Protein AF-A0A9D8MTP3-F1 (afdb_monomer_lite)

Foldseek 3Di:
DPPPDDALQVLLVVLVVCVVVVNLVSSLVSLVVSCVRPVLDLLSLLQNLLSCVVVPVLVSSLVSLVSNCVVPVLLLLSLQSNLVSCVVVVVLVSNLVSLVSSCVVVVPPLVSLVSNLVSCVVVVVNVSSVVSVVSVVVVVVVVVPPPPPPPPPPPVPPDALADEPPDSPNVNSSHRYDYDDPDPPPDDDPPPPPDDDPADDPDPDDAQAAKAWAQDFDDDPDDDPWDDDDVLVVVQVVPLAPGRTTIDSGGDQDDPVRLVVLVVLLVVLVVVLVVLVVPPPPPRDPDLVSLQSSLSSLQNNLNSCVNNVVLVSSLVSLVSSCVSPVLPLNSLRNNLVSLLVVLVVLLVVCVVVPDDPVNVVVSVVSLVSSLVSLVSSCVNPVLPLSSLQNNLSSCVVVVVLVSSLVSLVSSCVSPVLPLSSLQNNLVSCVSVVVLVSSLVSLVSSCVSPPVVSVVVCSHSVD

Secondary structure (DSSP, 8-state):
----PPPHHHHHHHHHHHHHTT-HHHHHHHHHHHHHH-TT-HHHHHHHHHHHHHTT-HHHHHHHHHHHHHH-TT-HHHHHHHHHHHHHHT-HHHHHHHHHHHHHH-TT-HHHHHHHHHHHHHTT-HHHHHHHHHHHHHHHHHHHTTSS-SSSSSTT-S--SEEETT---GGGTTSEEE---SS--TT-------SS---S-----PPPPPPEEES-B---SS-------HHHHHHHHTT-SSS--EEESSBPPPPHHHHHHHHHHHHHHHHHHHHHHHT--TTS---HHHHHHHHHHHHHHHHHHHHTT-HHHHHHHHHHHHHH-TT-HHHHHHHHHHHHHHHHHHHHHHHHT---HHHHHHHHHHHHHHHHHHHHHHHH-TT-HHHHHHHHHHHHHTT-HHHHHHHHHHHHHH-TT-HHHHHHHHHHHHHTT-HHHHHHHHHHHHHTT-TTHHHHHHHH--

Structure (mmCIF, N/CA/C/O backbone):
data_AF-A0A9D8MTP3-F1
#
_entry.id   AF-A0A9D8MTP3-F1
#
loop_
_atom_site.group_PDB
_atom_site.id
_atom_site.type_symbol
_atom_site.label_atom_id
_atom_site.label_alt_id
_atom_site.label_comp_id
_atom_site.label_asym_id
_atom_site.label_entity_id
_atom_site.label_seq_id
_atom_site.pdbx_PDB_ins_code
_atom_site.Cartn_x
_atom_site.Cartn_y
_atom_site.Cartn_z
_atom_site.occupancy
_atom_site.B_iso_or_equiv
_atom_site.auth_seq_id
_atom_site.auth_comp_id
_atom_site.auth_asym_id
_atom_site.auth_atom_id
_atom_site.pdbx_PDB_model_num
ATOM 1 N N . ALA A 1 1 ? 20.343 -20.564 11.201 1.00 35.75 1 ALA A N 1
ATOM 2 C CA . ALA A 1 1 ? 19.022 -20.466 11.846 1.00 35.75 1 ALA A CA 1
ATOM 3 C C . ALA A 1 1 ? 19.146 -19.486 13.000 1.00 35.75 1 ALA A C 1
ATOM 5 O O . ALA A 1 1 ? 19.779 -19.814 13.996 1.00 35.75 1 ALA A O 1
ATOM 6 N N . ILE A 1 2 ? 18.660 -18.259 12.826 1.00 33.81 2 ILE A N 1
ATOM 7 C CA . ILE A 1 2 ? 18.560 -17.303 13.930 1.00 33.81 2 ILE A CA 1
ATOM 8 C C . ILE A 1 2 ? 17.333 -17.747 14.727 1.00 33.81 2 ILE A C 1
ATOM 10 O O . ILE A 1 2 ? 16.211 -17.646 14.242 1.00 33.81 2 ILE A O 1
ATOM 14 N N . HIS A 1 3 ? 17.546 -18.342 15.899 1.00 37.47 3 HIS A N 1
ATOM 15 C CA . HIS A 1 3 ? 16.461 -18.597 16.840 1.00 37.47 3 HIS A CA 1
ATOM 16 C C . HIS A 1 3 ? 16.064 -17.252 17.452 1.00 37.47 3 HIS A C 1
ATOM 18 O O . HIS A 1 3 ? 16.706 -16.788 18.390 1.00 37.47 3 HIS A O 1
ATOM 24 N N . LEU A 1 4 ? 15.028 -16.615 16.906 1.00 46.41 4 LEU A N 1
ATOM 25 C CA . LEU A 1 4 ? 14.321 -15.549 17.609 1.00 46.41 4 LEU A CA 1
ATOM 26 C C . LEU A 1 4 ? 13.644 -16.193 18.824 1.00 46.41 4 LEU A C 1
ATOM 28 O O . LEU A 1 4 ? 12.701 -16.972 18.679 1.00 46.41 4 LEU A O 1
ATOM 32 N N . MET A 1 5 ? 14.189 -15.953 20.017 1.00 52.00 5 MET A N 1
ATOM 33 C CA . MET A 1 5 ? 13.495 -16.303 21.252 1.00 52.00 5 MET A CA 1
ATOM 34 C C . MET A 1 5 ? 12.360 -15.289 21.447 1.00 52.00 5 MET A C 1
ATOM 36 O O . MET A 1 5 ? 12.635 -14.092 21.374 1.00 52.00 5 MET A O 1
ATOM 40 N N . PRO A 1 6 ? 11.109 -15.733 21.664 1.00 67.69 6 PRO A N 1
ATOM 41 C CA . PRO A 1 6 ? 9.992 -14.822 21.907 1.00 67.69 6 PRO A CA 1
ATOM 42 C C . PRO A 1 6 ? 10.259 -13.973 23.154 1.00 67.69 6 PRO A C 1
ATOM 44 O O . PRO A 1 6 ? 10.790 -14.486 24.140 1.00 67.69 6 PRO A O 1
ATOM 47 N N . ALA A 1 7 ? 9.909 -12.691 23.114 1.00 79.50 7 ALA A N 1
ATOM 48 C CA . ALA A 1 7 ? 10.072 -11.758 24.225 1.00 79.50 7 ALA A CA 1
ATOM 49 C C . ALA A 1 7 ? 8.911 -11.875 25.231 1.00 79.50 7 ALA A C 1
ATOM 51 O O . ALA A 1 7 ? 7.829 -12.352 24.893 1.00 79.50 7 ALA A O 1
ATOM 52 N N . SER A 1 8 ? 9.100 -11.395 26.469 1.00 82.06 8 SER A N 1
ATOM 53 C CA . SER A 1 8 ? 8.041 -11.378 27.501 1.00 82.06 8 SER A CA 1
ATOM 54 C C . SER A 1 8 ? 6.757 -10.677 27.009 1.00 82.06 8 SER A C 1
ATOM 56 O O . SER A 1 8 ? 5.650 -11.191 27.189 1.00 82.06 8 SER A O 1
ATOM 58 N N . ASN A 1 9 ? 6.904 -9.569 26.271 1.00 83.31 9 ASN A N 1
ATOM 59 C CA . ASN A 1 9 ? 5.783 -8.826 25.682 1.00 83.31 9 ASN A CA 1
ATOM 60 C C . ASN A 1 9 ? 4.968 -9.645 24.666 1.00 83.31 9 ASN A C 1
ATOM 62 O O . ASN A 1 9 ? 3.752 -9.467 24.586 1.00 83.31 9 ASN A O 1
ATOM 66 N N . ASP A 1 10 ? 5.583 -10.592 23.951 1.00 85.19 10 ASP A N 1
ATOM 67 C CA . ASP A 1 10 ? 4.862 -11.459 23.010 1.00 85.19 10 ASP A CA 1
ATOM 68 C C . ASP A 1 10 ? 3.871 -12.365 23.754 1.00 85.19 10 ASP A C 1
ATOM 70 O O . ASP A 1 10 ? 2.741 -12.578 23.305 1.00 85.19 10 ASP A O 1
ATOM 74 N N . TYR A 1 11 ? 4.264 -12.866 24.930 1.00 88.81 11 TYR A N 1
ATOM 75 C CA . TYR A 1 11 ? 3.388 -13.660 25.791 1.00 88.81 11 TYR A CA 1
ATOM 76 C C . TYR A 1 11 ? 2.289 -12.811 26.433 1.00 88.81 11 TYR A C 1
ATOM 78 O O . TYR A 1 11 ? 1.160 -13.285 26.529 1.00 88.81 11 TYR A O 1
ATOM 86 N N . ILE A 1 12 ? 2.561 -11.552 26.793 1.00 87.00 12 ILE A N 1
ATOM 87 C CA . ILE A 1 12 ? 1.535 -10.610 27.280 1.00 87.00 12 ILE A CA 1
ATOM 88 C C . ILE A 1 12 ? 0.477 -10.361 26.201 1.00 87.00 12 ILE A C 1
ATOM 90 O O . ILE A 1 12 ? -0.720 -10.484 26.471 1.00 87.00 12 ILE A O 1
ATOM 94 N N . ASN A 1 13 ? 0.902 -10.085 24.968 1.00 87.50 13 ASN A N 1
ATOM 95 C CA . ASN A 1 13 ? -0.004 -9.859 23.840 1.00 87.50 13 ASN A CA 1
ATOM 96 C C . ASN A 1 13 ? -0.813 -11.120 23.509 1.00 87.50 13 ASN A C 1
ATOM 98 O O . ASN A 1 13 ? -2.024 -11.060 23.276 1.00 87.50 13 ASN A O 1
ATOM 102 N N . ARG A 1 14 ? -0.181 -12.298 23.567 1.00 90.31 14 ARG A N 1
ATOM 103 C CA . ARG A 1 14 ? -0.884 -13.573 23.384 1.00 90.31 14 ARG A CA 1
ATOM 104 C C . ARG A 1 14 ? -1.874 -13.862 24.514 1.00 90.31 14 ARG A C 1
ATOM 106 O O . ARG A 1 14 ? -2.966 -14.369 24.242 1.00 90.31 14 ARG A O 1
ATOM 113 N N . ALA A 1 15 ? -1.534 -13.516 25.755 1.00 90.62 15 ALA A N 1
ATOM 114 C CA . ALA A 1 15 ? -2.426 -13.640 26.900 1.00 90.62 15 ALA A CA 1
ATOM 115 C C . ALA A 1 15 ? -3.676 -12.768 26.728 1.00 90.62 15 ALA A C 1
ATOM 117 O O . ALA A 1 15 ? -4.785 -13.264 26.930 1.00 90.62 15 ALA A O 1
ATOM 118 N N . LEU A 1 16 ? -3.514 -11.521 26.269 1.00 89.25 16 LEU A N 1
ATOM 119 C CA . LEU A 1 16 ? -4.623 -10.620 25.931 1.00 89.25 16 LEU A CA 1
ATOM 120 C C . LEU A 1 16 ? -5.527 -11.226 24.848 1.00 89.25 16 LEU A C 1
ATOM 122 O O . LEU A 1 16 ? -6.742 -11.316 25.022 1.00 89.25 16 LEU A O 1
ATOM 126 N N . ALA A 1 17 ? -4.951 -11.749 23.763 1.00 86.38 17 ALA A N 1
ATOM 127 C CA . ALA A 1 17 ? -5.732 -12.409 22.715 1.00 86.38 17 ALA A CA 1
ATOM 128 C C . ALA A 1 17 ? -6.530 -13.615 23.253 1.00 86.38 17 ALA A C 1
ATOM 130 O O . ALA A 1 17 ? -7.705 -13.795 22.926 1.00 86.38 17 ALA A O 1
ATOM 131 N N . ARG A 1 18 ? -5.920 -14.433 24.121 1.00 89.69 18 ARG A N 1
ATOM 132 C CA . ARG A 1 18 ? -6.597 -15.570 24.771 1.00 89.69 18 ARG A CA 1
ATOM 133 C C . ARG A 1 18 ? -7.677 -15.129 25.753 1.00 89.69 18 ARG A C 1
ATOM 135 O O . ARG A 1 18 ? -8.696 -15.812 25.859 1.00 89.69 18 ARG A O 1
ATOM 142 N N . TYR A 1 19 ? -7.478 -14.008 26.439 1.00 88.38 19 TYR A N 1
ATOM 143 C CA . TYR A 1 19 ? -8.471 -13.410 27.324 1.00 88.38 19 TYR A CA 1
ATOM 144 C C . TYR A 1 19 ? -9.752 -13.066 26.554 1.00 88.38 19 TYR A C 1
ATOM 146 O O . TYR A 1 19 ? -10.830 -13.528 26.934 1.00 88.38 19 TYR A O 1
ATOM 154 N N . HIS A 1 20 ? -9.634 -12.382 25.410 1.00 84.50 20 HIS A N 1
ATOM 155 C CA . HIS A 1 20 ? -10.783 -12.060 24.551 1.00 84.50 20 HIS A CA 1
ATOM 156 C C . HIS A 1 20 ? -11.452 -13.298 23.935 1.00 84.50 20 HIS A C 1
ATOM 158 O O . HIS A 1 20 ? -12.654 -13.298 23.683 1.00 84.50 20 HIS A O 1
ATOM 164 N N . GLN A 1 21 ? -10.710 -14.394 23.754 1.00 88.44 21 GLN A N 1
ATOM 165 C CA . GLN A 1 21 ? -11.265 -15.695 23.355 1.00 88.44 21 GLN A CA 1
ATOM 166 C C . GLN A 1 21 ? -11.961 -16.447 24.507 1.00 88.44 21 GLN A C 1
ATOM 168 O O . GLN A 1 21 ? -12.331 -17.608 24.340 1.00 88.44 21 GLN A O 1
ATOM 173 N N . GLN A 1 22 ? -12.109 -15.830 25.685 1.00 88.69 22 GLN A N 1
ATOM 174 C CA . GLN A 1 22 ? -12.611 -16.451 26.919 1.00 88.69 22 GLN A CA 1
ATOM 175 C C . GLN A 1 22 ? -11.766 -17.642 27.407 1.00 88.69 22 GLN A C 1
ATOM 177 O O . GLN A 1 22 ? -12.180 -18.406 28.282 1.00 88.69 22 GLN A O 1
ATOM 182 N N . ASN A 1 23 ? -10.539 -17.789 26.900 1.00 92.06 23 ASN A N 1
ATOM 183 C CA . ASN A 1 23 ? -9.588 -18.796 27.348 1.00 92.06 23 ASN A CA 1
ATOM 184 C C . ASN A 1 23 ? -8.764 -18.259 28.528 1.00 92.06 23 ASN A C 1
ATOM 186 O O . ASN A 1 23 ? -7.553 -18.050 28.428 1.00 92.06 23 ASN A O 1
ATOM 190 N N . LEU A 1 24 ? -9.430 -18.058 29.669 1.00 91.81 24 LEU A N 1
ATOM 191 C CA . LEU A 1 24 ? -8.816 -17.476 30.871 1.00 91.81 24 LEU A CA 1
ATOM 192 C C . LEU A 1 24 ? -7.646 -18.319 31.397 1.00 91.81 24 LEU A C 1
ATOM 194 O O . LEU A 1 24 ? -6.651 -17.777 31.866 1.00 91.81 24 LEU A O 1
ATOM 198 N N . ARG A 1 25 ? -7.726 -19.651 31.276 1.00 91.38 25 ARG A N 1
ATOM 199 C CA . ARG A 1 25 ? -6.645 -20.557 31.695 1.00 91.38 25 ARG A CA 1
ATOM 200 C C . ARG A 1 25 ? -5.404 -20.395 30.820 1.00 91.38 25 ARG A C 1
ATOM 202 O O . ARG A 1 25 ? -4.291 -20.364 31.337 1.00 91.38 25 ARG A O 1
ATOM 209 N N . GLY A 1 26 ? -5.597 -20.299 29.506 1.00 92.19 26 GLY A N 1
ATOM 210 C CA . GLY A 1 26 ? -4.511 -20.060 28.564 1.00 92.19 26 GLY A CA 1
ATOM 211 C C . GLY A 1 26 ? -3.918 -18.658 28.697 1.00 92.19 26 GLY A C 1
ATOM 212 O O . GLY A 1 26 ? -2.710 -18.520 28.537 1.00 92.19 26 GLY A O 1
ATOM 213 N N . ALA A 1 27 ? -4.740 -17.650 29.000 1.00 93.56 27 ALA A N 1
ATOM 214 C CA . ALA A 1 27 ? -4.279 -16.293 29.287 1.00 93.56 27 ALA A CA 1
ATOM 215 C C . ALA A 1 27 ? -3.441 -16.246 30.573 1.00 93.56 27 ALA A C 1
ATOM 217 O O . ALA A 1 27 ? -2.334 -15.721 30.562 1.00 93.56 27 ALA A O 1
ATOM 218 N N . MET A 1 28 ? -3.914 -16.885 31.651 1.00 94.38 28 MET A N 1
ATOM 219 C CA . MET A 1 28 ? -3.178 -16.970 32.917 1.00 94.38 28 MET A CA 1
ATOM 220 C C . MET A 1 28 ? -1.810 -17.630 32.731 1.00 94.38 28 MET A C 1
ATOM 222 O O . MET A 1 28 ? -0.805 -17.087 33.171 1.00 94.38 28 MET A O 1
ATOM 226 N N . SER A 1 29 ? -1.765 -18.760 32.015 1.00 94.9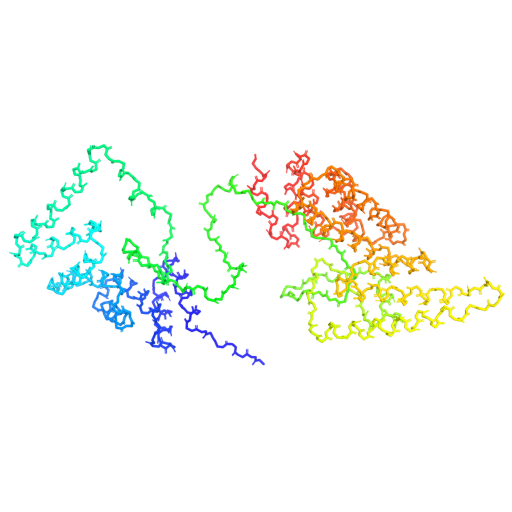4 29 SER A N 1
ATOM 227 C CA . SER A 1 29 ? -0.507 -19.457 31.730 1.00 94.94 29 SER A CA 1
ATOM 228 C C . SER A 1 29 ? 0.478 -18.595 30.943 1.00 94.94 29 SER A C 1
ATOM 230 O O . SER A 1 29 ? 1.677 -18.725 31.151 1.00 94.94 29 SER A O 1
ATOM 232 N N . ASP A 1 30 ? -0.002 -17.756 30.025 1.00 94.25 30 ASP A N 1
ATOM 233 C CA . ASP A 1 30 ? 0.869 -16.876 29.248 1.00 94.25 30 ASP A CA 1
ATOM 234 C C . ASP A 1 30 ? 1.373 -15.694 30.086 1.00 94.25 30 ASP A C 1
ATOM 236 O O . ASP A 1 30 ? 2.540 -15.337 29.959 1.00 94.25 30 ASP A O 1
ATOM 240 N N . TYR A 1 31 ? 0.555 -15.136 30.987 1.00 95.19 31 TYR A N 1
ATOM 241 C CA . TYR A 1 31 ? 1.030 -14.129 31.942 1.00 95.19 31 TYR A CA 1
ATOM 242 C C . TYR A 1 31 ? 2.057 -14.691 32.924 1.00 95.19 31 TYR A C 1
ATOM 244 O O . TYR A 1 31 ? 3.034 -14.012 33.225 1.00 95.19 31 TYR A O 1
ATOM 252 N N . ASP A 1 32 ? 1.868 -15.923 33.400 1.00 94.19 32 ASP A N 1
ATOM 253 C CA . ASP A 1 32 ? 2.855 -16.584 34.254 1.00 94.19 32 ASP A CA 1
ATOM 254 C C . ASP A 1 32 ? 4.185 -16.766 33.508 1.00 94.19 32 ASP A C 1
ATOM 256 O O . ASP A 1 32 ? 5.222 -16.371 34.029 1.00 94.19 32 ASP A O 1
ATOM 260 N N . ILE A 1 33 ? 4.158 -17.231 32.250 1.00 93.06 33 ILE A N 1
ATOM 261 C CA . ILE A 1 33 ? 5.369 -17.328 31.415 1.00 93.06 33 ILE A CA 1
ATOM 262 C C . ILE A 1 33 ? 6.011 -15.950 31.204 1.00 93.06 33 ILE A C 1
ATOM 264 O O . ILE A 1 33 ? 7.227 -15.821 31.311 1.00 93.06 33 ILE A O 1
ATOM 268 N N . ALA A 1 34 ? 5.221 -14.911 30.919 1.00 91.19 34 ALA A N 1
ATOM 269 C CA . ALA A 1 34 ? 5.747 -13.563 30.710 1.00 91.19 34 ALA A CA 1
ATOM 270 C C . ALA A 1 34 ? 6.498 -13.034 31.943 1.00 91.19 34 ALA A C 1
ATOM 272 O O . ALA A 1 34 ? 7.555 -12.418 31.797 1.00 91.19 34 ALA A O 1
ATOM 273 N N . ILE A 1 35 ? 5.977 -13.307 33.141 1.00 92.69 35 ILE A N 1
ATOM 274 C CA . ILE A 1 35 ? 6.576 -12.900 34.420 1.00 92.69 35 ILE A CA 1
ATOM 275 C C . ILE A 1 35 ? 7.769 -13.791 34.787 1.00 92.69 35 ILE A C 1
ATOM 277 O O . ILE A 1 35 ? 8.746 -13.304 35.345 1.00 92.69 35 ILE A O 1
ATOM 281 N N . ASP A 1 36 ? 7.748 -15.075 34.427 1.00 92.81 36 ASP A N 1
ATOM 282 C CA . ASP A 1 36 ? 8.916 -15.952 34.577 1.00 92.81 36 ASP A CA 1
ATOM 283 C C . ASP A 1 36 ? 10.093 -15.478 33.702 1.00 92.81 36 ASP A C 1
ATOM 285 O O . ASP A 1 36 ? 11.257 -15.645 34.070 1.00 92.81 36 ASP A O 1
ATOM 289 N N . MET A 1 37 ? 9.798 -14.876 32.543 1.00 87.44 37 MET A N 1
ATOM 290 C CA . MET A 1 37 ? 10.800 -14.292 31.645 1.00 87.44 37 MET A CA 1
ATOM 291 C C . MET A 1 37 ? 11.274 -12.910 32.100 1.00 87.44 37 MET A C 1
ATOM 293 O O . MET A 1 37 ? 12.467 -12.619 32.024 1.00 87.44 37 MET A O 1
ATOM 297 N N . ASP A 1 38 ? 10.349 -12.065 32.553 1.00 88.50 38 ASP A N 1
ATOM 298 C CA . ASP A 1 38 ? 10.628 -10.747 33.118 1.00 88.50 38 ASP A CA 1
ATOM 299 C C . ASP A 1 38 ? 9.850 -10.560 34.423 1.00 88.50 38 ASP A C 1
ATOM 301 O O . ASP A 1 38 ? 8.690 -10.136 34.439 1.00 88.50 38 ASP A O 1
ATOM 305 N N . ALA A 1 39 ? 10.532 -10.845 35.533 1.00 89.75 39 ALA A N 1
ATOM 306 C CA . ALA A 1 39 ? 9.965 -10.742 36.873 1.00 89.75 39 ALA A CA 1
ATOM 307 C C . ALA A 1 39 ? 9.595 -9.305 37.269 1.00 89.75 39 ALA A C 1
ATOM 309 O O . ALA A 1 39 ? 8.885 -9.125 38.252 1.00 89.75 39 ALA A O 1
ATOM 310 N N . ASN A 1 40 ? 10.069 -8.291 36.531 1.00 87.62 40 ASN A N 1
ATOM 311 C CA . ASN A 1 40 ? 9.738 -6.891 36.778 1.00 87.62 40 ASN A CA 1
ATOM 312 C C . ASN A 1 40 ? 8.709 -6.333 35.782 1.00 87.62 40 ASN A C 1
ATOM 314 O O . ASN A 1 40 ? 8.510 -5.116 35.707 1.00 87.62 40 ASN A O 1
ATOM 318 N N . SER A 1 41 ? 8.036 -7.202 35.022 1.00 87.81 41 SER A N 1
ATOM 319 C CA . SER A 1 41 ? 7.079 -6.784 34.003 1.00 87.81 41 SER A CA 1
ATOM 320 C C . SER A 1 41 ? 5.832 -6.152 34.622 1.00 87.81 41 SER A C 1
ATOM 322 O O . SER A 1 41 ? 4.916 -6.838 35.087 1.00 87.81 41 SER A O 1
ATOM 324 N N . PHE A 1 42 ? 5.758 -4.821 34.563 1.00 89.94 42 PHE A N 1
ATOM 325 C CA . PHE A 1 42 ? 4.587 -4.056 34.995 1.00 89.94 42 PHE A CA 1
ATOM 326 C C . PHE A 1 42 ? 3.293 -4.575 34.348 1.00 89.94 42 PHE A C 1
ATOM 328 O O . PHE A 1 42 ? 2.305 -4.826 35.036 1.00 89.94 42 PHE A O 1
ATOM 335 N N . LEU A 1 43 ? 3.304 -4.755 33.021 1.00 91.00 43 LEU A N 1
ATOM 336 C CA . LEU A 1 43 ? 2.132 -5.183 32.252 1.00 91.00 43 LEU A CA 1
ATOM 337 C C . LEU A 1 43 ? 1.709 -6.604 32.626 1.00 91.00 43 LEU A C 1
ATOM 339 O O . LEU A 1 43 ? 0.514 -6.870 32.765 1.00 91.00 43 LEU A O 1
ATOM 343 N N . GLY A 1 44 ? 2.684 -7.498 32.821 1.00 92.38 44 GLY A N 1
ATOM 344 C CA . GLY A 1 44 ? 2.441 -8.863 33.269 1.00 92.38 44 GLY A CA 1
ATOM 345 C C . GLY A 1 44 ? 1.721 -8.883 34.613 1.00 92.38 44 GLY A C 1
ATOM 346 O O . GLY A 1 44 ? 0.631 -9.447 34.716 1.00 92.38 44 GLY A O 1
ATOM 347 N N . HIS A 1 45 ? 2.287 -8.222 35.625 1.00 94.56 45 HIS A N 1
ATOM 348 C CA . HIS A 1 45 ? 1.703 -8.180 36.966 1.00 94.56 45 HIS A CA 1
ATOM 349 C C . HIS A 1 45 ? 0.331 -7.505 36.986 1.00 94.56 45 HIS A C 1
ATOM 351 O O . HIS A 1 45 ? -0.613 -8.065 37.540 1.00 94.56 45 HIS A O 1
ATOM 357 N N . TYR A 1 46 ? 0.175 -6.354 36.328 1.00 95.25 46 TYR A N 1
ATOM 358 C CA . TYR A 1 46 ? -1.098 -5.634 36.317 1.00 95.25 46 TYR A CA 1
ATOM 359 C C . TYR A 1 46 ? -2.229 -6.466 35.696 1.00 95.25 46 TYR A C 1
ATOM 361 O O . TYR A 1 46 ? -3.297 -6.638 36.291 1.00 95.25 46 TYR A O 1
ATOM 369 N N . ASN A 1 47 ? -1.992 -7.016 34.502 1.00 95.50 47 ASN A N 1
ATOM 370 C CA . ASN A 1 47 ? -3.004 -7.778 33.775 1.00 95.50 47 ASN A CA 1
ATOM 371 C C . ASN A 1 47 ? -3.314 -9.110 34.453 1.00 95.50 47 ASN A C 1
ATOM 373 O O . ASN A 1 47 ? -4.480 -9.508 34.533 1.00 95.50 47 ASN A O 1
ATOM 377 N N . ARG A 1 48 ? -2.293 -9.777 35.004 1.00 96.12 48 ARG A N 1
ATOM 378 C CA . ARG A 1 48 ? -2.494 -10.989 35.797 1.00 96.12 48 ARG A CA 1
ATOM 379 C C . ARG A 1 48 ? -3.283 -10.701 37.071 1.00 96.12 48 ARG A C 1
ATOM 381 O O . ARG A 1 48 ? -4.173 -11.484 37.395 1.00 96.12 48 ARG A O 1
ATOM 388 N N . GLY A 1 49 ? -3.028 -9.577 37.740 1.00 96.12 49 GLY A N 1
ATOM 389 C CA . GLY A 1 49 ? -3.781 -9.134 38.915 1.00 96.12 49 GLY A CA 1
ATOM 390 C C . GLY A 1 49 ? -5.272 -8.960 38.616 1.00 96.12 49 GLY A C 1
ATOM 391 O O . GLY A 1 49 ? -6.115 -9.506 39.332 1.00 96.12 49 GLY A O 1
ATOM 392 N N . LEU A 1 50 ? -5.612 -8.297 37.506 1.00 95.00 50 LEU A N 1
ATOM 393 C CA . LEU A 1 50 ? -7.000 -8.185 37.035 1.00 95.00 50 LEU A CA 1
ATOM 394 C C . LEU A 1 50 ? -7.621 -9.548 36.702 1.00 95.00 50 LEU A C 1
ATOM 396 O O . LEU A 1 50 ? -8.750 -9.836 37.106 1.00 95.00 50 LEU A O 1
ATOM 400 N N . LEU A 1 51 ? -6.885 -10.416 36.006 1.00 94.44 51 LEU A N 1
ATOM 401 C CA . LEU A 1 51 ? -7.377 -11.745 35.651 1.00 94.44 51 LEU A CA 1
ATOM 402 C C . LEU A 1 51 ? -7.605 -12.623 36.891 1.00 94.44 51 LEU A C 1
ATOM 404 O O . LEU A 1 51 ? -8.613 -13.328 36.972 1.00 94.44 51 LEU A O 1
ATOM 408 N N . ARG A 1 52 ? -6.701 -12.562 37.876 1.00 95.44 52 ARG A N 1
ATOM 409 C CA . ARG A 1 52 ? -6.824 -13.249 39.171 1.00 95.44 52 ARG A CA 1
ATOM 410 C C . ARG A 1 52 ? -8.045 -12.764 39.941 1.00 95.44 52 ARG A C 1
ATOM 412 O O . ARG A 1 52 ? -8.805 -13.597 40.431 1.00 95.44 52 ARG A O 1
ATOM 419 N N . ALA A 1 53 ? -8.284 -11.453 39.964 1.00 94.81 53 ALA A N 1
ATOM 420 C CA . ALA A 1 53 ? -9.492 -10.871 40.545 1.00 94.81 53 ALA A CA 1
ATOM 421 C C . ALA A 1 53 ? -10.766 -11.421 39.879 1.00 94.81 53 ALA A C 1
ATOM 423 O O . ALA A 1 53 ? -11.713 -11.803 40.563 1.00 94.81 53 ALA A O 1
ATOM 424 N N . GLN A 1 54 ? -10.779 -11.533 38.547 1.00 91.62 54 GLN A N 1
ATOM 425 C CA . GLN A 1 54 ? -11.928 -12.056 37.806 1.00 91.62 54 GLN A CA 1
ATOM 426 C C . GLN A 1 54 ? -12.212 -13.537 38.095 1.00 91.62 54 GLN A C 1
ATOM 428 O O . GLN A 1 54 ? -13.376 -13.938 38.130 1.00 91.62 54 GLN A O 1
ATOM 433 N N . VAL A 1 55 ? -11.177 -14.354 38.312 1.00 92.25 55 VAL A N 1
ATOM 434 C CA . VAL A 1 55 ? -11.342 -15.772 38.683 1.00 92.25 55 VAL A CA 1
ATOM 435 C C . VAL A 1 55 ? -11.491 -15.997 40.195 1.00 92.25 55 VAL A C 1
ATOM 437 O O . VAL A 1 55 ? -11.640 -17.140 40.624 1.00 92.25 55 VAL A O 1
ATOM 440 N N . GLY A 1 56 ? -11.483 -14.928 41.001 1.00 92.19 56 GLY A N 1
ATOM 441 C CA . GLY A 1 56 ? -11.680 -14.965 42.453 1.00 92.19 56 GLY A CA 1
ATOM 442 C C . GLY A 1 56 ? -10.433 -15.301 43.280 1.00 92.19 56 GLY A C 1
ATOM 443 O O . GLY A 1 56 ? -10.552 -15.537 44.484 1.00 92.19 56 GLY A O 1
ATOM 444 N N . ASP A 1 57 ? -9.237 -15.313 42.683 1.00 94.50 57 ASP A N 1
ATOM 445 C CA . ASP A 1 57 ? -7.962 -15.498 43.396 1.00 94.50 57 ASP A CA 1
ATOM 446 C C . ASP A 1 57 ? -7.482 -14.168 44.009 1.00 94.50 57 ASP A C 1
ATOM 448 O O . ASP A 1 57 ? -6.447 -13.602 43.653 1.00 94.50 57 ASP A O 1
ATOM 452 N N . ASN A 1 58 ? -8.299 -13.624 44.915 1.00 94.56 58 ASN A N 1
ATOM 453 C CA . ASN A 1 58 ? -8.190 -12.240 45.376 1.00 94.56 58 ASN A CA 1
ATOM 454 C C . ASN A 1 58 ? -6.903 -11.944 46.153 1.00 94.56 58 ASN A C 1
ATOM 456 O O . ASN A 1 58 ? -6.334 -10.870 45.993 1.00 94.56 58 ASN A O 1
ATOM 460 N N . ASN A 1 59 ? -6.420 -12.877 46.978 1.00 94.94 59 ASN A N 1
ATOM 461 C CA . ASN A 1 59 ? -5.191 -12.660 47.749 1.00 94.94 59 ASN A CA 1
ATOM 462 C C . ASN A 1 59 ? -3.968 -12.549 46.829 1.00 94.94 59 ASN A C 1
ATOM 464 O O . ASN A 1 59 ? -3.159 -11.645 47.001 1.00 94.94 59 ASN A O 1
ATOM 468 N N . ARG A 1 60 ? -3.869 -13.406 45.804 1.00 95.56 60 ARG A N 1
ATOM 469 C CA . ARG A 1 60 ? -2.778 -13.324 44.823 1.00 95.56 60 ARG A CA 1
ATOM 470 C C . ARG A 1 60 ? -2.928 -12.147 43.865 1.00 95.56 60 ARG A C 1
ATOM 472 O O . ARG A 1 60 ? -1.933 -11.623 43.380 1.00 95.56 60 ARG A O 1
ATOM 479 N N . ALA A 1 61 ? -4.160 -11.718 43.591 1.00 97.19 61 ALA A N 1
ATOM 480 C CA . ALA A 1 61 ? -4.400 -10.475 42.865 1.00 97.19 61 ALA A CA 1
ATOM 481 C C . ALA A 1 61 ? -3.875 -9.260 43.650 1.00 97.19 61 ALA A C 1
ATOM 483 O O . ALA A 1 61 ? -3.266 -8.374 43.058 1.00 97.19 61 ALA A O 1
ATOM 484 N N . ILE A 1 62 ? -4.061 -9.232 44.977 1.00 97.62 62 ILE A N 1
ATOM 485 C CA . ILE A 1 62 ? -3.505 -8.179 45.843 1.00 97.62 62 ILE A CA 1
ATOM 486 C C . ILE A 1 62 ? -1.975 -8.166 45.761 1.00 97.62 62 ILE A C 1
ATOM 488 O O . ILE A 1 62 ? -1.416 -7.089 45.601 1.00 97.62 62 ILE A O 1
ATOM 492 N N . GLU A 1 63 ? -1.313 -9.328 45.790 1.00 96.88 63 GLU A N 1
ATOM 493 C CA . GLU A 1 63 ? 0.151 -9.421 45.634 1.00 96.88 63 GLU A CA 1
ATOM 494 C C . GLU A 1 63 ? 0.636 -8.808 44.307 1.00 96.88 63 GLU A C 1
ATOM 496 O O . GLU A 1 63 ? 1.621 -8.072 44.286 1.00 96.88 63 GLU A O 1
ATOM 501 N N . ASP A 1 64 ? -0.077 -9.061 43.203 1.00 97.25 64 ASP A N 1
ATOM 502 C CA . ASP A 1 64 ? 0.242 -8.467 41.900 1.00 97.25 64 ASP A CA 1
ATOM 503 C C . ASP A 1 64 ? 0.059 -6.938 41.896 1.00 97.25 64 ASP A C 1
ATOM 505 O O . ASP A 1 64 ? 0.897 -6.218 41.353 1.00 97.25 64 ASP A O 1
ATOM 509 N N . PHE A 1 65 ? -0.996 -6.413 42.530 1.00 97.62 65 PHE A N 1
ATOM 510 C CA . PHE A 1 65 ? -1.185 -4.962 42.641 1.00 97.62 65 PHE A CA 1
ATOM 511 C C . PHE A 1 65 ? -0.212 -4.306 43.624 1.00 97.62 65 PHE A C 1
ATOM 513 O O . PHE A 1 65 ? 0.215 -3.181 43.378 1.00 97.62 65 PHE A O 1
ATOM 520 N N . ASP A 1 66 ? 0.185 -4.988 44.696 1.00 96.94 66 ASP A N 1
ATOM 521 C CA . ASP A 1 66 ? 1.242 -4.517 45.594 1.00 96.94 66 ASP A CA 1
ATOM 522 C C . ASP A 1 66 ? 2.573 -4.390 44.846 1.00 96.94 66 ASP A C 1
ATOM 524 O O . ASP A 1 66 ? 3.268 -3.385 45.009 1.00 96.94 66 ASP A O 1
ATOM 528 N N . PHE A 1 67 ? 2.893 -5.349 43.969 1.00 96.44 67 PHE A N 1
ATOM 529 C CA . PHE A 1 67 ? 4.049 -5.248 43.081 1.00 96.44 67 PHE A CA 1
ATOM 530 C C . PHE A 1 67 ? 3.941 -4.028 42.157 1.00 96.44 67 PHE A C 1
ATOM 532 O O . PHE A 1 67 ? 4.849 -3.197 42.134 1.00 96.44 67 PHE A O 1
ATOM 539 N N . VAL A 1 68 ? 2.815 -3.863 41.456 1.00 95.00 68 VAL A N 1
ATOM 540 C CA . VAL A 1 68 ? 2.579 -2.707 40.574 1.00 95.00 68 VAL A CA 1
ATOM 541 C C . VAL A 1 68 ? 2.774 -1.381 41.316 1.00 95.00 68 VAL A C 1
ATOM 543 O O . VAL A 1 68 ? 3.457 -0.495 40.811 1.00 95.00 68 VAL A O 1
ATOM 546 N N . ILE A 1 69 ? 2.211 -1.251 42.519 1.00 95.25 69 ILE A N 1
ATOM 547 C CA . ILE A 1 69 ? 2.303 -0.036 43.344 1.00 95.25 69 ILE A CA 1
ATOM 548 C C . ILE A 1 69 ? 3.736 0.179 43.852 1.00 95.25 69 ILE A C 1
ATOM 550 O O . ILE A 1 69 ? 4.159 1.315 44.047 1.00 95.25 69 ILE A O 1
ATOM 554 N N . SER A 1 70 ? 4.511 -0.890 44.051 1.00 94.06 70 SER A N 1
ATOM 555 C CA . SER A 1 70 ? 5.932 -0.763 44.391 1.00 94.06 70 SER A CA 1
ATOM 556 C C . SER A 1 70 ? 6.765 -0.191 43.237 1.00 94.06 70 SER A C 1
ATOM 558 O O . SER A 1 70 ? 7.726 0.536 43.490 1.00 94.06 70 SER A O 1
ATOM 560 N N . CYS A 1 71 ? 6.384 -0.479 41.987 1.00 88.25 71 CYS A N 1
ATOM 561 C CA . CYS A 1 71 ? 7.011 0.088 40.793 1.00 88.25 71 CYS A CA 1
ATOM 562 C C . CYS A 1 71 ? 6.536 1.521 40.513 1.00 88.25 71 CYS A C 1
ATOM 564 O O . CYS A 1 71 ? 7.353 2.376 40.179 1.00 88.25 71 CYS A O 1
ATOM 566 N N . GLU A 1 72 ? 5.235 1.778 40.657 1.00 89.19 72 GLU A N 1
ATOM 567 C CA . GLU A 1 72 ? 4.585 3.069 40.395 1.00 89.19 72 GLU A CA 1
ATOM 568 C C . GLU A 1 72 ? 3.712 3.477 41.598 1.00 89.19 72 GLU A C 1
ATOM 570 O O . GLU A 1 72 ? 2.516 3.162 41.643 1.00 89.19 72 GLU A O 1
ATOM 575 N N . PRO A 1 73 ? 4.293 4.164 42.603 1.00 89.00 73 PRO A N 1
ATOM 576 C CA . PRO A 1 73 ? 3.585 4.531 43.835 1.00 89.00 73 PRO A CA 1
ATOM 577 C C . PRO A 1 73 ? 2.394 5.477 43.634 1.00 89.00 73 PRO A C 1
ATOM 579 O O . PRO A 1 73 ? 1.510 5.549 44.487 1.00 89.00 73 PRO A O 1
ATOM 582 N N . ASP A 1 74 ? 2.373 6.207 42.524 1.00 86.88 74 ASP A N 1
ATOM 583 C CA . ASP A 1 74 ? 1.343 7.157 42.103 1.00 86.88 74 ASP A CA 1
ATOM 584 C C . ASP A 1 74 ? 0.253 6.526 41.216 1.00 86.88 74 ASP A C 1
ATOM 586 O O . ASP A 1 74 ? -0.694 7.207 40.809 1.00 86.88 74 ASP A O 1
ATOM 590 N N . ASN A 1 75 ? 0.317 5.214 40.954 1.00 91.62 75 ASN A N 1
ATOM 591 C CA . ASN A 1 75 ? -0.668 4.509 40.139 1.00 91.62 75 ASN A CA 1
ATOM 592 C C . ASN A 1 75 ? -2.010 4.340 40.876 1.00 91.62 75 ASN A C 1
ATOM 594 O O . ASN A 1 75 ? -2.348 3.282 41.415 1.00 91.62 75 ASN A O 1
ATOM 598 N N . THR A 1 76 ? -2.814 5.402 40.874 1.00 92.44 76 THR A N 1
ATOM 599 C CA . THR A 1 76 ? -4.135 5.454 41.526 1.00 92.44 76 THR A CA 1
ATOM 600 C C . THR A 1 76 ? -5.093 4.367 41.041 1.00 92.44 76 THR A C 1
ATOM 602 O O . THR A 1 76 ? -5.930 3.903 41.813 1.00 92.44 76 THR A O 1
ATOM 605 N N . ILE A 1 77 ? -4.951 3.900 39.799 1.00 94.44 77 ILE A N 1
ATOM 606 C CA . ILE A 1 77 ? -5.772 2.820 39.249 1.00 94.44 77 ILE A CA 1
ATOM 607 C C . ILE A 1 77 ? -5.437 1.482 39.927 1.00 94.44 77 ILE A C 1
ATOM 609 O O . ILE A 1 77 ? -6.341 0.742 40.320 1.00 94.44 77 ILE A O 1
ATOM 613 N N . ALA A 1 78 ? -4.148 1.172 40.095 1.00 95.44 78 ALA A N 1
ATOM 614 C CA . ALA A 1 78 ? -3.695 -0.010 40.828 1.00 95.44 78 ALA A CA 1
ATOM 615 C C . ALA A 1 78 ? -4.114 0.050 42.304 1.00 95.44 78 ALA A C 1
ATOM 617 O O . ALA A 1 78 ? -4.641 -0.931 42.832 1.00 95.44 78 ALA A O 1
ATOM 618 N N . VAL A 1 79 ? -3.964 1.218 42.941 1.00 96.75 79 VAL A N 1
ATOM 619 C CA . VAL A 1 79 ? -4.416 1.458 44.322 1.00 96.75 79 VAL A CA 1
ATOM 620 C C . VAL A 1 79 ? -5.927 1.242 44.445 1.00 96.75 79 VAL A C 1
ATOM 622 O O . VAL A 1 79 ? -6.377 0.579 45.378 1.00 96.75 79 VAL A O 1
ATOM 625 N N . PHE A 1 80 ? -6.722 1.721 43.484 1.00 97.38 80 PHE A N 1
ATOM 626 C CA . PHE A 1 80 ? -8.171 1.525 43.483 1.00 97.38 80 PHE A CA 1
ATOM 627 C C . PHE A 1 80 ? -8.565 0.049 43.319 1.00 97.38 80 PHE A C 1
ATOM 629 O O . PHE A 1 80 ? -9.416 -0.448 44.059 1.00 97.38 80 PHE A O 1
ATOM 636 N N . ASN A 1 81 ? -7.922 -0.682 42.404 1.00 97.44 81 ASN A N 1
ATOM 637 C CA . ASN A 1 81 ? -8.150 -2.122 42.245 1.00 97.44 81 ASN A CA 1
ATOM 638 C C . ASN A 1 81 ? -7.762 -2.910 43.501 1.00 97.44 81 ASN A C 1
ATOM 640 O O . ASN A 1 81 ? -8.518 -3.784 43.935 1.00 97.44 81 ASN A O 1
ATOM 644 N N . ARG A 1 82 ? -6.641 -2.559 44.142 1.00 97.81 82 ARG A N 1
ATOM 645 C CA . ARG A 1 82 ? -6.253 -3.138 45.432 1.00 97.81 82 ARG A CA 1
ATOM 646 C C . ARG A 1 82 ? -7.287 -2.841 46.517 1.00 97.81 82 ARG A C 1
ATOM 648 O O . ARG A 1 82 ? -7.645 -3.754 47.259 1.00 97.81 82 ARG A O 1
ATOM 655 N N . ALA A 1 83 ? -7.825 -1.621 46.575 1.00 97.75 83 ALA A N 1
ATOM 656 C CA . ALA A 1 83 ? -8.877 -1.251 47.521 1.00 97.75 83 ALA A CA 1
ATOM 657 C C . ALA A 1 83 ? -10.106 -2.158 47.373 1.00 97.75 83 ALA A C 1
ATOM 659 O O . ALA A 1 83 ? -10.583 -2.727 48.355 1.00 97.75 83 ALA A O 1
ATOM 660 N N . LEU A 1 84 ? -10.585 -2.353 46.138 1.00 97.19 84 LEU A N 1
ATOM 661 C CA . LEU A 1 84 ? -11.718 -3.235 45.840 1.00 97.19 84 LEU A CA 1
ATOM 662 C C . LEU A 1 84 ? -11.449 -4.679 46.279 1.00 97.19 84 LEU A C 1
ATOM 664 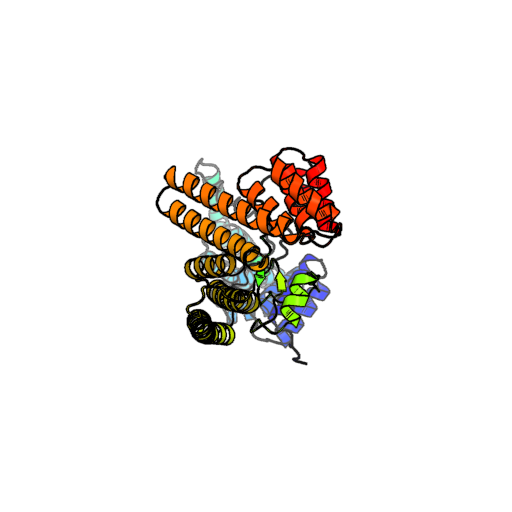O O . LEU A 1 84 ? -12.316 -5.313 46.882 1.00 97.19 84 LEU A O 1
ATOM 668 N N . LEU A 1 85 ? -10.243 -5.190 46.030 1.00 97.69 85 LEU A N 1
ATOM 669 C CA . LEU A 1 85 ? -9.850 -6.532 46.455 1.00 97.69 85 LEU A CA 1
ATOM 670 C C . LEU A 1 85 ? -9.763 -6.659 47.977 1.00 97.69 85 LEU A C 1
ATOM 672 O O . LEU A 1 85 ? -10.256 -7.641 48.527 1.00 97.69 85 LEU A O 1
ATOM 676 N N . ARG A 1 86 ? -9.228 -5.650 48.672 1.00 97.88 86 ARG A N 1
ATOM 677 C CA . ARG A 1 86 ? -9.204 -5.591 50.143 1.00 97.88 86 ARG A CA 1
ATOM 678 C C . ARG A 1 86 ? -10.609 -5.604 50.742 1.00 97.88 86 ARG A C 1
ATOM 680 O O . ARG A 1 86 ? -10.843 -6.284 51.740 1.00 97.88 86 ARG A O 1
ATOM 687 N N . VAL A 1 87 ? -11.585 -4.948 50.103 1.00 97.19 87 VAL A N 1
ATOM 688 C CA . VAL A 1 87 ? -13.001 -5.065 50.506 1.00 97.19 87 VAL A CA 1
ATOM 689 C C . VAL A 1 87 ? -13.498 -6.505 50.382 1.00 97.19 87 VAL A C 1
ATOM 691 O O . VAL A 1 87 ? -14.211 -6.974 51.272 1.00 97.19 87 VAL A O 1
ATOM 694 N N . GLN A 1 88 ? -13.134 -7.207 49.307 1.00 94.94 88 GLN A N 1
ATOM 695 C CA . GLN A 1 88 ? -13.548 -8.596 49.083 1.00 94.94 88 GLN A CA 1
ATOM 696 C C . GLN A 1 88 ? -12.866 -9.583 50.040 1.00 94.94 88 GLN A C 1
ATOM 698 O O . GLN A 1 88 ? -13.489 -10.568 50.432 1.00 94.94 88 GLN A O 1
ATOM 703 N N . THR A 1 89 ? -11.619 -9.327 50.442 1.00 95.50 89 THR A N 1
ATOM 704 C CA . THR A 1 89 ? -10.883 -10.159 51.412 1.00 95.50 89 THR A CA 1
ATOM 705 C C . THR A 1 89 ? -11.170 -9.787 52.870 1.00 95.50 89 THR A C 1
ATOM 707 O O . THR A 1 89 ? -10.796 -10.528 53.778 1.00 95.50 89 THR A O 1
ATOM 710 N N . GLY A 1 90 ? -11.891 -8.686 53.111 1.00 94.88 90 GLY A N 1
ATOM 711 C CA . GLY A 1 90 ? -12.328 -8.242 54.436 1.00 94.88 90 GLY A CA 1
ATOM 712 C C . GLY A 1 90 ? -11.359 -7.296 55.152 1.00 94.88 90 GLY A C 1
ATOM 713 O O . GLY A 1 90 ? -11.621 -6.922 56.299 1.00 94.88 90 GLY A O 1
ATOM 714 N N . ASP A 1 91 ? -10.279 -6.862 54.499 1.00 97.00 91 ASP A N 1
ATOM 715 C CA . ASP A 1 91 ? -9.398 -5.804 55.002 1.00 97.00 91 ASP A CA 1
ATOM 716 C C . ASP A 1 91 ? -10.014 -4.418 54.763 1.00 97.00 91 ASP A C 1
ATOM 718 O O . ASP A 1 91 ? -9.615 -3.634 53.900 1.00 97.00 91 ASP A O 1
ATOM 722 N N . TYR A 1 92 ? -11.033 -4.102 55.559 1.00 97.56 92 TYR A N 1
ATOM 723 C CA . TYR A 1 92 ? -11.736 -2.826 55.453 1.00 97.56 92 TYR A CA 1
ATOM 724 C C . TYR A 1 92 ? -10.860 -1.627 55.833 1.00 97.56 92 TYR A C 1
ATOM 726 O O . TYR A 1 92 ? -11.091 -0.530 55.333 1.00 97.56 92 TYR A O 1
ATOM 734 N N . LYS A 1 93 ? -9.853 -1.812 56.698 1.00 97.38 93 LYS A N 1
ATOM 735 C CA . LYS A 1 93 ? -8.958 -0.717 57.098 1.00 97.38 93 LYS A CA 1
ATOM 736 C C . LYS A 1 93 ? -8.033 -0.331 55.949 1.00 97.38 93 LYS A C 1
ATOM 738 O O . LYS A 1 93 ? -8.013 0.839 55.579 1.00 97.38 93 LYS A O 1
ATOM 743 N N . GLY A 1 94 ? -7.354 -1.308 55.344 1.00 97.12 94 GLY A N 1
ATOM 744 C CA . GLY A 1 94 ? -6.505 -1.061 54.179 1.00 97.12 94 GLY A CA 1
ATOM 745 C C . GLY A 1 94 ? -7.302 -0.559 52.972 1.00 97.12 94 GLY A C 1
ATOM 746 O O . GLY A 1 94 ? -6.826 0.300 52.233 1.00 97.12 94 GLY A O 1
ATOM 747 N N . ALA A 1 95 ? -8.543 -1.027 52.793 1.00 98.00 95 ALA A N 1
ATOM 748 C CA . ALA A 1 95 ? -9.426 -0.509 51.748 1.00 98.00 95 ALA A CA 1
ATOM 749 C C . ALA A 1 95 ? -9.768 0.980 51.945 1.00 98.00 95 ALA A C 1
ATOM 751 O O . ALA A 1 95 ? -9.755 1.743 50.983 1.00 98.00 95 ALA A O 1
ATOM 752 N N . GLU A 1 96 ? -10.064 1.419 53.174 1.00 97.94 96 GLU A N 1
ATOM 753 C CA . GLU A 1 96 ? -10.353 2.833 53.459 1.00 97.94 96 GLU A CA 1
ATOM 754 C C . GLU A 1 96 ? -9.146 3.738 53.174 1.00 97.94 96 GLU A C 1
ATOM 756 O O . GLU A 1 96 ? -9.324 4.843 52.651 1.00 97.94 96 GLU A O 1
ATOM 761 N N . GLU A 1 97 ? -7.938 3.282 53.511 1.00 97.38 97 GLU A N 1
ATOM 762 C CA . GLU A 1 97 ? -6.686 3.990 53.226 1.00 97.38 97 GLU A CA 1
ATOM 763 C C . GLU A 1 97 ? -6.484 4.156 51.716 1.00 97.38 97 GLU A C 1
ATOM 765 O O . GLU A 1 97 ? -6.310 5.283 51.246 1.00 97.38 97 GLU A O 1
ATOM 770 N N . ASP A 1 98 ? -6.623 3.070 50.951 1.00 97.81 98 ASP A N 1
ATOM 771 C CA . ASP A 1 98 ? -6.474 3.093 49.493 1.00 97.81 98 ASP A CA 1
ATOM 772 C C . ASP A 1 98 ? -7.543 3.967 48.818 1.00 97.81 98 ASP A C 1
ATOM 774 O O . ASP A 1 98 ? -7.216 4.815 47.987 1.00 97.81 98 ASP A O 1
ATOM 778 N N . PHE A 1 99 ? -8.821 3.843 49.205 1.00 98.12 99 PHE A N 1
ATOM 779 C CA . PHE A 1 99 ? -9.875 4.717 48.673 1.00 98.12 99 PHE A CA 1
ATOM 780 C C . PHE A 1 99 ? -9.625 6.185 49.011 1.00 98.12 99 PHE A C 1
ATOM 782 O O . PHE A 1 99 ? -9.930 7.066 48.210 1.00 98.12 99 PHE A O 1
ATOM 789 N N . THR A 1 100 ? -9.076 6.473 50.190 1.00 97.44 100 THR A N 1
ATOM 790 C CA . THR A 1 100 ? -8.740 7.847 50.569 1.00 97.44 100 THR A CA 1
ATOM 791 C C . THR A 1 100 ? -7.598 8.394 49.725 1.00 97.44 100 THR A C 1
ATOM 793 O O . THR A 1 100 ? -7.707 9.529 49.270 1.00 97.44 100 THR A O 1
ATOM 796 N N . ALA A 1 101 ? -6.562 7.598 49.452 1.00 95.75 101 ALA A N 1
ATOM 797 C CA . ALA A 1 101 ? -5.483 7.992 48.549 1.00 95.75 101 ALA A CA 1
ATOM 798 C C . ALA A 1 101 ? -6.016 8.323 47.144 1.00 95.75 101 ALA A C 1
ATOM 800 O O . ALA A 1 101 ? -5.727 9.392 46.614 1.00 95.75 101 ALA A O 1
ATOM 801 N N . VAL A 1 102 ? -6.881 7.469 46.588 1.00 95.94 102 VAL A N 1
ATOM 802 C CA . VAL A 1 102 ? -7.492 7.688 45.264 1.00 95.94 102 VAL A CA 1
ATOM 803 C C . VAL A 1 102 ? -8.346 8.957 45.227 1.00 95.94 102 VAL A C 1
ATOM 805 O O . VAL A 1 102 ? -8.256 9.731 44.279 1.00 95.94 102 VAL A O 1
ATOM 808 N N . LEU A 1 103 ? -9.168 9.196 46.252 1.00 95.62 103 LEU A N 1
ATOM 809 C CA . LEU A 1 103 ? -10.072 10.351 46.299 1.00 95.62 103 LEU A CA 1
ATOM 810 C C . LEU A 1 103 ? -9.367 11.681 46.587 1.00 95.62 103 LEU A C 1
ATOM 812 O O . LEU A 1 103 ? -9.931 12.732 46.287 1.00 95.62 103 LEU A O 1
ATOM 816 N N . ASN A 1 104 ? -8.160 11.651 47.155 1.00 94.38 104 ASN A N 1
ATOM 817 C CA . ASN A 1 104 ? -7.338 12.851 47.288 1.00 94.38 104 ASN A CA 1
ATOM 818 C C . ASN A 1 104 ? -6.859 13.348 45.914 1.00 94.38 104 ASN A C 1
ATOM 820 O O . ASN A 1 104 ? -6.877 14.554 45.679 1.00 94.38 104 ASN A O 1
ATOM 824 N N . GLU A 1 105 ? -6.504 12.431 45.007 1.00 91.44 105 GLU A N 1
ATOM 825 C CA . GLU A 1 105 ? -6.101 12.754 43.628 1.00 91.44 105 GLU A CA 1
ATOM 826 C C . GLU A 1 105 ? -7.310 12.996 42.707 1.00 91.44 105 GLU A C 1
ATOM 828 O O . GLU A 1 105 ? -7.314 13.912 41.886 1.00 91.44 105 GLU A O 1
ATOM 833 N N . TYR A 1 106 ? -8.385 12.216 42.876 1.00 91.44 106 TYR A N 1
ATOM 834 C CA . TYR A 1 106 ? -9.594 12.271 42.046 1.00 91.44 106 TYR A CA 1
ATOM 835 C C . TYR A 1 106 ? -10.851 12.618 42.869 1.00 91.44 106 TYR A C 1
ATOM 837 O O . TYR A 1 106 ? -11.756 11.789 43.006 1.00 91.44 106 TYR A O 1
ATOM 845 N N . PRO A 1 107 ? -10.996 13.864 43.365 1.00 91.12 107 PRO A N 1
ATOM 846 C CA . PRO A 1 107 ? -12.113 14.267 44.230 1.00 91.12 107 PRO A CA 1
ATOM 847 C C . PRO A 1 107 ? -13.476 14.321 43.519 1.00 91.12 107 PRO A C 1
ATOM 849 O O . PRO A 1 107 ? -14.509 14.470 44.165 1.00 91.12 107 PRO A O 1
ATOM 852 N N . LYS A 1 108 ? -13.508 14.212 42.185 1.00 88.31 108 LYS A N 1
ATOM 853 C CA . LYS A 1 108 ? -14.749 14.107 41.397 1.00 88.31 108 LYS A CA 1
ATOM 854 C C . LYS A 1 108 ? -15.162 12.659 41.108 1.00 88.31 108 LYS A C 1
ATOM 856 O O . LYS A 1 108 ? -16.198 12.434 40.487 1.00 88.31 108 LYS A O 1
ATOM 861 N N . PHE A 1 109 ? -14.379 11.667 41.529 1.00 91.69 109 PHE A N 1
ATOM 862 C CA . PHE A 1 109 ? -14.679 10.266 41.258 1.00 91.69 109 PHE A CA 1
ATOM 863 C C . PHE A 1 109 ? -15.748 9.728 42.220 1.00 91.69 109 PHE A C 1
ATOM 865 O O . PHE A 1 109 ? -15.450 9.167 43.274 1.00 91.69 109 PHE A O 1
ATOM 872 N N . LEU A 1 110 ? -17.019 9.907 41.846 1.00 90.88 110 LEU A N 1
ATOM 873 C CA . LEU A 1 110 ? -18.173 9.587 42.696 1.00 90.88 110 LEU A CA 1
ATOM 874 C C . LEU A 1 110 ? -18.208 8.116 43.134 1.00 90.88 110 LEU A C 1
ATOM 876 O O . LEU A 1 110 ? -18.437 7.837 44.308 1.00 90.88 110 LEU A O 1
ATOM 880 N N . TYR A 1 111 ? -17.896 7.180 42.235 1.00 92.12 111 TYR A N 1
ATOM 881 C CA . TYR A 1 111 ? -17.879 5.751 42.569 1.00 92.12 111 TYR A CA 1
ATOM 882 C C . TYR A 1 111 ? -16.864 5.408 43.680 1.00 92.12 111 TYR A C 1
ATOM 884 O O . TYR A 1 111 ? -17.098 4.513 44.493 1.00 92.12 111 TYR A O 1
ATOM 892 N N . GLY A 1 112 ? -15.764 6.163 43.787 1.00 94.00 112 GLY A N 1
ATOM 893 C CA . GLY A 1 112 ? -14.822 6.024 44.898 1.00 94.00 112 GLY A CA 1
ATOM 894 C C . GLY A 1 112 ? -15.428 6.420 46.250 1.00 94.00 112 GLY A C 1
ATOM 895 O O . GLY A 1 112 ? -15.195 5.733 47.245 1.00 94.00 112 GLY A O 1
ATOM 896 N N . TYR A 1 113 ? -16.244 7.482 46.293 1.00 95.88 113 TYR A N 1
ATOM 897 C CA . TYR A 1 113 ? -16.963 7.890 47.509 1.00 95.88 113 TYR A CA 1
ATOM 898 C C . TYR A 1 113 ? -18.010 6.858 47.925 1.00 95.88 113 TYR A C 1
ATOM 900 O O . TYR A 1 113 ? -18.133 6.577 49.115 1.00 95.88 113 TYR A O 1
ATOM 908 N N . GLU A 1 114 ? -18.723 6.266 46.964 1.00 94.88 114 GLU A N 1
ATOM 909 C CA . GLU A 1 114 ? -19.680 5.182 47.219 1.00 94.88 114 GLU A CA 1
ATOM 910 C C . GLU A 1 114 ? -18.987 3.983 47.880 1.00 94.88 114 GLU A C 1
ATOM 912 O O . GLU A 1 114 ? -19.358 3.578 48.984 1.00 94.88 114 GLU A O 1
ATOM 917 N N . CYS A 1 115 ? -17.896 3.497 47.279 1.00 96.50 115 CYS A N 1
ATOM 918 C CA . CYS A 1 115 ? -17.125 2.383 47.829 1.00 96.50 115 CYS A CA 1
ATOM 919 C C . CYS A 1 115 ? -16.564 2.695 49.229 1.00 96.50 115 CYS A C 1
ATOM 921 O O . CYS A 1 115 ? -16.620 1.852 50.130 1.00 96.50 115 CYS A O 1
ATOM 923 N N . ARG A 1 116 ? -16.034 3.907 49.446 1.00 97.81 116 ARG A N 1
ATOM 924 C CA . ARG A 1 116 ? -15.475 4.300 50.749 1.00 97.81 116 ARG A CA 1
ATOM 925 C C . ARG A 1 116 ? -16.548 4.437 51.829 1.00 97.81 116 ARG A C 1
ATOM 927 O O . ARG A 1 116 ? -16.289 4.051 52.972 1.00 97.81 116 ARG A O 1
ATOM 934 N N . ALA A 1 117 ? -17.735 4.939 51.490 1.00 97.31 117 ALA A N 1
ATOM 935 C CA . ALA A 1 117 ? -18.856 5.042 52.423 1.00 97.31 117 ALA A CA 1
ATOM 936 C C . ALA A 1 117 ? -19.274 3.657 52.940 1.00 97.31 117 ALA A C 1
ATOM 938 O O . ALA A 1 117 ? -19.401 3.465 54.153 1.00 97.31 117 ALA A O 1
ATOM 939 N N . ASP A 1 118 ? -19.389 2.675 52.042 1.00 96.38 118 ASP A N 1
ATOM 940 C CA . ASP A 1 118 ? -19.726 1.292 52.394 1.00 96.38 118 ASP A CA 1
ATOM 941 C C . ASP A 1 118 ? -18.670 0.657 53.306 1.00 96.38 118 ASP A C 1
ATOM 943 O O . ASP A 1 118 ? -18.993 -0.006 54.297 1.00 96.38 118 ASP A O 1
ATOM 947 N N . VAL A 1 119 ? -17.389 0.892 53.016 1.00 97.75 119 VAL A N 1
ATOM 948 C CA . VAL A 1 119 ? -16.284 0.437 53.871 1.00 97.75 119 VAL A CA 1
ATOM 949 C C . VAL A 1 119 ? -16.335 1.094 55.250 1.00 97.75 119 VAL A C 1
ATOM 951 O O . VAL A 1 119 ? -16.189 0.413 56.268 1.00 97.75 119 VAL A O 1
ATOM 954 N N . ARG A 1 120 ? -16.584 2.404 55.317 1.00 97.75 120 ARG A N 1
ATOM 955 C CA . ARG A 1 120 ? -16.681 3.147 56.582 1.00 97.75 120 ARG A CA 1
ATOM 956 C C . ARG A 1 120 ? -17.850 2.679 57.437 1.00 97.75 120 ARG A C 1
ATOM 958 O O . ARG A 1 120 ? -17.689 2.577 58.655 1.00 97.75 120 ARG A O 1
ATOM 965 N N . ASP A 1 121 ? -18.978 2.328 56.831 1.00 96.06 121 ASP A N 1
ATOM 966 C CA . ASP A 1 121 ? -20.103 1.725 57.547 1.00 96.06 121 ASP A CA 1
ATOM 967 C C . ASP A 1 121 ? -19.737 0.366 58.144 1.00 96.06 121 ASP A C 1
ATOM 969 O O . AS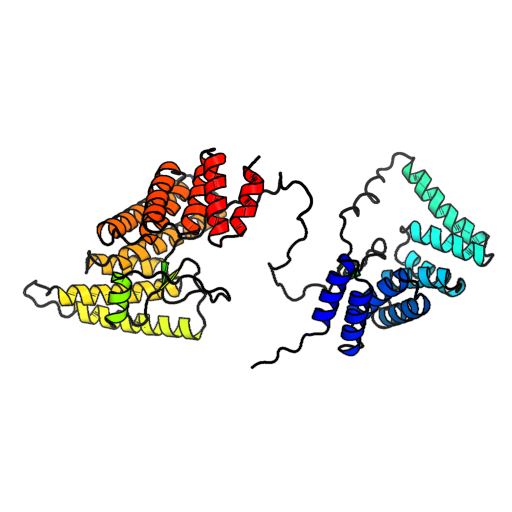P A 1 121 ? -20.017 0.121 59.322 1.00 96.06 121 ASP A O 1
ATOM 973 N N . LYS A 1 122 ? -19.029 -0.482 57.390 1.00 95.88 122 LYS A N 1
ATOM 974 C CA . LYS A 1 122 ? -18.515 -1.764 57.902 1.00 95.88 122 LYS A CA 1
ATOM 975 C C . LYS A 1 122 ? -17.507 -1.589 59.043 1.00 95.88 122 LYS A C 1
ATOM 977 O O . LYS A 1 122 ? -17.453 -2.427 59.940 1.00 95.88 122 LYS A O 1
ATOM 982 N N . LEU A 1 123 ? -16.753 -0.489 59.056 1.00 96.00 123 LEU A N 1
ATOM 983 C CA . LEU A 1 123 ? -15.857 -0.107 60.156 1.00 96.00 123 LEU A CA 1
ATOM 984 C C . LEU A 1 123 ? -16.577 0.583 61.332 1.00 96.00 123 LEU A C 1
ATOM 986 O O . LEU A 1 123 ? -15.937 0.900 62.335 1.00 96.00 123 LEU A O 1
ATOM 990 N N . GLY A 1 124 ? -17.881 0.857 61.224 1.00 94.25 124 GLY A N 1
ATOM 991 C CA . GLY A 1 124 ? -18.655 1.588 62.233 1.00 94.25 124 GLY A CA 1
ATOM 992 C C . GLY A 1 124 ? -18.397 3.102 62.260 1.00 94.25 124 GLY A C 1
ATOM 993 O O . GLY A 1 124 ? -18.859 3.795 63.170 1.00 94.25 124 GLY A O 1
ATOM 994 N N . LYS A 1 125 ? -17.698 3.651 61.262 1.00 96.56 125 LYS A N 1
ATOM 995 C CA . LYS A 1 125 ? -17.350 5.076 61.124 1.00 96.56 125 LYS A CA 1
ATOM 996 C C . LYS A 1 125 ? -18.500 5.887 60.508 1.00 96.56 125 LYS A C 1
ATOM 998 O O . LYS A 1 125 ? -18.313 6.616 59.537 1.00 96.56 125 LYS A O 1
ATOM 1003 N N . ARG A 1 126 ? -19.692 5.801 61.111 1.00 93.94 126 ARG A N 1
ATOM 1004 C CA . ARG A 1 126 ? -20.954 6.340 60.555 1.00 93.94 126 ARG A CA 1
ATOM 1005 C C . ARG A 1 126 ? -20.877 7.811 60.143 1.00 93.94 126 ARG A C 1
ATOM 1007 O O . ARG A 1 126 ? -21.364 8.170 59.087 1.00 93.94 126 ARG A O 1
ATOM 1014 N N . LYS A 1 127 ? -20.243 8.667 60.957 1.00 96.00 127 LYS A N 1
ATOM 1015 C CA . LYS A 1 127 ? -20.124 10.104 60.642 1.00 96.00 127 LYS A CA 1
ATOM 1016 C C . LYS A 1 127 ? -19.383 10.351 59.324 1.00 96.00 127 LYS A C 1
ATOM 1018 O O . LYS A 1 127 ? -19.848 11.137 58.515 1.00 96.00 127 LYS A O 1
ATOM 1023 N N . LEU A 1 128 ? -18.274 9.644 59.105 1.00 95.88 128 LEU A N 1
ATOM 1024 C CA . LEU A 1 128 ? -17.464 9.781 57.894 1.00 95.88 128 LEU A CA 1
ATOM 1025 C C . LEU A 1 128 ? -18.162 9.175 56.666 1.00 95.88 128 LEU A C 1
ATOM 1027 O O . LEU A 1 128 ? -18.007 9.681 55.560 1.00 95.88 128 LEU A O 1
ATOM 1031 N N . ALA A 1 129 ? -18.948 8.109 56.849 1.00 96.06 129 ALA A N 1
ATOM 1032 C CA . ALA A 1 129 ? -19.768 7.552 55.772 1.00 96.06 129 ALA A CA 1
ATOM 1033 C C . ALA A 1 129 ? -20.860 8.542 55.324 1.00 96.06 129 ALA A C 1
ATOM 1035 O O . ALA A 1 129 ? -21.086 8.719 54.130 1.00 96.06 129 ALA A O 1
ATOM 1036 N N . GLU A 1 130 ? -21.497 9.241 56.270 1.00 95.94 130 GLU A N 1
ATOM 1037 C CA . GLU A 1 130 ? -22.475 10.292 55.957 1.00 95.94 130 GLU A CA 1
ATOM 1038 C C . GLU A 1 130 ? -21.844 11.498 55.241 1.00 95.94 130 GLU A C 1
ATOM 1040 O O . GLU A 1 130 ? -22.483 12.099 54.380 1.00 95.94 130 GLU A O 1
ATOM 1045 N N . GLU A 1 131 ? -20.585 11.837 55.534 1.00 95.56 131 GLU A N 1
ATOM 1046 C CA . GLU A 1 131 ? -19.847 12.868 54.787 1.00 95.56 131 GLU A CA 1
ATOM 1047 C C . GLU A 1 131 ? -19.655 12.477 53.314 1.00 95.56 131 GLU A C 1
ATOM 1049 O O . GLU A 1 131 ? -19.915 13.294 52.429 1.00 95.56 131 GLU A O 1
ATOM 1054 N N . ASP A 1 132 ? -19.276 11.225 53.038 1.00 95.25 132 ASP A N 1
ATOM 1055 C CA . ASP A 1 132 ? -19.138 10.710 51.669 1.00 95.25 132 ASP A CA 1
ATOM 1056 C C . ASP A 1 132 ? -20.498 10.671 50.944 1.00 95.25 132 ASP A C 1
ATOM 1058 O O . ASP A 1 132 ? -20.616 11.119 49.801 1.00 95.25 132 ASP A O 1
ATOM 1062 N N . ARG A 1 133 ? -21.566 10.233 51.627 1.00 94.88 133 ARG A N 1
ATOM 1063 C CA . ARG A 1 133 ? -22.940 10.257 51.085 1.00 94.88 133 ARG A CA 1
ATOM 1064 C C . ARG A 1 133 ? -23.429 11.665 50.778 1.00 94.88 133 ARG A C 1
ATOM 1066 O O . ARG A 1 133 ? -24.139 11.867 49.794 1.00 94.88 133 ARG A O 1
ATOM 1073 N N . LEU A 1 134 ? -23.046 12.650 51.587 1.00 94.31 134 LEU A N 1
ATOM 1074 C CA . LEU A 1 134 ? -23.383 14.046 51.335 1.00 94.31 134 LEU A CA 1
ATOM 1075 C C . LEU A 1 134 ? -22.730 14.553 50.042 1.00 94.31 134 LEU A C 1
ATOM 1077 O O . LEU A 1 134 ? -23.360 15.324 49.317 1.00 94.31 134 LEU A O 1
ATOM 1081 N N . VAL A 1 135 ? -21.497 14.130 49.736 1.00 92.94 135 VAL A N 1
ATOM 1082 C CA . VAL A 1 135 ? -20.834 14.447 48.457 1.00 92.94 135 VAL A CA 1
ATOM 1083 C C . VAL A 1 135 ? -21.634 13.870 47.289 1.00 92.94 135 VAL A C 1
ATOM 1085 O O . VAL A 1 135 ? -21.958 14.609 46.358 1.00 92.94 135 VAL A O 1
ATOM 1088 N N . LEU A 1 136 ? -22.035 12.598 47.374 1.00 90.38 136 LEU A N 1
ATOM 1089 C CA . LEU A 1 136 ? -22.864 11.939 46.355 1.00 90.38 136 LEU A CA 1
ATOM 1090 C C . LEU A 1 136 ? -24.211 12.650 46.154 1.00 90.38 136 LEU A C 1
ATOM 1092 O O . LEU A 1 136 ? -24.589 12.957 45.023 1.00 90.38 136 LEU A O 1
ATOM 1096 N N . LEU A 1 137 ? -24.915 12.978 47.242 1.00 90.19 137 LEU A N 1
ATOM 1097 C CA . LEU A 1 137 ? -26.203 13.676 47.189 1.00 90.19 137 LEU A CA 1
ATOM 1098 C C . LEU A 1 137 ? -26.072 15.071 46.562 1.00 90.19 137 LEU A C 1
ATOM 1100 O O . LEU A 1 137 ? -26.913 15.474 45.759 1.00 90.19 137 LEU A O 1
ATOM 1104 N N . LYS A 1 138 ? -25.008 15.811 46.899 1.00 88.75 138 LYS A N 1
ATOM 1105 C CA . LYS A 1 138 ? -24.719 17.116 46.287 1.00 88.75 138 LYS A CA 1
ATOM 1106 C C . LYS A 1 138 ? -24.478 16.989 44.784 1.00 88.75 138 LYS A C 1
ATOM 1108 O O . LYS A 1 138 ? -25.008 17.807 44.036 1.00 88.75 138 LYS A O 1
ATOM 1113 N N . ALA A 1 139 ? -23.729 15.976 44.349 1.00 85.62 139 ALA A N 1
ATOM 1114 C CA . ALA A 1 139 ? -23.491 15.719 42.931 1.00 85.62 139 ALA A CA 1
ATOM 1115 C C . ALA A 1 139 ? -24.796 15.382 42.182 1.00 85.62 139 ALA A C 1
ATOM 1117 O O . ALA A 1 139 ? -25.059 15.944 41.120 1.00 85.62 139 ALA A O 1
ATOM 1118 N N . GLN A 1 140 ? -25.669 14.556 42.771 1.00 81.94 140 GLN A N 1
ATOM 1119 C CA . GLN A 1 140 ? -26.986 14.231 42.200 1.00 81.94 140 GLN A CA 1
ATOM 1120 C C . GLN A 1 140 ? -27.902 15.460 42.085 1.00 81.94 140 GLN A C 1
ATOM 1122 O O . GLN A 1 140 ? -28.524 15.676 41.045 1.00 81.94 140 GLN A O 1
ATOM 1127 N N . LEU A 1 141 ? -27.967 16.297 43.126 1.00 82.38 141 LEU A N 1
ATOM 1128 C CA . LEU A 1 141 ? -28.768 17.527 43.111 1.00 82.38 141 LEU A CA 1
ATOM 1129 C C . LEU A 1 141 ? -28.247 18.546 42.090 1.00 82.38 141 LEU A C 1
ATOM 1131 O O . LEU A 1 141 ? -29.048 19.205 41.425 1.00 82.38 141 LEU A O 1
ATOM 1135 N N . ALA A 1 142 ? -26.924 18.661 41.939 1.00 79.00 142 ALA A N 1
ATOM 1136 C CA . ALA A 1 142 ? -26.309 19.510 40.921 1.00 79.00 142 ALA A CA 1
ATOM 1137 C C . ALA A 1 142 ? -26.696 19.064 39.499 1.00 79.00 142 ALA A C 1
ATOM 1139 O O . ALA A 1 142 ? -26.988 19.913 38.659 1.00 79.00 142 ALA A O 1
ATOM 1140 N N . SER A 1 143 ? -26.795 17.751 39.262 1.00 67.75 143 SER A N 1
ATOM 1141 C CA . SER A 1 143 ? -27.244 17.191 37.981 1.00 67.75 143 SER A CA 1
ATOM 1142 C C . SER A 1 143 ? -28.704 17.539 37.640 1.00 67.75 143 SER A C 1
ATOM 1144 O O . SER A 1 143 ? -29.043 17.767 36.480 1.00 67.75 143 SER A O 1
ATOM 1146 N N . TRP A 1 144 ? -29.585 17.659 38.641 1.00 61.19 144 TRP A N 1
ATOM 1147 C CA . TRP A 1 144 ? -31.000 18.017 38.435 1.00 61.19 144 TRP A CA 1
ATOM 1148 C C . TRP A 1 144 ? -31.244 19.520 38.211 1.00 61.19 144 TRP A C 1
ATOM 1150 O O . TRP A 1 144 ? -32.274 19.896 37.653 1.00 61.19 144 TRP A O 1
ATOM 1160 N N . GLY A 1 145 ? -30.318 20.389 38.630 1.00 58.56 145 GLY A N 1
ATOM 1161 C CA . GLY A 1 145 ? -30.475 21.851 38.654 1.00 58.56 145 GLY A CA 1
ATOM 1162 C C . GLY A 1 145 ? -30.302 22.593 37.319 1.00 58.56 145 GLY A C 1
ATOM 1163 O O . GLY A 1 145 ? -30.257 23.820 37.328 1.00 58.56 145 GLY A O 1
ATOM 1164 N N . GLY A 1 146 ? -30.199 21.895 36.183 1.00 49.72 146 GLY A N 1
ATOM 1165 C CA . GLY A 1 146 ? -30.105 22.515 34.851 1.00 49.72 146 GLY A CA 1
ATOM 1166 C C . GLY A 1 146 ? -28.707 22.998 34.439 1.00 49.72 146 GLY A C 1
ATOM 1167 O O . GLY A 1 146 ? -28.580 23.673 33.422 1.00 49.72 146 GLY A O 1
ATOM 1168 N N . GLY A 1 147 ? -27.665 22.649 35.199 1.00 48.97 147 GLY A N 1
ATOM 1169 C CA . GLY A 1 147 ? -26.278 22.775 34.758 1.00 48.97 147 GLY A CA 1
ATOM 1170 C C . GLY A 1 147 ? -25.905 21.595 33.865 1.00 48.97 147 GLY A C 1
ATOM 1171 O O . GLY A 1 147 ? -26.104 20.444 34.255 1.00 48.97 147 GLY A O 1
ATOM 1172 N N . ASP A 1 148 ? -25.396 21.904 32.677 1.00 46.41 148 ASP A N 1
ATOM 1173 C CA . ASP A 1 148 ? -24.865 20.986 31.671 1.00 46.41 148 ASP A CA 1
ATOM 1174 C C . ASP A 1 148 ? -23.876 19.975 32.285 1.00 46.41 148 ASP A C 1
ATOM 1176 O O . ASP A 1 148 ? -22.690 20.237 32.445 1.00 46.41 148 ASP A O 1
ATOM 1180 N N . SER A 1 149 ? -24.401 18.845 32.754 1.00 44.75 149 SER A N 1
ATOM 1181 C CA . SER A 1 149 ? -23.659 17.783 33.452 1.00 44.75 149 SER A CA 1
ATOM 1182 C C . SER A 1 149 ? -23.952 16.407 32.859 1.00 44.75 149 SER A C 1
ATOM 1184 O O . SER A 1 149 ? -23.527 15.389 33.394 1.00 44.75 149 SER A O 1
ATOM 1186 N N . ARG A 1 150 ? -24.656 16.365 31.719 1.00 40.41 150 ARG A N 1
ATOM 1187 C CA . ARG A 1 150 ? -24.869 15.132 30.948 1.00 40.41 150 ARG A CA 1
ATOM 1188 C C . ARG A 1 150 ? -23.647 14.717 30.125 1.00 40.41 150 ARG A C 1
ATOM 1190 O O . ARG A 1 150 ? -23.658 13.626 29.577 1.00 40.41 150 ARG A O 1
ATOM 1197 N N . GLN A 1 151 ? -22.603 15.544 30.055 1.00 40.81 151 GLN A N 1
ATOM 1198 C CA . GLN A 1 151 ? -21.454 15.293 29.182 1.00 40.81 151 GLN A CA 1
ATOM 1199 C C . GLN A 1 151 ? -20.312 14.475 29.816 1.00 40.81 151 GLN A C 1
ATOM 1201 O O . GLN A 1 151 ? -19.545 13.876 29.075 1.00 40.81 151 GLN A O 1
ATOM 1206 N N . GLU A 1 152 ? -20.190 14.375 31.148 1.00 45.50 152 GLU A N 1
ATOM 1207 C CA . GLU A 1 152 ? -18.991 13.760 31.771 1.00 45.50 152 GLU A CA 1
ATOM 1208 C C . GLU A 1 152 ? -19.100 12.248 32.083 1.00 45.50 152 GLU A C 1
ATOM 1210 O O . GLU A 1 152 ? -18.087 11.618 32.408 1.00 45.50 152 GLU A O 1
ATOM 1215 N N . ASP A 1 153 ? -20.292 11.646 31.975 1.00 43.94 153 ASP A N 1
ATOM 1216 C CA . ASP A 1 153 ? -20.504 10.210 32.247 1.00 43.94 153 ASP A CA 1
ATOM 1217 C C . ASP A 1 153 ? -20.849 9.372 30.999 1.00 43.94 153 ASP A C 1
ATOM 1219 O O . ASP A 1 153 ? -20.774 8.145 31.060 1.00 43.94 153 ASP A O 1
ATOM 1223 N N . GLU A 1 154 ? -21.157 9.995 29.854 1.00 41.69 154 GLU A N 1
ATOM 1224 C CA . GLU A 1 154 ? -21.492 9.281 28.605 1.00 41.69 154 GLU A CA 1
ATOM 1225 C C . GLU A 1 154 ? -20.309 9.111 27.625 1.00 41.69 154 GLU A C 1
ATOM 1227 O O . GLU A 1 154 ? -20.412 8.318 26.689 1.00 41.69 154 GLU A O 1
ATOM 1232 N N . GLU A 1 155 ? -19.159 9.770 27.829 1.00 42.69 155 GLU A N 1
ATOM 1233 C CA . GLU A 1 155 ? -18.056 9.746 26.844 1.00 42.69 155 GLU A CA 1
ATOM 1234 C C . GLU A 1 155 ? -17.144 8.501 26.870 1.00 42.69 155 GLU A C 1
ATOM 1236 O O . GLU A 1 155 ? -16.386 8.283 25.926 1.00 42.69 155 GLU A O 1
ATOM 1241 N N . ASP A 1 156 ? -17.240 7.619 27.868 1.00 46.19 156 ASP A N 1
ATOM 1242 C CA . ASP A 1 156 ? -16.372 6.428 27.961 1.00 46.19 156 ASP A CA 1
ATOM 1243 C C . ASP A 1 156 ? -16.995 5.139 27.379 1.00 46.19 156 ASP A C 1
ATOM 1245 O O . ASP A 1 156 ? -16.409 4.057 27.488 1.00 46.19 156 ASP A O 1
ATOM 1249 N N . ALA A 1 157 ? -18.142 5.245 26.696 1.00 41.75 157 ALA A N 1
ATOM 1250 C CA . ALA A 1 157 ? -18.828 4.140 26.013 1.00 41.75 157 ALA A CA 1
ATOM 1251 C C . ALA A 1 157 ? -18.261 3.814 24.611 1.00 41.75 157 ALA A C 1
ATOM 1253 O O . ALA A 1 157 ? -18.962 3.261 23.762 1.00 41.75 157 ALA A O 1
ATOM 1254 N N . LYS A 1 158 ? -16.986 4.131 24.345 1.00 45.62 158 LYS A N 1
ATOM 1255 C CA . LYS A 1 158 ? -16.228 3.422 23.304 1.00 45.62 158 LYS A CA 1
ATOM 1256 C C . LYS A 1 158 ? -15.599 2.185 23.943 1.00 45.62 158 LYS A C 1
ATOM 1258 O O . LYS A 1 158 ? -14.642 2.277 24.710 1.00 45.62 158 LYS A O 1
ATOM 1263 N N . ASP A 1 159 ? -16.230 1.063 23.620 1.00 49.91 159 ASP A N 1
ATOM 1264 C CA . ASP A 1 159 ? -16.072 -0.327 24.061 1.00 49.91 159 ASP A CA 1
ATOM 1265 C C . ASP A 1 159 ? -14.660 -0.903 23.818 1.00 49.91 159 ASP A C 1
ATOM 1267 O O . ASP A 1 159 ? -14.469 -1.822 23.030 1.00 49.91 159 ASP A O 1
ATOM 1271 N N . SER A 1 160 ? -13.631 -0.311 24.430 1.00 59.91 160 SER A N 1
ATOM 1272 C CA . SER A 1 160 ? -12.298 -0.914 24.480 1.00 59.91 160 SER A CA 1
ATOM 1273 C C . SER A 1 160 ? -12.076 -1.544 25.848 1.00 59.91 160 SER A C 1
ATOM 1275 O O . SER A 1 160 ? -12.051 -0.851 26.870 1.00 59.91 160 SER A O 1
ATOM 1277 N N . ASP A 1 161 ? -11.870 -2.858 25.847 1.00 70.06 161 ASP A N 1
ATOM 1278 C CA . ASP A 1 161 ? -11.507 -3.668 27.016 1.00 70.06 161 ASP A CA 1
ATOM 1279 C C . ASP A 1 161 ? -10.091 -3.357 27.551 1.00 70.06 161 ASP A C 1
ATOM 1281 O O . ASP A 1 161 ? -9.705 -3.828 28.627 1.00 70.06 161 ASP A O 1
ATOM 1285 N N . VAL A 1 162 ? -9.306 -2.555 26.819 1.00 81.94 162 VAL A N 1
ATOM 1286 C CA . VAL A 1 162 ? -7.911 -2.231 27.140 1.00 81.94 162 VAL A CA 1
ATOM 1287 C C . VAL A 1 162 ? -7.680 -0.725 27.325 1.00 81.94 162 VAL A C 1
ATOM 1289 O O . VAL A 1 162 ? -8.431 0.126 26.836 1.00 81.94 162 VAL A O 1
ATOM 1292 N N . ARG A 1 163 ? -6.620 -0.378 28.056 1.00 86.69 163 ARG A N 1
ATOM 1293 C CA . ARG A 1 163 ? -6.098 0.979 28.251 1.00 86.69 163 ARG A CA 1
ATOM 1294 C C . ARG A 1 163 ? -4.584 0.998 28.056 1.00 86.69 163 ARG A C 1
ATOM 1296 O O . ARG A 1 163 ? -3.909 -0.001 28.280 1.00 86.69 163 ARG A O 1
ATOM 1303 N N . ARG A 1 164 ? -4.048 2.156 27.690 1.00 86.69 164 ARG A N 1
ATOM 1304 C CA . ARG A 1 164 ? -2.600 2.380 27.620 1.00 86.69 164 ARG A CA 1
ATOM 1305 C C . ARG A 1 164 ? -1.993 2.505 29.017 1.00 86.69 164 ARG A C 1
ATOM 1307 O O . ARG A 1 164 ? -2.705 2.839 29.972 1.00 86.69 164 ARG A O 1
ATOM 1314 N N . LYS A 1 165 ? -0.693 2.241 29.143 1.00 85.19 165 LYS A N 1
ATOM 1315 C CA . LYS A 1 165 ? 0.023 2.353 30.419 1.00 85.19 165 LYS A CA 1
ATOM 1316 C C . LYS A 1 165 ? 0.029 3.802 30.923 1.00 85.19 165 LYS A C 1
ATOM 1318 O O . LYS A 1 165 ? -0.289 4.020 32.089 1.00 85.19 165 LYS A O 1
ATOM 1323 N N . SER A 1 166 ? 0.244 4.762 30.028 1.00 83.00 166 SER A N 1
ATOM 1324 C CA . SER A 1 166 ? 0.182 6.211 30.270 1.00 83.00 166 SER A CA 1
ATOM 1325 C C . SER A 1 166 ? -1.218 6.750 30.592 1.00 83.00 166 SER A C 1
ATOM 1327 O O . SER A 1 166 ? -1.355 7.918 30.962 1.00 83.00 166 SER A O 1
ATOM 1329 N N . ASP A 1 167 ? -2.275 5.940 30.472 1.00 82.88 167 ASP A N 1
ATOM 1330 C CA . ASP A 1 167 ? -3.633 6.354 30.821 1.00 82.88 167 ASP A CA 1
ATOM 1331 C C . ASP A 1 167 ? -3.862 6.237 32.333 1.00 82.88 167 ASP A C 1
ATOM 1333 O O . ASP A 1 167 ? -3.960 5.136 32.883 1.00 82.88 167 ASP A O 1
ATOM 1337 N N . HIS A 1 168 ? -3.978 7.393 32.987 1.00 81.62 168 HIS A N 1
ATOM 1338 C CA . HIS A 1 168 ? -4.170 7.516 34.432 1.00 81.62 168 HIS A CA 1
ATOM 1339 C C . HIS A 1 168 ? -5.641 7.731 34.827 1.00 81.62 168 HIS A C 1
ATOM 1341 O O . HIS A 1 168 ? -5.932 7.971 35.998 1.00 81.62 168 HIS A O 1
ATOM 1347 N N . ASN A 1 169 ? -6.599 7.630 33.897 1.00 85.75 169 ASN A N 1
ATOM 1348 C CA . ASN A 1 169 ? -8.013 7.818 34.217 1.00 85.75 169 ASN A CA 1
ATOM 1349 C C . ASN A 1 169 ? -8.534 6.691 35.130 1.00 85.75 169 ASN A C 1
ATOM 1351 O O . ASN A 1 169 ? -8.776 5.563 34.690 1.00 85.75 169 ASN A O 1
ATOM 1355 N N . VAL A 1 170 ? -8.795 7.025 36.399 1.00 86.75 170 VAL A N 1
ATOM 1356 C CA . VAL A 1 170 ? -9.296 6.085 37.416 1.00 86.75 170 VAL A CA 1
ATOM 1357 C C . VAL A 1 170 ? -10.614 5.405 37.032 1.00 86.75 170 VAL A C 1
ATOM 1359 O O . VAL A 1 170 ? -10.850 4.273 37.450 1.00 86.75 170 VAL A O 1
ATOM 1362 N N . LYS A 1 171 ? -11.451 6.015 36.175 1.00 86.25 171 LYS A N 1
ATOM 1363 C CA . LYS A 1 171 ? -12.694 5.388 35.683 1.00 86.25 171 LYS A CA 1
ATOM 1364 C C . LYS A 1 171 ? -12.419 4.107 34.874 1.00 86.25 171 LYS A C 1
ATOM 1366 O O . LYS A 1 171 ? -13.281 3.233 34.804 1.00 86.25 171 LYS A O 1
ATOM 1371 N N . LYS A 1 172 ? -11.207 3.935 34.330 1.00 88.31 172 LYS A N 1
ATOM 1372 C CA . LYS A 1 172 ? -10.789 2.776 33.518 1.00 88.31 172 LYS A CA 1
ATOM 1373 C C . LYS A 1 172 ? -10.177 1.631 34.333 1.00 88.31 172 LYS A C 1
ATOM 1375 O O . LYS A 1 172 ? -9.519 0.762 33.768 1.00 88.31 172 LYS A O 1
ATOM 1380 N N . TYR A 1 173 ? -10.425 1.581 35.643 1.00 90.06 173 TYR A N 1
ATOM 1381 C CA . TYR A 1 173 ? -9.854 0.581 36.555 1.00 90.06 173 TYR A CA 1
ATOM 1382 C C . TYR A 1 173 ? -10.099 -0.886 36.182 1.00 90.06 173 TYR A C 1
ATOM 1384 O O . TYR A 1 173 ? -9.306 -1.745 36.555 1.00 90.06 173 TYR A O 1
ATOM 1392 N N . LYS A 1 174 ? -11.147 -1.184 35.410 1.00 89.25 174 LYS A N 1
ATOM 1393 C CA . LYS A 1 174 ? -11.454 -2.548 34.951 1.00 89.25 174 LYS A CA 1
ATOM 1394 C C . LYS A 1 174 ? -10.708 -2.976 33.681 1.00 89.25 174 LYS A C 1
ATOM 1396 O O . LYS A 1 174 ? -10.821 -4.137 33.305 1.00 89.25 174 LYS A O 1
ATOM 1401 N N . ARG A 1 175 ? -10.017 -2.062 32.993 1.00 89.50 175 ARG A N 1
ATOM 1402 C CA . ARG A 1 175 ? -9.413 -2.325 31.677 1.00 89.50 175 ARG A CA 1
ATOM 1403 C C . ARG A 1 175 ? -8.011 -2.916 31.816 1.00 89.50 175 ARG A C 1
ATOM 1405 O O . ARG A 1 175 ? -7.230 -2.456 32.652 1.00 89.50 175 ARG A O 1
ATOM 1412 N N . LEU A 1 176 ? -7.694 -3.897 30.969 1.00 89.69 176 LEU A N 1
ATOM 1413 C CA . LEU A 1 176 ? -6.342 -4.458 30.857 1.00 89.69 176 LEU A CA 1
ATOM 1414 C C . LEU A 1 176 ? -5.386 -3.415 30.264 1.00 89.69 176 LEU A C 1
ATOM 1416 O O . LEU A 1 176 ? -5.815 -2.500 29.571 1.00 89.69 176 LEU A O 1
ATOM 1420 N N . VAL A 1 177 ? -4.093 -3.532 30.541 1.00 89.38 177 VAL A N 1
ATOM 1421 C CA . VAL A 1 177 ? -3.075 -2.543 30.176 1.00 89.38 177 VAL A CA 1
ATOM 1422 C C . VAL A 1 177 ? -2.208 -3.047 29.036 1.00 89.38 177 VAL A C 1
ATOM 1424 O O . VAL A 1 177 ? -1.711 -4.173 29.078 1.00 89.38 177 VAL A O 1
ATOM 1427 N N . ILE A 1 178 ? -1.997 -2.185 28.048 1.00 86.19 178 ILE A N 1
ATOM 1428 C CA . ILE A 1 178 ? -1.044 -2.370 26.951 1.00 86.19 178 ILE A CA 1
ATOM 1429 C C . ILE A 1 178 ? 0.117 -1.375 27.080 1.00 86.19 178 ILE A C 1
ATOM 1431 O O . ILE A 1 178 ? -0.004 -0.363 27.776 1.00 86.19 178 ILE A O 1
ATOM 1435 N N . ALA A 1 179 ? 1.247 -1.678 26.438 1.00 80.88 179 ALA A N 1
ATOM 1436 C CA . ALA A 1 179 ? 2.399 -0.780 26.398 1.00 80.88 179 ALA A CA 1
ATOM 1437 C C . ALA A 1 179 ? 2.035 0.567 25.746 1.00 80.88 179 ALA A C 1
ATOM 1439 O O . ALA A 1 179 ? 1.124 0.645 24.924 1.00 80.88 179 ALA A O 1
ATOM 1440 N N . ASP A 1 180 ? 2.745 1.624 26.137 1.00 68.81 180 ASP A N 1
ATOM 1441 C CA . ASP A 1 180 ? 2.759 2.871 25.380 1.00 68.81 180 ASP A CA 1
ATOM 1442 C C . ASP A 1 180 ? 3.735 2.666 24.212 1.00 68.81 180 ASP A C 1
ATOM 1444 O O . ASP A 1 180 ? 4.894 2.323 24.438 1.00 68.81 180 ASP A O 1
ATOM 1448 N N . ASP A 1 181 ? 3.262 2.762 22.973 1.00 56.28 181 ASP A N 1
ATOM 1449 C CA . ASP A 1 181 ? 4.069 2.466 21.786 1.00 56.28 181 ASP A CA 1
ATOM 1450 C C . ASP A 1 181 ? 5.226 3.477 21.606 1.00 56.28 181 ASP A C 1
ATOM 1452 O O . ASP A 1 181 ? 5.039 4.529 21.001 1.00 56.28 181 ASP A O 1
ATOM 1456 N N . ASP A 1 182 ? 6.438 3.148 22.072 1.00 40.97 182 ASP A N 1
ATOM 1457 C CA . ASP A 1 182 ? 7.696 3.821 21.663 1.00 40.97 182 ASP A CA 1
ATOM 1458 C C . ASP A 1 182 ? 8.282 3.225 20.362 1.00 40.97 182 ASP A C 1
ATOM 1460 O O . ASP A 1 182 ? 9.296 3.685 19.835 1.00 40.97 182 ASP A O 1
ATOM 1464 N N . LEU A 1 183 ? 7.636 2.194 19.814 1.00 37.09 183 LEU A N 1
ATOM 1465 C CA . LEU A 1 183 ? 7.938 1.617 18.510 1.00 37.09 183 LEU A CA 1
ATOM 1466 C C . LEU A 1 183 ? 6.714 1.811 17.628 1.00 37.09 183 LEU A C 1
ATOM 1468 O O . LEU A 1 183 ? 5.781 1.013 17.662 1.00 37.09 183 LEU A O 1
ATOM 1472 N N . ALA A 1 184 ? 6.735 2.880 16.837 1.00 35.62 184 ALA A N 1
ATOM 1473 C CA . ALA A 1 184 ? 5.840 3.059 15.707 1.00 35.62 184 ALA A CA 1
ATOM 1474 C C . ALA A 1 184 ? 5.983 1.868 14.741 1.00 35.62 184 ALA A C 1
ATOM 1476 O O . ALA A 1 184 ? 6.789 1.877 13.815 1.00 35.62 184 ALA A O 1
ATOM 1477 N N . LEU A 1 185 ? 5.194 0.824 14.977 1.00 33.47 185 LEU A N 1
ATOM 1478 C CA . LEU A 1 185 ? 4.690 -0.066 13.946 1.00 33.47 185 LEU A CA 1
ATOM 1479 C C . LEU A 1 185 ? 3.329 0.494 13.541 1.00 33.47 185 LEU A C 1
ATOM 1481 O O . LEU A 1 185 ? 2.278 0.037 13.986 1.00 33.47 185 LEU A O 1
ATOM 1485 N N . GLU A 1 186 ? 3.354 1.522 12.696 1.00 33.50 186 GLU A N 1
ATOM 1486 C CA . GLU A 1 186 ? 2.204 1.806 11.851 1.00 33.50 186 GLU A CA 1
ATOM 1487 C C . GLU A 1 186 ? 1.878 0.535 11.051 1.00 33.50 186 GLU A C 1
ATOM 1489 O O . GLU A 1 186 ? 2.699 0.030 10.287 1.00 33.50 186 GLU A O 1
ATOM 1494 N N . GLY A 1 187 ? 0.665 0.009 11.235 1.00 35.34 187 GLY A N 1
ATOM 1495 C CA . GLY A 1 187 ? 0.020 -0.788 10.196 1.00 35.34 187 GLY A CA 1
ATOM 1496 C C . GLY A 1 187 ? 0.032 -2.308 10.326 1.00 35.34 187 GLY A C 1
ATOM 1497 O O . GLY A 1 187 ? 0.029 -2.963 9.293 1.00 35.34 187 GLY A O 1
ATOM 1498 N N . ASN A 1 188 ? -0.038 -2.897 11.524 1.00 35.44 188 ASN A N 1
ATOM 1499 C CA . ASN A 1 188 ? -0.495 -4.291 11.648 1.00 35.44 188 ASN A CA 1
ATOM 1500 C C . ASN A 1 188 ? -1.241 -4.567 12.959 1.00 35.44 188 ASN A C 1
ATOM 1502 O O . ASN A 1 188 ? -0.870 -5.425 13.756 1.00 35.44 188 ASN A O 1
ATOM 1506 N N . GLU A 1 189 ? -2.369 -3.887 13.142 1.00 36.81 189 GLU A N 1
ATOM 1507 C CA . GLU A 1 189 ? -3.449 -4.435 13.953 1.00 36.81 189 GLU A CA 1
ATOM 1508 C C . GLU A 1 189 ? -4.556 -4.891 13.010 1.00 36.81 189 GLU A C 1
ATOM 1510 O O . GLU A 1 189 ? -5.169 -4.094 12.296 1.00 36.81 189 GLU A O 1
ATOM 1515 N N . TYR A 1 190 ? -4.842 -6.193 13.024 1.00 38.16 190 TYR A N 1
ATOM 1516 C CA . TYR A 1 190 ? -6.170 -6.675 12.675 1.00 38.16 190 TYR A CA 1
ATOM 1517 C C . TYR A 1 190 ? -7.145 -6.051 13.675 1.00 38.16 190 TYR A C 1
ATOM 1519 O O . TYR A 1 190 ? -7.473 -6.649 14.700 1.00 38.16 190 TYR A O 1
ATOM 1527 N N . ALA A 1 191 ? -7.589 -4.828 13.386 1.00 35.28 191 ALA A N 1
ATOM 1528 C CA . ALA A 1 191 ? -8.691 -4.208 14.082 1.00 35.28 191 ALA A CA 1
ATOM 1529 C C . ALA A 1 191 ? -9.880 -5.160 13.945 1.00 35.28 191 ALA A C 1
ATOM 1531 O O . ALA A 1 191 ? -10.382 -5.427 12.849 1.00 35.28 191 ALA A O 1
ATOM 1532 N N . SER A 1 192 ? -10.334 -5.696 15.070 1.00 37.47 192 SER A N 1
ATOM 1533 C CA . SER A 1 192 ? -11.545 -6.501 15.181 1.00 37.47 192 SER A CA 1
ATOM 1534 C C . SER A 1 192 ? -12.812 -5.643 15.009 1.00 37.47 192 SER A C 1
ATOM 1536 O O . SER A 1 192 ? -13.843 -5.903 15.618 1.00 37.47 192 SER A O 1
ATOM 1538 N N . GLU A 1 193 ? -12.788 -4.674 14.086 1.00 36.72 193 GLU A N 1
ATOM 1539 C CA . GLU A 1 193 ? -13.940 -3.898 13.600 1.00 36.72 193 GLU A CA 1
ATOM 1540 C C . GLU A 1 193 ? -14.899 -4.750 12.739 1.00 36.72 193 GLU A C 1
ATOM 1542 O O . GLU A 1 193 ? -15.840 -4.248 12.124 1.00 36.72 193 GLU A O 1
ATOM 1547 N N . TYR A 1 194 ? -14.718 -6.072 12.694 1.00 38.84 194 TYR A N 1
ATOM 1548 C CA . TYR A 1 194 ? -15.576 -6.986 11.945 1.00 38.84 194 TYR A CA 1
ATOM 1549 C C . TYR A 1 194 ? -16.867 -7.345 12.692 1.00 38.84 194 TYR A C 1
ATOM 1551 O O . TYR A 1 194 ? -17.250 -8.514 12.779 1.00 38.84 194 TYR A O 1
ATOM 1559 N N . ARG A 1 195 ? -17.578 -6.348 13.232 1.00 34.53 195 ARG A N 1
ATOM 1560 C CA . ARG A 1 195 ? -18.961 -6.557 13.683 1.00 34.53 195 ARG A CA 1
ATOM 1561 C C . ARG A 1 195 ? -19.816 -5.288 13.727 1.00 34.53 195 ARG A C 1
ATOM 1563 O O . ARG A 1 195 ? -20.351 -4.929 14.765 1.00 34.53 195 ARG A O 1
ATOM 1570 N N . GLY A 1 196 ? -20.052 -4.669 12.571 1.00 33.72 196 GLY A N 1
ATOM 1571 C CA . GLY A 1 196 ? -21.179 -3.740 12.418 1.00 33.72 196 GLY A CA 1
ATOM 1572 C C . GLY A 1 196 ? -21.023 -2.742 11.277 1.00 33.72 196 GLY A C 1
ATOM 1573 O O . GLY A 1 196 ? -20.127 -1.917 11.307 1.00 33.72 196 GLY A O 1
ATOM 1574 N N . ARG A 1 197 ? -21.919 -2.854 10.284 1.00 41.31 197 ARG A N 1
ATOM 1575 C CA . ARG A 1 197 ? -22.195 -1.948 9.146 1.00 41.31 197 ARG A CA 1
ATOM 1576 C C . ARG A 1 197 ? -21.068 -0.965 8.786 1.00 41.31 197 ARG A C 1
ATOM 1578 O O . ARG A 1 197 ? -21.074 0.194 9.192 1.00 41.31 197 ARG A O 1
ATOM 1585 N N . VAL A 1 198 ? -20.174 -1.418 7.904 1.00 41.28 198 VAL A N 1
ATOM 1586 C CA . VAL A 1 198 ? -19.232 -0.571 7.154 1.00 41.28 198 VAL A CA 1
ATOM 1587 C C . VAL A 1 198 ? -20.012 0.223 6.106 1.00 41.28 198 VAL A C 1
ATOM 1589 O O . VAL A 1 198 ? -19.966 -0.082 4.922 1.00 41.28 198 VAL A O 1
ATOM 1592 N N . GLN A 1 199 ? -20.792 1.210 6.539 1.00 45.88 199 GLN A N 1
ATOM 1593 C CA . GLN A 1 199 ? -21.503 2.084 5.604 1.00 45.88 199 GLN A CA 1
ATOM 1594 C C . GLN A 1 199 ? -20.867 3.476 5.506 1.00 45.88 199 GLN A C 1
ATOM 1596 O O . GLN A 1 199 ? -20.957 4.077 4.449 1.00 45.88 199 GLN A O 1
ATOM 1601 N N . ASN A 1 200 ? -20.128 3.969 6.513 1.00 38.91 200 ASN A N 1
ATOM 1602 C CA . ASN A 1 200 ? -19.694 5.377 6.523 1.00 38.91 200 ASN A CA 1
ATOM 1603 C C . ASN A 1 200 ? -18.271 5.624 7.069 1.00 38.91 200 ASN A C 1
ATOM 1605 O O . ASN A 1 200 ? -18.084 6.482 7.927 1.00 38.91 200 ASN A O 1
ATOM 1609 N N . ARG A 1 201 ? -17.242 4.920 6.574 1.00 38.81 201 ARG A N 1
ATOM 1610 C CA . ARG A 1 201 ? -15.844 5.378 6.732 1.00 38.81 201 ARG A CA 1
ATOM 1611 C C . ARG A 1 201 ? -15.304 5.769 5.367 1.00 38.81 201 ARG A C 1
ATOM 1613 O O . ARG A 1 201 ? -15.218 4.917 4.490 1.00 38.81 201 ARG A O 1
ATOM 1620 N N . ASN A 1 202 ? -14.978 7.048 5.180 1.00 41.12 202 ASN A N 1
ATOM 1621 C CA . ASN A 1 202 ? -14.523 7.594 3.902 1.00 41.12 202 ASN A CA 1
ATOM 1622 C C . ASN A 1 202 ? -13.054 7.221 3.630 1.00 41.12 202 ASN A C 1
ATOM 1624 O O . ASN A 1 202 ? -12.165 8.062 3.683 1.00 41.12 202 ASN A O 1
ATOM 1628 N N . ILE A 1 203 ? -12.789 5.931 3.408 1.00 45.41 203 ILE A N 1
ATOM 1629 C CA . ILE A 1 203 ? -11.492 5.460 2.906 1.00 45.41 203 ILE A CA 1
ATOM 1630 C C . ILE A 1 203 ? -11.438 5.867 1.433 1.00 45.41 203 ILE A C 1
ATOM 1632 O O . ILE A 1 203 ? -12.358 5.505 0.686 1.00 45.41 203 ILE A O 1
ATOM 1636 N N . HIS A 1 204 ? -10.425 6.647 1.052 1.00 50.16 204 HIS A N 1
ATOM 1637 C CA . HIS A 1 204 ? -10.143 6.962 -0.346 1.00 50.16 204 HIS A CA 1
ATOM 1638 C C . HIS A 1 204 ? -9.827 5.643 -1.051 1.00 50.16 204 HIS A C 1
ATOM 1640 O O . HIS A 1 204 ? -8.941 4.900 -0.639 1.00 50.16 204 HIS A O 1
ATOM 1646 N N . VAL A 1 205 ? -10.658 5.278 -2.025 1.00 65.56 205 VAL A N 1
ATOM 1647 C CA . VAL A 1 205 ? -10.483 4.040 -2.780 1.00 65.56 205 VAL A CA 1
ATOM 1648 C C . VAL A 1 205 ? -9.498 4.342 -3.896 1.00 65.56 205 VAL A C 1
ATOM 1650 O O . VAL A 1 205 ? -9.859 4.987 -4.877 1.00 65.56 205 VAL A O 1
ATOM 1653 N N . GLU A 1 206 ? -8.256 3.917 -3.705 1.00 81.19 206 GLU A N 1
ATOM 1654 C CA . GLU A 1 206 ? -7.165 4.169 -4.640 1.00 81.19 206 GLU A CA 1
ATOM 1655 C C . GLU A 1 206 ? -6.986 3.004 -5.616 1.00 81.19 206 GLU A C 1
ATOM 1657 O O . GLU A 1 206 ? -7.228 1.834 -5.291 1.00 81.19 206 GLU A O 1
ATOM 1662 N N . LEU A 1 207 ? -6.577 3.347 -6.838 1.00 88.25 207 LEU A N 1
ATOM 1663 C CA . LEU A 1 207 ? -6.146 2.373 -7.833 1.00 88.25 207 LEU A CA 1
ATOM 1664 C C . LEU A 1 207 ? -4.823 1.747 -7.386 1.00 88.25 207 LEU A C 1
ATOM 1666 O O . LEU A 1 207 ? -3.968 2.420 -6.815 1.00 88.25 207 LEU A O 1
ATOM 1670 N N . LEU A 1 208 ? -4.633 0.467 -7.696 1.00 91.75 208 LEU A N 1
ATOM 1671 C CA . LEU A 1 208 ? -3.337 -0.181 -7.528 1.00 91.75 208 LEU A CA 1
ATOM 1672 C C . LEU A 1 208 ? -2.290 0.468 -8.446 1.00 91.75 208 LEU A C 1
ATOM 1674 O O . LEU A 1 208 ? -2.640 0.878 -9.561 1.00 91.75 208 LEU A O 1
ATOM 1678 N N . PRO A 1 209 ? -1.021 0.541 -8.004 1.00 92.56 209 PRO A N 1
ATOM 1679 C CA . PRO A 1 209 ? 0.033 1.272 -8.698 1.00 92.56 209 PRO A CA 1
ATOM 1680 C C . PRO A 1 209 ? 0.340 0.708 -10.091 1.00 92.56 209 PRO A C 1
ATOM 1682 O O . PRO A 1 209 ? -0.059 -0.403 -10.452 1.00 92.56 209 PRO A O 1
ATOM 1685 N N . LEU A 1 210 ? 1.052 1.517 -10.880 1.00 94.81 210 LEU A N 1
ATOM 1686 C CA . LEU A 1 210 ? 1.602 1.137 -12.183 1.00 94.81 210 LEU A CA 1
ATOM 1687 C C . LEU A 1 210 ? 2.715 0.093 -12.019 1.00 94.81 210 LEU A C 1
ATOM 1689 O O . LEU A 1 210 ? 3.393 0.052 -10.995 1.00 94.81 210 LEU A O 1
ATOM 1693 N N . TYR A 1 211 ? 2.941 -0.701 -13.061 1.00 95.12 211 TYR A N 1
ATOM 1694 C CA . TYR A 1 211 ? 4.141 -1.528 -13.173 1.00 95.12 211 TYR A CA 1
ATOM 1695 C C . TYR A 1 211 ? 5.300 -0.731 -13.764 1.00 95.12 211 TYR A C 1
ATOM 1697 O O . TYR A 1 211 ? 5.096 0.130 -14.618 1.00 95.12 211 TYR A O 1
ATOM 1705 N N . VAL A 1 212 ? 6.520 -1.070 -13.369 1.00 95.12 212 VAL A N 1
ATOM 1706 C CA . VAL A 1 212 ? 7.759 -0.494 -13.897 1.00 95.12 212 VAL A CA 1
ATOM 1707 C C . VAL A 1 212 ? 8.783 -1.593 -14.160 1.00 95.12 212 VAL A C 1
ATOM 1709 O O . VAL A 1 212 ? 8.794 -2.598 -13.447 1.00 95.12 212 VAL A O 1
ATOM 1712 N N . ALA A 1 213 ? 9.641 -1.413 -15.168 1.00 94.69 213 ALA A N 1
ATOM 1713 C CA . ALA A 1 213 ? 10.816 -2.258 -15.356 1.00 94.69 213 ALA A CA 1
ATOM 1714 C C . ALA A 1 213 ? 11.984 -1.680 -14.540 1.00 94.69 213 ALA A C 1
ATOM 1716 O O . ALA A 1 213 ? 12.482 -0.592 -14.832 1.00 94.69 213 ALA A O 1
ATOM 1717 N N . THR A 1 214 ? 12.391 -2.390 -13.492 1.00 93.81 214 THR A N 1
ATOM 1718 C CA . THR A 1 214 ? 13.377 -1.945 -12.495 1.00 93.81 214 THR A CA 1
ATOM 1719 C C . THR A 1 214 ? 14.295 -3.096 -12.076 1.00 93.81 214 THR A C 1
ATOM 1721 O O . THR A 1 214 ? 14.087 -4.232 -12.481 1.00 93.81 214 THR A O 1
ATOM 1724 N N . CYS A 1 215 ? 15.317 -2.823 -11.266 1.00 91.25 215 CYS A N 1
ATOM 1725 C CA . CYS A 1 215 ? 16.273 -3.825 -10.778 1.00 91.25 215 CYS A CA 1
ATOM 1726 C C . CYS A 1 215 ? 15.901 -4.411 -9.407 1.00 91.25 215 CYS A C 1
ATOM 1728 O O . CYS A 1 215 ? 16.506 -5.394 -8.977 1.00 91.25 215 CYS A O 1
ATOM 1730 N N . TYR A 1 216 ? 14.955 -3.792 -8.693 1.00 91.25 216 TYR A N 1
ATOM 1731 C CA . TYR A 1 216 ? 14.638 -4.146 -7.310 1.00 91.25 216 TYR A CA 1
ATOM 1732 C C . TYR A 1 216 ? 13.139 -4.208 -7.069 1.00 91.25 216 TYR A C 1
ATOM 1734 O O . TYR A 1 216 ? 12.384 -3.321 -7.458 1.00 91.25 216 TYR A O 1
ATOM 1742 N N . GLU A 1 217 ? 12.735 -5.236 -6.339 1.00 86.88 217 GLU A N 1
ATOM 1743 C CA . GLU A 1 217 ? 11.369 -5.452 -5.892 1.00 86.88 217 GLU A CA 1
ATOM 1744 C C . GLU A 1 217 ? 11.369 -5.639 -4.375 1.00 86.88 217 GLU A C 1
ATOM 1746 O O . GLU A 1 217 ? 12.312 -6.194 -3.800 1.00 86.88 217 GLU A O 1
ATOM 1751 N N . GLN A 1 218 ? 10.314 -5.162 -3.716 1.00 82.00 218 GLN A N 1
ATOM 1752 C CA . GLN A 1 218 ? 10.119 -5.405 -2.291 1.00 82.00 218 GLN A CA 1
ATOM 1753 C C . GLN A 1 218 ? 10.009 -6.904 -2.012 1.00 82.00 218 GLN A C 1
ATOM 1755 O O . GLN A 1 218 ? 9.177 -7.607 -2.589 1.00 82.00 218 GLN A O 1
ATOM 1760 N N . THR A 1 219 ? 10.818 -7.388 -1.070 1.00 70.19 219 THR A N 1
ATOM 1761 C CA . THR A 1 219 ? 10.742 -8.786 -0.636 1.00 70.19 219 THR A CA 1
ATOM 1762 C C . THR A 1 219 ? 9.385 -9.063 0.015 1.00 70.19 219 THR A C 1
ATOM 1764 O O . THR A 1 219 ? 8.957 -8.361 0.927 1.00 70.19 219 THR A O 1
ATOM 1767 N N . SER A 1 220 ? 8.686 -10.087 -0.476 1.00 64.06 220 SER A N 1
ATOM 1768 C CA . SER A 1 220 ? 7.429 -10.566 0.098 1.00 64.06 220 SER A CA 1
ATOM 1769 C C . SER A 1 220 ? 7.597 -12.015 0.541 1.00 64.06 220 SER A C 1
ATOM 1771 O O . SER A 1 220 ? 8.194 -12.818 -0.172 1.00 64.06 220 SER A O 1
ATOM 1773 N N . GLU A 1 221 ? 7.060 -12.361 1.715 1.00 48.47 221 GLU A N 1
ATOM 1774 C CA . GLU A 1 221 ? 7.029 -13.750 2.201 1.00 48.47 221 GLU A CA 1
ATOM 1775 C C . GLU A 1 221 ? 6.139 -14.657 1.331 1.00 48.47 221 GLU A C 1
ATOM 1777 O O . GLU A 1 221 ? 6.268 -15.881 1.355 1.00 48.47 221 GLU A O 1
ATOM 1782 N N . LEU A 1 222 ? 5.244 -14.059 0.538 1.00 55.38 222 LEU A N 1
ATOM 1783 C CA . LEU A 1 222 ? 4.423 -14.740 -0.454 1.00 55.38 222 LEU A CA 1
ATOM 1784 C C . LEU A 1 222 ? 5.135 -14.718 -1.808 1.00 55.38 222 LEU A C 1
ATOM 1786 O O . LEU A 1 222 ? 5.529 -13.659 -2.292 1.00 55.38 222 LEU A O 1
ATOM 1790 N N . ALA A 1 223 ? 5.253 -15.887 -2.441 1.00 48.38 223 ALA A N 1
ATOM 1791 C CA . ALA A 1 223 ? 5.747 -15.992 -3.808 1.00 48.38 223 ALA A CA 1
ATOM 1792 C C . ALA A 1 223 ? 4.839 -15.179 -4.744 1.00 48.38 223 ALA A C 1
ATOM 1794 O O . ALA A 1 223 ? 3.689 -15.551 -4.986 1.00 48.38 223 ALA A O 1
ATOM 1795 N N . ARG A 1 224 ? 5.351 -14.056 -5.249 1.00 60.88 224 ARG A N 1
ATOM 1796 C CA . ARG A 1 224 ? 4.704 -13.287 -6.312 1.00 60.88 224 ARG A CA 1
ATOM 1797 C C . ARG A 1 224 ? 5.077 -13.905 -7.651 1.00 60.88 224 ARG A C 1
ATOM 1799 O O . ARG A 1 224 ? 6.207 -14.354 -7.839 1.00 60.88 224 ARG A O 1
ATOM 1806 N N . ASN A 1 225 ? 4.119 -13.955 -8.573 1.00 59.22 225 ASN A N 1
ATOM 1807 C CA . ASN A 1 225 ? 4.410 -14.373 -9.938 1.00 59.22 225 ASN A CA 1
ATOM 1808 C C . ASN A 1 225 ? 5.344 -13.336 -10.560 1.00 59.22 225 ASN A C 1
ATOM 1810 O O . ASN A 1 225 ? 4.930 -12.205 -10.807 1.00 59.22 225 ASN A O 1
ATOM 1814 N N . VAL A 1 226 ? 6.595 -13.726 -10.801 1.00 61.00 226 VAL A N 1
ATOM 1815 C CA . VAL A 1 226 ? 7.533 -12.902 -11.562 1.00 61.00 226 VAL A CA 1
ATOM 1816 C C . VAL A 1 226 ? 6.989 -12.783 -12.980 1.00 61.00 226 VAL A C 1
ATOM 1818 O O . VAL A 1 226 ? 6.729 -13.785 -13.649 1.00 61.00 226 VAL A O 1
ATOM 1821 N N . ALA A 1 227 ? 6.787 -11.545 -13.407 1.00 69.38 227 ALA A N 1
ATOM 1822 C CA . ALA A 1 227 ? 6.361 -11.189 -14.746 1.00 69.38 227 ALA A CA 1
ATOM 1823 C C . ALA A 1 227 ? 7.368 -11.709 -15.785 1.00 69.38 227 ALA A C 1
ATOM 1825 O O . ALA A 1 227 ? 8.451 -11.147 -15.927 1.00 69.38 227 ALA A O 1
ATOM 1826 N N . TYR A 1 228 ? 7.029 -12.782 -16.503 1.00 78.50 228 TYR A N 1
ATOM 1827 C CA . TYR A 1 228 ? 7.833 -13.252 -17.630 1.00 78.50 228 TYR A CA 1
ATOM 1828 C C . TYR A 1 228 ? 7.367 -12.576 -18.920 1.00 78.50 228 TYR A C 1
ATOM 1830 O O . TYR A 1 228 ? 6.192 -12.670 -19.279 1.00 78.50 228 TYR A O 1
ATOM 1838 N N . HIS A 1 229 ? 8.293 -11.936 -19.629 1.00 86.12 229 HIS A N 1
ATOM 1839 C CA . HIS A 1 229 ? 8.095 -11.454 -20.995 1.00 86.12 229 HIS A CA 1
ATOM 1840 C C . HIS A 1 229 ? 9.333 -11.798 -21.820 1.00 86.12 229 HIS A C 1
ATOM 1842 O O . HIS A 1 229 ? 10.452 -11.632 -21.339 1.00 86.12 229 HIS A O 1
ATOM 1848 N N . HIS A 1 230 ? 9.125 -12.321 -23.028 1.00 87.50 230 HIS A N 1
ATOM 1849 C CA . HIS A 1 230 ? 10.198 -12.900 -23.835 1.00 87.50 230 HIS A CA 1
ATOM 1850 C C . HIS A 1 230 ? 11.265 -11.870 -24.222 1.00 87.50 230 HIS A C 1
ATOM 1852 O O . HIS A 1 230 ? 12.445 -12.123 -24.003 1.00 87.50 230 HIS A O 1
ATOM 1858 N N . ASP A 1 231 ? 10.859 -10.699 -24.714 1.00 87.00 231 ASP A N 1
ATOM 1859 C CA . ASP A 1 231 ? 11.800 -9.681 -25.200 1.00 87.00 231 ASP A CA 1
ATOM 1860 C C . ASP A 1 231 ? 12.589 -9.048 -24.046 1.00 87.00 231 ASP A C 1
ATOM 1862 O O . ASP A 1 231 ? 13.766 -8.715 -24.184 1.00 87.00 231 ASP A O 1
ATOM 1866 N N . LEU A 1 232 ? 11.959 -8.908 -22.873 1.00 90.88 232 LEU A N 1
ATOM 1867 C CA . LEU A 1 232 ? 12.651 -8.452 -21.666 1.00 90.88 232 LEU A CA 1
ATOM 1868 C C . LEU A 1 232 ? 13.668 -9.491 -21.177 1.00 90.88 232 LEU A C 1
ATOM 1870 O O . LEU A 1 232 ? 14.766 -9.138 -20.747 1.00 90.88 232 LEU A O 1
ATOM 1874 N N . ASP A 1 233 ? 13.309 -10.772 -21.249 1.00 90.56 233 ASP A N 1
ATOM 1875 C CA . ASP A 1 233 ? 14.205 -11.873 -20.914 1.00 90.56 233 ASP A CA 1
ATOM 1876 C C . ASP A 1 233 ? 15.387 -11.941 -21.894 1.00 90.56 233 ASP A C 1
ATOM 1878 O O . ASP A 1 233 ? 16.529 -12.095 -21.464 1.00 90.56 233 ASP A O 1
ATOM 1882 N N . GLU A 1 234 ? 15.157 -11.737 -23.193 1.00 90.38 234 GLU A N 1
ATOM 1883 C CA . GLU A 1 234 ? 16.217 -11.642 -24.204 1.00 90.38 234 GLU A CA 1
ATOM 1884 C C . GLU A 1 234 ? 17.155 -10.456 -23.932 1.00 90.38 234 GLU A C 1
ATOM 1886 O O . GLU A 1 234 ? 18.380 -10.621 -23.937 1.00 90.38 234 GLU A O 1
ATOM 1891 N N . LEU A 1 235 ? 16.604 -9.285 -23.595 1.00 89.62 235 LEU A N 1
ATOM 1892 C CA . LEU A 1 235 ? 17.389 -8.112 -23.206 1.00 89.62 235 LEU A CA 1
ATOM 1893 C C . LEU A 1 235 ? 18.257 -8.400 -21.973 1.00 89.62 235 LEU A C 1
ATOM 1895 O O . LEU A 1 235 ? 19.441 -8.058 -21.960 1.00 89.62 235 LEU A O 1
ATOM 1899 N N . ASN A 1 236 ? 17.716 -9.086 -20.968 1.00 92.50 236 ASN A N 1
ATOM 1900 C CA . ASN A 1 236 ? 18.472 -9.492 -19.784 1.00 92.50 236 ASN A CA 1
ATOM 1901 C C . ASN A 1 236 ? 19.600 -10.481 -20.122 1.00 92.50 236 ASN A C 1
ATOM 1903 O O . ASN A 1 236 ? 20.714 -10.348 -19.612 1.00 92.50 236 ASN A O 1
ATOM 1907 N N . HIS A 1 237 ? 19.344 -11.449 -21.005 1.00 91.38 237 HIS A N 1
ATOM 1908 C CA . HIS A 1 237 ? 20.339 -12.437 -21.435 1.00 91.38 237 HIS A CA 1
ATOM 1909 C C . HIS A 1 237 ? 21.407 -11.861 -22.374 1.00 91.38 237 HIS A C 1
ATOM 1911 O O . HIS A 1 237 ? 22.495 -12.432 -22.476 1.00 91.38 237 HIS A O 1
ATOM 1917 N N . SER A 1 238 ? 21.138 -10.725 -23.025 1.00 89.19 238 SER A N 1
ATOM 1918 C CA . SER A 1 238 ? 22.103 -10.037 -23.892 1.00 89.19 238 SER A CA 1
ATOM 1919 C C . SER A 1 238 ? 23.349 -9.546 -23.140 1.00 89.19 238 SER A C 1
ATOM 1921 O O . SER A 1 238 ? 24.397 -9.339 -23.754 1.00 89.19 238 SER A O 1
ATOM 1923 N N . GLY A 1 239 ? 23.246 -9.354 -21.817 1.00 87.00 239 GLY A N 1
ATOM 1924 C CA . GLY A 1 239 ? 24.330 -8.848 -20.972 1.00 87.00 239 GLY A CA 1
ATOM 1925 C C . GLY A 1 239 ? 24.698 -7.384 -21.230 1.00 87.00 239 GLY A C 1
ATOM 1926 O O . GLY A 1 239 ? 25.750 -6.937 -20.779 1.00 87.00 239 GLY A O 1
ATOM 1927 N N . GLN A 1 240 ? 23.866 -6.642 -21.967 1.00 87.12 240 GLN A N 1
ATOM 1928 C CA . GLN A 1 240 ? 24.105 -5.232 -22.282 1.00 87.12 240 GLN A CA 1
ATOM 1929 C C . GLN A 1 240 ? 23.749 -4.296 -21.116 1.00 87.12 240 GLN A C 1
ATOM 1931 O O . GLN A 1 240 ? 24.263 -3.182 -21.048 1.00 87.12 240 GLN A O 1
ATOM 1936 N N . LEU A 1 241 ? 22.894 -4.750 -20.192 1.00 90.00 241 LEU A N 1
ATOM 1937 C CA . LEU A 1 241 ? 22.542 -4.014 -18.982 1.00 90.00 241 LEU A CA 1
AT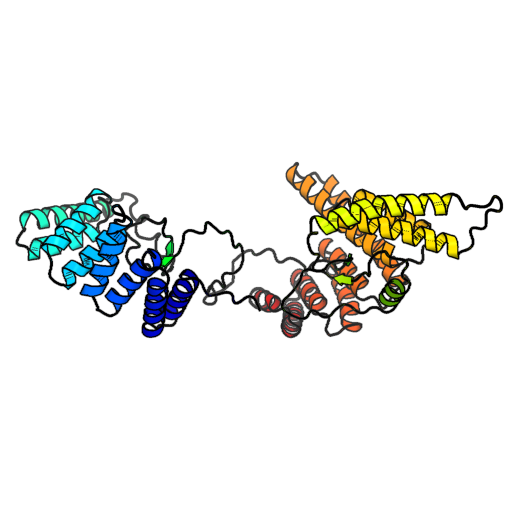OM 1938 C C . LEU A 1 241 ? 23.415 -4.448 -17.792 1.00 90.00 241 LEU A C 1
ATOM 1940 O O . LEU A 1 241 ? 23.643 -5.647 -17.611 1.00 90.00 241 LEU A O 1
ATOM 1944 N N . PRO A 1 242 ? 23.843 -3.507 -16.928 1.00 89.06 242 PRO A N 1
ATOM 1945 C CA . PRO A 1 242 ? 24.623 -3.811 -15.722 1.00 89.06 242 PRO A CA 1
ATOM 1946 C C . PRO A 1 242 ? 23.908 -4.755 -14.748 1.00 89.06 242 PRO A C 1
ATOM 1948 O O . PRO A 1 242 ? 24.550 -5.503 -14.006 1.00 89.06 242 PRO A O 1
ATOM 1951 N N . ARG A 1 243 ? 22.571 -4.718 -14.737 1.00 91.06 243 ARG A N 1
ATOM 1952 C CA . ARG A 1 243 ? 21.707 -5.586 -13.934 1.00 91.06 243 ARG A CA 1
ATOM 1953 C C . ARG A 1 243 ? 20.481 -6.020 -14.736 1.00 91.06 243 ARG A C 1
ATOM 1955 O O . ARG A 1 243 ? 20.000 -5.241 -15.558 1.00 91.06 243 ARG A O 1
ATOM 1962 N N . PRO A 1 244 ? 19.958 -7.233 -14.482 1.00 92.75 244 PRO A N 1
ATOM 1963 C CA . PRO A 1 244 ? 18.733 -7.685 -15.116 1.00 92.75 244 PRO A CA 1
ATOM 1964 C C . PRO A 1 244 ? 17.529 -6.894 -14.599 1.00 92.75 244 PRO A C 1
ATOM 1966 O O . PRO A 1 244 ? 17.426 -6.585 -13.410 1.00 92.75 244 PRO A O 1
ATOM 1969 N N . LEU A 1 245 ? 16.607 -6.614 -15.509 1.00 93.44 245 LEU A N 1
ATOM 1970 C CA . LEU A 1 245 ? 15.335 -5.972 -15.237 1.00 93.44 245 LEU A CA 1
ATOM 1971 C C . LEU A 1 245 ? 14.284 -6.983 -14.793 1.00 93.44 245 LEU A C 1
ATOM 1973 O O . LEU A 1 245 ? 14.190 -8.092 -15.320 1.00 93.44 245 LEU A O 1
ATOM 1977 N N . ILE A 1 246 ? 13.430 -6.535 -13.887 1.00 92.38 246 ILE A N 1
ATOM 1978 C CA . ILE A 1 246 ? 12.195 -7.187 -13.473 1.00 92.38 246 ILE A CA 1
ATOM 1979 C C . ILE A 1 246 ? 11.038 -6.202 -13.621 1.00 92.38 246 ILE A C 1
ATOM 1981 O O . ILE A 1 246 ? 11.206 -4.996 -13.436 1.00 92.38 246 ILE A O 1
ATOM 1985 N N . VAL A 1 247 ? 9.851 -6.709 -13.948 1.00 92.88 247 VAL A N 1
ATOM 1986 C CA . VAL A 1 247 ? 8.631 -5.895 -14.006 1.00 92.88 247 VAL A CA 1
ATOM 1987 C C . VAL A 1 247 ? 7.857 -6.094 -12.715 1.00 92.88 247 VAL A C 1
ATOM 1989 O O . VAL A 1 247 ? 7.412 -7.201 -12.418 1.00 92.88 247 VAL A O 1
ATOM 1992 N N . THR A 1 248 ? 7.694 -5.023 -11.945 1.00 91.25 248 THR A N 1
ATOM 1993 C CA . THR A 1 248 ? 6.983 -5.054 -10.662 1.00 91.25 248 THR A CA 1
ATOM 1994 C C . THR A 1 248 ? 6.178 -3.777 -10.455 1.00 91.25 248 THR A C 1
ATOM 1996 O O . THR A 1 248 ? 6.475 -2.732 -11.029 1.00 91.25 248 THR A O 1
ATOM 1999 N N . SER A 1 249 ? 5.141 -3.878 -9.633 1.00 89.06 249 SER A N 1
ATOM 2000 C CA . SER A 1 249 ? 4.348 -2.765 -9.106 1.00 89.06 249 SER A CA 1
ATOM 2001 C C . SER A 1 249 ? 4.705 -2.439 -7.646 1.00 89.06 249 SER A C 1
ATOM 2003 O O . SER A 1 249 ? 4.109 -1.548 -7.046 1.00 89.06 249 SER A O 1
ATOM 2005 N N . ALA A 1 250 ? 5.680 -3.151 -7.065 1.00 87.00 250 ALA A N 1
ATOM 2006 C CA . ALA A 1 250 ? 6.129 -3.005 -5.683 1.00 87.00 250 ALA A CA 1
ATOM 2007 C C . ALA A 1 250 ? 7.622 -2.655 -5.614 1.00 87.00 250 ALA A C 1
ATOM 2009 O O . ALA A 1 250 ? 8.469 -3.475 -5.248 1.00 87.00 250 ALA A O 1
ATOM 2010 N N . GLU A 1 251 ? 7.942 -1.417 -5.974 1.00 86.31 251 GLU A N 1
ATOM 2011 C CA . GLU A 1 251 ? 9.309 -0.896 -5.954 1.00 86.31 251 GLU A CA 1
ATOM 2012 C C . GLU A 1 251 ? 9.888 -0.872 -4.533 1.00 86.31 251 GLU A C 1
ATOM 2014 O O . GLU A 1 251 ? 9.235 -0.439 -3.580 1.00 86.31 251 GLU A O 1
ATOM 2019 N N . SER A 1 252 ? 11.131 -1.334 -4.380 1.00 85.50 252 SER A N 1
ATOM 2020 C CA . SER A 1 252 ? 11.848 -1.266 -3.103 1.00 85.50 252 SER A CA 1
ATOM 2021 C C . SER A 1 252 ? 12.641 0.035 -2.999 1.00 85.50 252 SER A C 1
ATOM 2023 O O . SER A 1 252 ? 13.307 0.400 -3.970 1.00 85.50 252 SER A O 1
ATOM 2025 N N . PRO A 1 253 ? 12.670 0.695 -1.825 1.00 85.62 253 PRO A N 1
ATOM 2026 C CA . PRO A 1 253 ? 13.693 1.697 -1.564 1.00 85.62 253 PRO A CA 1
ATOM 2027 C C . PRO A 1 253 ? 15.083 1.054 -1.654 1.00 85.62 253 PRO A C 1
ATOM 2029 O O . PRO A 1 253 ? 15.260 -0.125 -1.322 1.00 85.62 253 PRO A O 1
ATOM 2032 N N . LEU A 1 254 ? 16.057 1.835 -2.120 1.00 89.56 254 LEU A N 1
ATOM 2033 C CA . LEU A 1 254 ? 17.437 1.387 -2.273 1.00 89.56 254 LEU A CA 1
ATOM 2034 C C . LEU A 1 254 ? 18.181 1.372 -0.936 1.00 89.56 254 LEU A C 1
ATOM 2036 O O . LEU A 1 254 ? 17.978 2.239 -0.085 1.00 89.56 254 LEU A O 1
ATOM 2040 N N . THR A 1 255 ? 19.104 0.424 -0.781 1.00 92.06 255 THR A N 1
ATOM 2041 C CA . THR A 1 255 ? 20.100 0.450 0.300 1.00 92.06 255 THR A CA 1
ATOM 2042 C C . THR A 1 255 ? 21.243 1.417 -0.022 1.00 92.06 255 THR A C 1
ATOM 2044 O O . THR A 1 255 ? 21.474 1.759 -1.180 1.00 92.06 255 THR A O 1
ATOM 2047 N N . GLU A 1 256 ? 22.016 1.824 0.988 1.00 92.12 256 GLU A N 1
ATOM 2048 C CA . GLU A 1 256 ? 23.174 2.718 0.810 1.00 92.12 256 GLU A CA 1
ATOM 2049 C C . GLU A 1 256 ? 24.203 2.171 -0.203 1.00 92.12 256 GLU A C 1
ATOM 2051 O O . GLU A 1 256 ? 24.698 2.907 -1.063 1.00 92.12 256 GLU A O 1
ATOM 2056 N N . ASP A 1 257 ? 24.452 0.859 -0.174 1.00 93.06 257 ASP A N 1
ATOM 2057 C CA . ASP A 1 257 ? 25.336 0.182 -1.131 1.00 93.06 257 ASP A CA 1
ATOM 2058 C C . ASP A 1 257 ? 24.779 0.221 -2.563 1.00 93.06 257 ASP A C 1
ATOM 2060 O O . ASP A 1 257 ? 25.525 0.408 -3.526 1.00 93.06 257 ASP A O 1
ATOM 2064 N N . GLN A 1 258 ? 23.461 0.058 -2.721 1.00 93.56 258 GLN A N 1
ATOM 2065 C CA . GLN A 1 258 ? 22.799 0.122 -4.026 1.00 93.56 258 GLN A CA 1
ATOM 2066 C C . GLN A 1 258 ? 22.819 1.547 -4.584 1.00 93.56 258 GLN A C 1
ATOM 2068 O O . GLN A 1 258 ? 23.134 1.731 -5.756 1.00 93.56 258 GLN A O 1
ATOM 2073 N N . ILE A 1 259 ? 22.561 2.557 -3.750 1.00 91.94 259 ILE A N 1
ATOM 2074 C CA . ILE A 1 259 ? 22.666 3.973 -4.133 1.00 91.94 259 ILE A CA 1
ATOM 2075 C C . ILE A 1 259 ? 24.086 4.283 -4.620 1.00 91.94 259 ILE A C 1
ATOM 2077 O O . ILE A 1 259 ? 24.270 4.855 -5.695 1.00 91.94 259 ILE A O 1
ATOM 2081 N N . SER A 1 260 ? 25.099 3.851 -3.864 1.00 93.62 260 SER A N 1
ATOM 2082 C CA . SER A 1 260 ? 26.508 4.049 -4.222 1.00 93.62 260 SER A CA 1
ATOM 2083 C C . SER A 1 260 ? 26.870 3.371 -5.546 1.00 93.62 260 SER A C 1
ATOM 2085 O O . SER A 1 260 ? 27.599 3.948 -6.355 1.00 93.62 260 SER A O 1
ATOM 2087 N N . PHE A 1 261 ? 26.333 2.172 -5.794 1.00 95.25 261 PHE A N 1
ATOM 2088 C CA . PHE A 1 261 ? 26.475 1.479 -7.074 1.00 95.25 261 PHE A CA 1
ATOM 2089 C C . PHE A 1 261 ? 25.884 2.297 -8.229 1.00 95.25 261 PHE A C 1
ATOM 2091 O O . PHE A 1 261 ? 26.588 2.528 -9.206 1.00 95.25 261 PHE A O 1
ATOM 2098 N N . HIS A 1 262 ? 24.644 2.783 -8.107 1.00 95.94 262 HIS A N 1
ATOM 2099 C CA . HIS A 1 262 ? 23.988 3.538 -9.183 1.00 95.94 262 HIS A CA 1
ATOM 2100 C C . HIS A 1 262 ? 24.690 4.866 -9.479 1.00 95.94 262 HIS A C 1
ATOM 2102 O O . HIS A 1 262 ? 24.859 5.218 -10.639 1.00 95.94 262 HIS A O 1
ATOM 2108 N N . PHE A 1 263 ? 25.216 5.571 -8.472 1.00 95.44 263 PHE A N 1
ATOM 2109 C CA . PHE A 1 263 ? 26.041 6.758 -8.733 1.00 95.44 263 PHE A CA 1
ATOM 2110 C C . PHE A 1 263 ? 27.350 6.438 -9.467 1.00 95.44 263 PHE A C 1
ATOM 2112 O O . PHE A 1 263 ? 27.804 7.229 -10.297 1.00 95.44 263 PHE A O 1
ATOM 2119 N N . ALA A 1 264 ? 27.981 5.299 -9.173 1.00 95.56 264 ALA A N 1
ATOM 2120 C CA . ALA A 1 264 ? 29.165 4.862 -9.906 1.00 95.56 264 ALA A CA 1
ATOM 2121 C C . ALA A 1 264 ? 28.817 4.480 -11.354 1.00 95.56 264 ALA A C 1
ATOM 2123 O O . ALA A 1 264 ? 29.533 4.880 -12.273 1.00 95.56 264 ALA A O 1
ATOM 2124 N N . ASP A 1 265 ? 27.704 3.773 -11.554 1.00 95.81 265 ASP A N 1
ATOM 2125 C CA . ASP A 1 265 ? 27.230 3.344 -12.871 1.00 95.81 265 ASP A CA 1
ATOM 2126 C C . ASP A 1 265 ? 26.817 4.540 -13.741 1.00 95.81 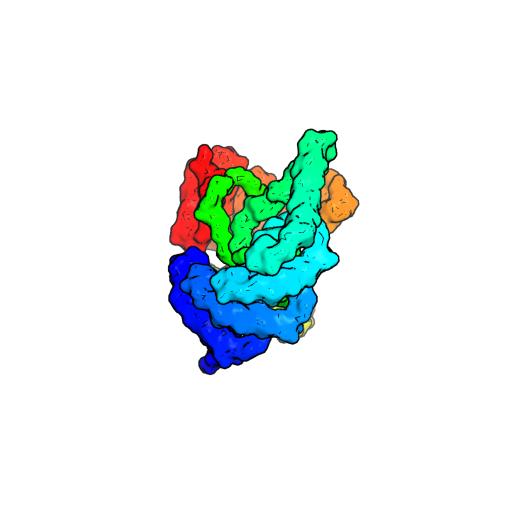265 ASP A C 1
ATOM 2128 O O . ASP A 1 265 ? 27.242 4.622 -14.887 1.00 95.81 265 ASP A O 1
ATOM 2132 N N . ILE A 1 266 ? 26.174 5.577 -13.183 1.00 96.31 266 ILE A N 1
ATOM 2133 C CA . ILE A 1 266 ? 25.878 6.834 -13.905 1.00 96.31 266 ILE A CA 1
ATOM 2134 C C . ILE A 1 266 ? 27.139 7.440 -14.536 1.00 96.31 266 ILE A C 1
ATOM 2136 O O . ILE A 1 266 ? 27.114 7.897 -15.686 1.00 96.31 266 ILE A O 1
ATOM 2140 N N . ASN A 1 267 ? 28.255 7.455 -13.799 1.00 95.44 267 ASN A N 1
ATOM 2141 C CA . ASN A 1 267 ? 29.526 7.970 -14.312 1.00 95.44 267 ASN A CA 1
ATOM 2142 C C . ASN A 1 267 ? 30.078 7.087 -15.438 1.00 95.44 267 ASN A C 1
ATOM 2144 O O . ASN A 1 267 ? 30.580 7.604 -16.441 1.00 95.44 267 ASN A O 1
ATOM 2148 N N . GLU A 1 268 ? 29.961 5.768 -15.295 1.00 94.38 268 GLU A N 1
ATOM 2149 C CA . GLU A 1 268 ? 30.412 4.810 -16.301 1.00 94.38 268 GLU A CA 1
ATOM 2150 C C . GLU A 1 268 ? 29.551 4.864 -17.570 1.00 94.38 268 GLU A C 1
ATOM 2152 O O . GLU A 1 268 ? 30.090 5.017 -18.667 1.00 94.38 268 GLU A O 1
ATOM 2157 N N . GLN A 1 269 ? 28.222 4.861 -17.450 1.00 93.81 269 GLN A N 1
ATOM 2158 C CA . GLN A 1 269 ? 27.318 5.015 -18.589 1.00 93.81 269 GLN A CA 1
ATOM 2159 C C . GLN A 1 269 ? 27.519 6.364 -19.284 1.00 93.81 269 GLN A C 1
ATOM 2161 O O . GLN A 1 269 ? 27.521 6.428 -20.509 1.00 93.81 269 GLN A O 1
ATOM 2166 N N . THR A 1 270 ? 27.787 7.446 -18.543 1.00 93.56 270 THR A N 1
ATOM 2167 C CA . THR A 1 270 ? 28.129 8.749 -19.145 1.00 93.56 270 THR A CA 1
ATOM 2168 C C . THR A 1 270 ? 29.382 8.666 -20.014 1.00 93.56 270 THR A C 1
ATOM 2170 O O . THR A 1 270 ? 29.420 9.233 -21.109 1.00 93.56 270 THR A O 1
ATOM 2173 N N . ARG A 1 271 ? 30.404 7.937 -19.554 1.00 92.56 271 ARG A N 1
ATOM 2174 C CA . ARG A 1 271 ? 31.628 7.689 -20.323 1.00 92.56 271 ARG A CA 1
ATOM 2175 C C . ARG A 1 271 ? 31.334 6.874 -21.585 1.00 92.56 271 ARG A C 1
ATOM 2177 O O . ARG A 1 271 ? 31.846 7.223 -22.647 1.00 92.56 271 ARG A O 1
ATOM 2184 N N . LEU A 1 272 ? 30.522 5.821 -21.482 1.00 90.56 272 LEU A N 1
ATOM 2185 C CA . LEU A 1 272 ? 30.155 4.940 -22.600 1.00 90.56 272 LEU A CA 1
ATOM 2186 C C . LEU A 1 272 ? 29.308 5.665 -23.653 1.00 90.56 272 LEU A C 1
ATOM 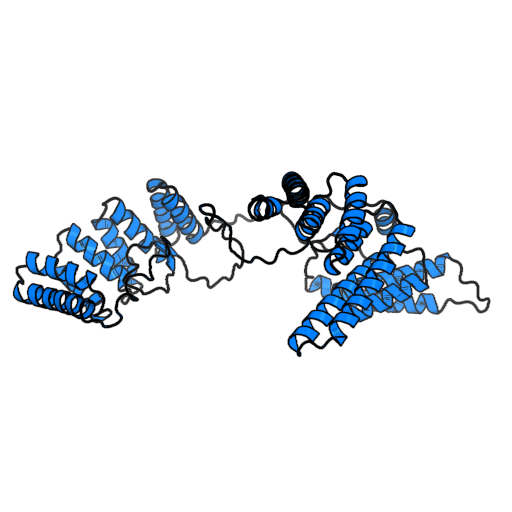2188 O O . LEU A 1 272 ? 29.607 5.586 -24.844 1.00 90.56 272 LEU A O 1
ATOM 2192 N N . VAL A 1 273 ? 28.336 6.465 -23.217 1.00 88.62 273 VAL A N 1
ATOM 2193 C CA . VAL A 1 273 ? 27.560 7.362 -24.081 1.00 88.62 273 VAL A CA 1
ATOM 2194 C C . VAL A 1 273 ? 28.487 8.299 -24.860 1.00 88.62 273 VAL A C 1
ATOM 2196 O O . VAL A 1 273 ? 28.396 8.374 -26.085 1.00 88.62 273 VAL A O 1
ATOM 2199 N N . ALA A 1 274 ? 29.427 8.967 -24.183 1.00 86.62 274 ALA A N 1
ATOM 2200 C CA . ALA A 1 274 ? 30.362 9.885 -24.836 1.00 86.62 274 ALA A CA 1
ATOM 2201 C C . ALA A 1 274 ? 31.283 9.183 -25.850 1.00 86.62 274 ALA A C 1
ATOM 2203 O O . ALA A 1 274 ? 31.630 9.771 -26.872 1.00 86.62 274 ALA A O 1
ATOM 2204 N N . GLN A 1 275 ? 31.664 7.930 -25.589 1.00 84.06 275 GLN A N 1
ATOM 2205 C CA . GLN A 1 275 ? 32.446 7.122 -26.528 1.00 84.06 275 GLN A CA 1
ATOM 2206 C C . GLN A 1 275 ? 31.633 6.730 -27.757 1.00 84.06 275 GLN A C 1
ATOM 2208 O O . GLN A 1 275 ? 32.123 6.884 -28.870 1.00 84.06 275 GLN A O 1
ATOM 2213 N N . SER A 1 276 ? 30.377 6.319 -27.567 1.00 76.50 276 SER A N 1
ATOM 2214 C CA . SER A 1 276 ? 29.481 5.974 -28.676 1.00 76.50 276 SER A CA 1
ATOM 2215 C C . SER A 1 276 ? 29.189 7.160 -29.606 1.00 76.50 276 SER A C 1
ATOM 2217 O O . SER A 1 276 ? 29.009 6.964 -30.802 1.00 76.50 276 SER A O 1
ATOM 2219 N N . ALA A 1 277 ? 29.214 8.392 -29.081 1.00 68.44 277 ALA A N 1
ATOM 2220 C CA . ALA A 1 277 ? 29.052 9.619 -29.864 1.00 68.44 277 ALA A CA 1
ATOM 2221 C C . ALA A 1 277 ? 30.331 10.050 -30.613 1.00 68.44 277 ALA A C 1
ATOM 2223 O O . ALA A 1 277 ? 30.261 10.834 -31.554 1.00 68.44 277 ALA A O 1
ATOM 2224 N N . GLY A 1 278 ? 31.510 9.576 -30.191 1.00 58.78 278 GLY A N 1
ATOM 2225 C CA . GLY A 1 278 ? 32.800 9.916 -30.804 1.00 58.78 278 GLY A CA 1
ATOM 2226 C C . GLY A 1 278 ? 33.180 9.060 -32.018 1.00 58.78 278 GLY A C 1
ATOM 2227 O O . GLY A 1 278 ? 34.110 9.425 -32.732 1.00 58.78 278 GLY A O 1
ATOM 2228 N N . ASP A 1 279 ? 32.466 7.954 -32.250 1.00 53.59 279 ASP A N 1
ATOM 2229 C CA . ASP A 1 279 ? 32.677 7.009 -33.359 1.00 53.59 279 ASP A CA 1
ATOM 2230 C C . ASP A 1 279 ? 31.823 7.331 -34.609 1.00 53.59 279 ASP A C 1
ATOM 2232 O O . ASP A 1 279 ? 31.772 6.538 -35.553 1.00 53.59 279 ASP A O 1
ATOM 2236 N N . GLU A 1 280 ? 31.171 8.501 -34.664 1.00 52.72 280 GLU A N 1
ATOM 2237 C CA . GLU A 1 280 ? 30.522 9.002 -35.883 1.00 52.72 280 GLU A CA 1
ATOM 2238 C C . GLU A 1 280 ? 31.581 9.296 -36.962 1.00 52.72 280 GLU A C 1
ATOM 2240 O O . GLU A 1 280 ? 32.229 10.343 -36.985 1.00 52.72 280 GLU A O 1
ATOM 2245 N N . THR A 1 281 ? 31.792 8.343 -37.868 1.00 49.44 281 THR A N 1
ATOM 2246 C CA . THR A 1 281 ? 32.616 8.539 -39.064 1.00 49.44 281 THR A CA 1
ATOM 2247 C C . THR A 1 281 ? 31.981 9.566 -40.009 1.00 49.44 281 THR A C 1
ATOM 2249 O O . THR A 1 281 ? 30.764 9.570 -40.189 1.00 49.44 281 THR A O 1
ATOM 2252 N N . ASP A 1 282 ? 32.825 10.361 -40.678 1.00 48.16 282 ASP A N 1
ATOM 2253 C CA . ASP A 1 282 ? 32.534 11.475 -41.615 1.00 48.16 282 ASP A CA 1
ATOM 2254 C C . ASP A 1 282 ? 31.616 11.121 -42.820 1.00 48.16 282 ASP A C 1
ATOM 2256 O O . ASP A 1 282 ? 31.275 11.981 -43.627 1.00 48.16 282 ASP A O 1
ATOM 2260 N N . ASP A 1 283 ? 31.179 9.861 -42.934 1.00 47.31 283 ASP A N 1
ATOM 2261 C CA . ASP A 1 283 ? 30.340 9.332 -44.019 1.00 47.31 283 ASP A CA 1
ATOM 2262 C C . ASP A 1 283 ? 28.840 9.212 -43.660 1.00 47.31 283 ASP A C 1
ATOM 2264 O O . ASP A 1 283 ? 28.043 8.766 -44.482 1.00 47.31 283 ASP A O 1
ATOM 2268 N N . GLY A 1 284 ? 28.413 9.630 -42.461 1.00 51.06 284 GLY A N 1
ATOM 2269 C CA . GLY A 1 284 ? 26.989 9.808 -42.118 1.00 51.06 284 GLY A CA 1
ATOM 2270 C C . GLY A 1 284 ? 26.129 8.534 -42.034 1.00 51.06 284 GLY A C 1
ATOM 2271 O O . GLY A 1 284 ? 24.929 8.632 -41.782 1.00 51.06 284 GLY A O 1
ATOM 2272 N N . GLU A 1 285 ? 26.713 7.347 -42.207 1.00 47.44 285 GLU A N 1
ATOM 2273 C CA . GLU A 1 285 ? 26.058 6.060 -41.963 1.00 47.44 285 GLU A CA 1
ATOM 2274 C C . GLU A 1 285 ? 26.561 5.464 -40.642 1.00 47.44 285 GLU A C 1
ATOM 2276 O O . GLU A 1 285 ? 27.520 4.693 -40.595 1.00 47.44 285 GLU A O 1
ATOM 2281 N N . THR A 1 286 ? 25.899 5.810 -39.538 1.00 51.53 286 THR A N 1
ATOM 2282 C CA . THR A 1 286 ? 26.027 5.058 -38.288 1.00 51.53 286 THR A CA 1
ATOM 2283 C C . THR A 1 286 ? 25.442 3.663 -38.512 1.00 51.53 286 THR A C 1
ATOM 2285 O O . THR A 1 286 ? 24.240 3.485 -38.702 1.00 51.53 286 THR A O 1
ATOM 2288 N N . GLY A 1 287 ? 26.299 2.640 -38.551 1.00 53.56 287 GLY A N 1
ATOM 2289 C CA . GLY A 1 287 ? 25.846 1.254 -38.674 1.00 53.56 287 GLY A CA 1
ATOM 2290 C C . GLY A 1 287 ? 24.853 0.921 -37.556 1.00 53.56 287 GLY A C 1
ATOM 2291 O O . GLY A 1 287 ? 25.131 1.206 -36.394 1.00 53.56 287 GLY A O 1
ATOM 2292 N N . GLY A 1 288 ? 23.712 0.304 -37.888 1.00 57.41 288 GLY A N 1
ATOM 2293 C CA . GLY A 1 288 ? 22.578 0.122 -36.962 1.00 57.41 288 GLY A CA 1
ATOM 2294 C C . GLY A 1 288 ? 22.911 -0.517 -35.603 1.00 57.41 288 GLY A C 1
ATOM 2295 O O . GLY A 1 288 ? 22.217 -0.272 -34.629 1.00 57.41 288 GLY A O 1
ATOM 2296 N N . ASN A 1 289 ? 24.016 -1.262 -35.498 1.00 65.25 289 ASN A N 1
ATOM 2297 C CA . ASN A 1 289 ? 24.494 -1.835 -34.236 1.00 65.25 289 ASN A CA 1
ATOM 2298 C C . ASN A 1 289 ? 25.065 -0.779 -33.259 1.00 65.25 289 ASN A C 1
ATOM 2300 O O . ASN A 1 289 ? 24.875 -0.893 -32.054 1.00 65.25 289 ASN A O 1
ATOM 2304 N N . ALA A 1 290 ? 25.732 0.269 -33.757 1.00 69.19 290 ALA A N 1
ATOM 2305 C CA . ALA A 1 290 ? 26.299 1.329 -32.915 1.00 69.19 290 ALA A CA 1
ATOM 2306 C C . ALA A 1 290 ? 25.207 2.236 -32.320 1.00 69.19 290 ALA A C 1
ATOM 2308 O O . ALA A 1 290 ? 25.287 2.623 -31.154 1.00 69.19 290 ALA A O 1
ATOM 2309 N N . ALA A 1 291 ? 24.153 2.514 -33.096 1.00 72.81 291 ALA A N 1
ATOM 2310 C CA . ALA A 1 291 ? 22.992 3.274 -32.636 1.00 72.81 291 ALA A CA 1
ATOM 2311 C C . ALA A 1 291 ? 22.225 2.526 -31.531 1.00 72.81 291 ALA A C 1
ATOM 2313 O O . ALA A 1 291 ? 21.954 3.105 -30.478 1.00 72.81 291 ALA A O 1
ATOM 2314 N N . SER A 1 292 ? 21.976 1.223 -31.711 1.00 75.50 292 SER A N 1
ATOM 2315 C CA . SER A 1 292 ? 21.346 0.391 -30.678 1.00 75.50 292 SER A CA 1
ATOM 2316 C C . SER A 1 292 ? 22.212 0.257 -29.420 1.00 75.50 292 SER A C 1
ATOM 2318 O O . SER A 1 292 ? 21.686 0.320 -28.314 1.00 75.50 292 SER A O 1
ATOM 2320 N N . GLN A 1 293 ? 23.542 0.160 -29.539 1.00 82.94 293 GLN A N 1
ATOM 2321 C CA . GLN A 1 293 ? 24.426 0.163 -28.364 1.00 82.94 293 GLN A CA 1
ATOM 2322 C C . GLN A 1 293 ? 24.384 1.493 -27.604 1.00 82.94 293 GLN A C 1
ATOM 2324 O O . GLN A 1 293 ? 24.262 1.498 -26.379 1.00 82.94 293 GLN A O 1
ATOM 2329 N N . SER A 1 294 ? 24.423 2.624 -28.316 1.00 87.81 294 SER A N 1
ATOM 2330 C CA . SER A 1 294 ? 24.274 3.944 -27.695 1.00 87.81 294 SER A CA 1
ATOM 2331 C C . SER A 1 294 ? 22.932 4.062 -26.964 1.00 87.81 294 SER A C 1
ATOM 2333 O O . SER A 1 294 ? 22.894 4.498 -25.813 1.00 87.81 294 SER A O 1
ATOM 2335 N N . ALA A 1 295 ? 21.840 3.596 -27.583 1.00 92.88 295 ALA A N 1
ATOM 2336 C CA . ALA A 1 295 ? 20.504 3.610 -26.991 1.00 92.88 295 ALA A CA 1
ATOM 2337 C C . ALA A 1 295 ? 20.431 2.850 -25.659 1.00 92.88 295 ALA A C 1
ATOM 2339 O O . ALA A 1 295 ? 19.807 3.334 -24.713 1.00 92.88 295 ALA A O 1
ATOM 2340 N N . ILE A 1 296 ? 21.108 1.704 -25.551 1.00 94.00 296 ILE A N 1
ATOM 2341 C CA . ILE A 1 296 ? 21.150 0.921 -24.311 1.00 94.00 296 ILE A CA 1
ATOM 2342 C C . ILE A 1 296 ? 21.915 1.649 -23.204 1.00 94.00 296 ILE A C 1
ATOM 2344 O O . ILE A 1 296 ? 21.459 1.637 -22.063 1.00 94.00 296 ILE A O 1
ATOM 2348 N N . HIS A 1 297 ? 23.013 2.344 -23.515 1.00 94.44 297 HIS A N 1
ATOM 2349 C CA . HIS A 1 297 ? 23.732 3.150 -22.519 1.00 94.44 297 HIS A CA 1
ATOM 2350 C C . HIS A 1 297 ? 22.903 4.339 -22.021 1.00 94.44 297 HIS A C 1
ATOM 2352 O O . HIS A 1 297 ? 22.863 4.603 -20.818 1.00 94.44 297 HIS A O 1
ATOM 2358 N N . TRP A 1 298 ? 22.189 5.024 -22.923 1.00 96.31 298 TRP A N 1
ATOM 2359 C CA . TRP A 1 298 ? 21.229 6.064 -22.539 1.00 96.31 298 TRP A CA 1
ATOM 2360 C C . TRP A 1 298 ? 20.115 5.504 -21.654 1.00 96.31 298 TRP A C 1
ATOM 2362 O O . TRP A 1 298 ? 19.787 6.094 -20.628 1.00 96.31 298 TRP A O 1
ATOM 2372 N N . PHE A 1 299 ? 19.558 4.346 -22.011 1.00 97.25 299 PHE A N 1
ATOM 2373 C CA . PHE A 1 299 ? 18.517 3.700 -21.219 1.00 97.25 299 PHE A CA 1
ATOM 2374 C C . PHE A 1 299 ? 19.023 3.266 -19.835 1.00 97.25 299 PHE A C 1
ATOM 2376 O O . PHE A 1 299 ? 18.355 3.545 -18.841 1.00 97.25 299 PHE A O 1
ATOM 2383 N N . ALA A 1 300 ? 20.199 2.636 -19.753 1.00 96.50 300 ALA A N 1
ATOM 2384 C CA . ALA A 1 300 ? 20.800 2.201 -18.494 1.00 96.50 300 ALA A CA 1
ATOM 2385 C C . ALA A 1 300 ? 21.046 3.390 -17.555 1.00 96.50 300 ALA A C 1
ATOM 2387 O O . ALA A 1 300 ? 20.637 3.354 -16.397 1.00 96.50 300 ALA A O 1
ATOM 2388 N N . ARG A 1 301 ? 21.603 4.492 -18.076 1.00 97.06 301 ARG A N 1
ATOM 2389 C CA . ARG A 1 301 ? 21.805 5.707 -17.279 1.00 97.06 301 ARG A CA 1
ATOM 2390 C C . ARG A 1 301 ? 20.487 6.346 -16.840 1.00 97.06 301 ARG A C 1
ATOM 2392 O O . ARG A 1 301 ? 20.364 6.780 -15.697 1.00 97.06 301 ARG A O 1
ATOM 2399 N N . GLY A 1 302 ? 19.484 6.358 -17.719 1.00 97.56 302 GLY A N 1
ATOM 2400 C CA . GLY A 1 302 ? 18.136 6.814 -17.382 1.00 97.56 302 GLY A CA 1
ATOM 2401 C C . GLY A 1 302 ? 17.494 5.980 -16.269 1.00 97.56 302 GLY A C 1
ATOM 2402 O O . GLY A 1 302 ? 16.835 6.532 -15.387 1.00 97.56 302 GLY A O 1
ATOM 2403 N N . LEU A 1 303 ? 17.731 4.665 -16.263 1.00 97.12 303 LEU A N 1
ATOM 2404 C CA . LEU A 1 303 ? 17.295 3.767 -15.196 1.00 97.12 303 LEU A CA 1
ATOM 2405 C C . LEU A 1 303 ? 18.001 4.064 -13.872 1.00 97.12 303 LEU A C 1
ATOM 2407 O O . LEU A 1 303 ? 17.337 4.094 -12.836 1.00 97.12 303 LEU A O 1
ATOM 2411 N N . ASP A 1 304 ? 19.305 4.330 -13.892 1.00 97.19 304 ASP A N 1
ATOM 2412 C CA . ASP A 1 304 ? 20.034 4.717 -12.685 1.00 97.19 304 ASP A CA 1
ATOM 2413 C C . ASP A 1 304 ? 19.505 6.033 -12.106 1.00 97.19 304 ASP A C 1
ATOM 2415 O O . ASP A 1 304 ? 19.234 6.103 -10.907 1.00 97.19 304 ASP A O 1
ATOM 2419 N N . PHE A 1 305 ? 19.284 7.048 -12.953 1.00 97.69 305 PHE A N 1
ATOM 2420 C CA . PHE A 1 305 ? 18.668 8.314 -12.542 1.00 97.69 305 PHE A CA 1
ATOM 2421 C C . PHE A 1 305 ? 17.281 8.104 -11.931 1.00 97.69 305 PHE A C 1
ATOM 2423 O O . PHE A 1 305 ? 16.984 8.649 -10.869 1.00 97.69 305 PHE A O 1
ATOM 2430 N N . TYR A 1 306 ? 16.458 7.256 -12.549 1.00 96.94 306 TYR A N 1
ATOM 2431 C CA . TYR A 1 306 ? 15.143 6.900 -12.022 1.00 96.94 306 TYR A CA 1
ATOM 2432 C C . TYR A 1 306 ? 15.242 6.250 -10.633 1.00 96.94 306 TYR A C 1
ATOM 2434 O O . TYR A 1 306 ? 14.502 6.611 -9.717 1.00 96.94 306 TYR A O 1
ATOM 2442 N N . LEU A 1 307 ? 16.180 5.318 -10.455 1.00 94.75 307 LEU A N 1
ATOM 2443 C CA . LEU A 1 307 ? 16.399 4.602 -9.199 1.00 94.75 307 LEU A CA 1
ATOM 2444 C C . LEU A 1 307 ? 16.862 5.535 -8.068 1.00 94.75 307 LEU A C 1
ATOM 2446 O O . LEU A 1 307 ? 16.392 5.392 -6.937 1.00 94.75 307 LEU A O 1
ATOM 2450 N N . VAL A 1 308 ? 17.696 6.537 -8.371 1.00 93.69 308 VAL A N 1
ATOM 2451 C CA . VAL A 1 308 ? 18.101 7.586 -7.411 1.00 93.69 308 VAL A CA 1
ATOM 2452 C C . VAL A 1 308 ? 17.096 8.743 -7.291 1.00 93.69 308 VAL A C 1
ATOM 2454 O O . VAL A 1 308 ? 17.399 9.744 -6.648 1.00 93.69 308 VAL A O 1
ATOM 2457 N N . GLN A 1 309 ? 15.889 8.590 -7.851 1.00 93.25 309 GLN A N 1
ATOM 2458 C CA . GLN A 1 309 ? 14.777 9.554 -7.811 1.00 93.25 309 GLN A CA 1
ATOM 2459 C C . GLN A 1 309 ? 15.007 10.871 -8.582 1.00 93.25 309 GLN A C 1
ATOM 2461 O O . GLN A 1 309 ? 14.246 11.822 -8.411 1.00 93.25 309 GLN A O 1
ATOM 2466 N N . ASP A 1 310 ? 15.991 10.935 -9.484 1.00 93.56 310 ASP A N 1
ATOM 2467 C CA . ASP A 1 310 ? 16.138 12.042 -10.441 1.00 93.56 310 ASP A CA 1
ATOM 2468 C C . ASP A 1 310 ? 15.309 11.764 -11.707 1.00 93.56 310 ASP A C 1
ATOM 2470 O O . ASP A 1 310 ? 15.801 11.310 -12.746 1.00 93.56 310 ASP A O 1
ATOM 2474 N N . LEU A 1 311 ? 14.001 12.012 -11.608 1.00 95.75 311 LEU A N 1
ATOM 2475 C CA . LEU A 1 311 ? 13.051 11.720 -12.684 1.00 95.75 311 LEU A CA 1
ATOM 2476 C C . LEU A 1 311 ? 13.261 12.601 -13.923 1.00 95.75 311 LEU A C 1
ATOM 2478 O O . LEU A 1 311 ? 13.019 12.144 -15.041 1.00 95.75 311 LEU A O 1
ATOM 2482 N N . ILE A 1 312 ? 13.725 13.841 -13.754 1.00 95.38 312 ILE A N 1
ATOM 2483 C CA . ILE A 1 312 ? 13.928 14.779 -14.867 1.00 95.38 312 ILE A CA 1
ATOM 2484 C C . ILE A 1 312 ? 15.066 14.277 -15.758 1.00 95.38 312 ILE A C 1
ATOM 2486 O O . ILE A 1 312 ? 14.887 14.157 -16.977 1.00 95.38 312 ILE A O 1
ATOM 2490 N N . SER A 1 313 ? 16.206 13.926 -15.154 1.00 96.31 313 SER A N 1
ATOM 2491 C CA . SER A 1 313 ? 17.344 13.354 -15.878 1.00 96.31 313 SER A CA 1
ATOM 2492 C C . SER A 1 313 ? 16.983 12.003 -16.499 1.00 96.31 313 SER A C 1
ATOM 2494 O O . SER A 1 313 ? 17.309 11.760 -17.662 1.00 96.31 313 SER A O 1
ATOM 2496 N N . ALA A 1 314 ? 16.216 11.166 -15.791 1.00 98.06 314 ALA A N 1
ATOM 2497 C CA . ALA A 1 314 ? 15.727 9.897 -16.326 1.00 98.06 314 ALA A CA 1
ATOM 2498 C C . ALA A 1 314 ? 14.871 10.081 -17.593 1.00 98.06 314 ALA A C 1
ATOM 2500 O O . ALA A 1 314 ? 15.110 9.431 -18.610 1.00 98.06 314 ALA A O 1
ATOM 2501 N N . ILE A 1 315 ? 13.895 10.998 -17.578 1.00 98.06 315 ILE A N 1
ATOM 2502 C CA . ILE A 1 315 ? 13.022 11.276 -18.734 1.00 98.06 315 ILE A CA 1
ATOM 2503 C C . ILE A 1 315 ? 13.832 11.790 -19.931 1.00 98.06 315 ILE A C 1
ATOM 2505 O O . ILE A 1 315 ? 13.532 11.427 -21.078 1.00 98.06 315 ILE A O 1
ATOM 2509 N N . ALA A 1 316 ? 14.833 12.637 -19.683 1.00 97.50 316 ALA A N 1
ATOM 2510 C CA . ALA A 1 316 ? 15.723 13.145 -20.721 1.00 97.50 316 ALA A CA 1
ATOM 2511 C C . ALA A 1 316 ? 16.534 12.007 -21.358 1.00 97.50 316 ALA A C 1
ATOM 2513 O O . ALA A 1 316 ? 16.518 11.857 -22.581 1.00 97.50 316 ALA A O 1
ATOM 2514 N N . ASP A 1 317 ? 17.148 11.151 -20.544 1.00 97.44 317 ASP A N 1
ATOM 2515 C CA . ASP A 1 317 ? 17.957 10.025 -21.012 1.00 97.44 317 ASP A CA 1
ATOM 2516 C C . ASP A 1 317 ? 17.131 8.965 -21.743 1.00 97.44 317 ASP A C 1
ATOM 2518 O O . ASP A 1 317 ? 17.532 8.513 -22.816 1.00 97.44 317 ASP A O 1
ATOM 2522 N N . TYR A 1 318 ? 15.926 8.639 -21.269 1.00 98.31 318 TYR A N 1
ATOM 2523 C CA . TYR A 1 318 ? 15.021 7.770 -22.025 1.00 98.31 318 TYR A CA 1
ATOM 2524 C C . TYR A 1 318 ? 14.619 8.383 -23.370 1.00 98.31 318 TYR A C 1
ATOM 2526 O O . TYR A 1 318 ? 14.423 7.666 -24.349 1.00 98.31 318 TYR A O 1
ATOM 2534 N N . SER A 1 319 ? 14.505 9.710 -23.451 1.00 97.81 319 SER A N 1
ATOM 2535 C CA . SER A 1 319 ? 14.220 10.386 -24.719 1.00 97.81 319 SER A CA 1
ATOM 2536 C C . SER A 1 319 ? 15.392 10.307 -25.691 1.00 97.81 319 SER A C 1
ATOM 2538 O O . SER A 1 319 ? 15.157 10.082 -26.878 1.00 97.81 319 SER A O 1
ATOM 2540 N N . SER A 1 320 ? 16.624 10.417 -25.196 1.00 95.56 320 SER A N 1
ATOM 2541 C CA . SER A 1 320 ? 17.839 10.177 -25.983 1.00 95.56 320 SER A CA 1
ATOM 2542 C C . SER A 1 320 ? 17.945 8.719 -26.434 1.00 95.56 320 SER A C 1
ATOM 2544 O O . SER A 1 320 ? 18.241 8.470 -27.599 1.00 95.56 320 SER A O 1
ATOM 2546 N N . ALA A 1 321 ? 17.619 7.761 -25.560 1.00 95.81 321 ALA A N 1
ATOM 2547 C CA . ALA A 1 321 ? 17.594 6.338 -25.898 1.00 95.81 321 ALA A CA 1
ATOM 2548 C C . ALA A 1 321 ? 16.624 6.049 -27.052 1.00 95.81 321 ALA A C 1
ATOM 2550 O O . ALA A 1 321 ? 16.990 5.401 -28.023 1.00 95.81 321 ALA A O 1
ATOM 2551 N N . ILE A 1 322 ? 15.415 6.610 -26.986 1.00 96.25 322 ILE A N 1
ATOM 2552 C CA . ILE A 1 322 ? 14.388 6.478 -28.028 1.00 96.25 322 ILE A CA 1
ATOM 2553 C C . ILE A 1 322 ? 14.798 7.162 -29.339 1.00 96.25 322 ILE A C 1
ATOM 2555 O O . ILE A 1 322 ? 14.447 6.693 -30.420 1.00 96.25 322 ILE A O 1
ATOM 2559 N N . ALA A 1 323 ? 15.511 8.288 -29.264 1.00 94.00 323 ALA A N 1
ATOM 2560 C CA . ALA A 1 323 ? 16.018 8.966 -30.453 1.00 94.00 323 ALA A CA 1
ATOM 2561 C C . ALA A 1 323 ? 17.119 8.152 -31.154 1.00 94.00 323 ALA A C 1
ATOM 2563 O O . ALA A 1 323 ? 17.202 8.186 -32.380 1.00 94.00 323 ALA A O 1
ATOM 2564 N N . ALA A 1 324 ? 17.934 7.423 -30.384 1.00 91.06 324 ALA A N 1
ATOM 2565 C CA . ALA A 1 324 ? 18.970 6.534 -30.901 1.00 91.06 324 ALA A CA 1
ATOM 2566 C C . ALA A 1 324 ? 18.395 5.208 -31.433 1.00 91.06 324 ALA A C 1
ATOM 2568 O O . ALA A 1 324 ? 18.792 4.759 -32.507 1.00 91.06 324 ALA A O 1
ATOM 2569 N N . ASP A 1 325 ? 17.433 4.613 -30.725 1.00 92.25 325 ASP A N 1
ATOM 2570 C CA . ASP A 1 325 ? 16.730 3.398 -31.138 1.00 92.25 325 ASP A CA 1
ATOM 2571 C C . ASP A 1 325 ? 15.226 3.496 -30.840 1.00 92.25 325 ASP A C 1
ATOM 2573 O O . ASP A 1 325 ? 14.749 3.251 -29.729 1.00 92.25 325 ASP A O 1
ATOM 2577 N N . GLY A 1 326 ? 14.453 3.821 -31.878 1.00 92.12 326 GLY A N 1
ATOM 2578 C CA . GLY A 1 326 ? 12.996 3.928 -31.791 1.00 92.12 326 GLY A CA 1
ATOM 2579 C C . GLY A 1 326 ? 12.268 2.589 -31.624 1.00 92.12 326 GLY A C 1
ATOM 2580 O O . GLY A 1 326 ? 11.050 2.593 -31.455 1.00 92.12 326 GLY A O 1
ATOM 2581 N N . SER A 1 327 ? 12.974 1.455 -31.689 1.00 92.75 327 SER A N 1
ATOM 2582 C CA . SER A 1 327 ? 12.408 0.122 -31.443 1.00 92.75 327 SER A CA 1
ATOM 2583 C C . SER A 1 327 ? 12.543 -0.335 -29.987 1.00 92.75 327 SER A C 1
ATOM 2585 O O . SER A 1 327 ? 11.909 -1.315 -29.593 1.00 92.75 327 SER A O 1
ATOM 2587 N N . LEU A 1 328 ? 13.301 0.398 -29.159 1.00 94.06 328 LEU A N 1
ATOM 2588 C CA . LEU A 1 328 ? 13.548 0.068 -27.756 1.00 94.06 328 LEU A CA 1
ATOM 2589 C C . LEU A 1 328 ? 12.313 0.348 -26.882 1.00 94.06 328 LEU A C 1
ATOM 2591 O O . LEU A 1 328 ? 12.214 1.364 -26.188 1.00 94.06 328 LEU A O 1
ATOM 2595 N N . TRP A 1 329 ? 11.349 -0.573 -26.901 1.00 95.19 329 TRP A N 1
ATOM 2596 C CA . TRP A 1 329 ? 10.062 -0.427 -26.213 1.00 95.19 329 TRP A CA 1
ATOM 2597 C C . TRP A 1 329 ? 10.205 -0.194 -24.699 1.00 95.19 329 TRP A C 1
ATOM 2599 O O . TRP A 1 329 ? 9.428 0.568 -24.122 1.00 95.19 329 TRP A O 1
ATOM 2609 N N . VAL A 1 330 ? 11.220 -0.778 -24.050 1.00 95.75 330 VAL A N 1
ATOM 2610 C CA . VAL A 1 330 ? 11.449 -0.625 -22.601 1.00 95.75 330 VAL A CA 1
ATOM 2611 C C . VAL A 1 330 ? 11.776 0.824 -22.214 1.00 95.75 330 VAL A C 1
ATOM 2613 O O . VAL A 1 330 ? 11.377 1.282 -21.143 1.00 95.75 330 VAL A O 1
ATOM 2616 N N . ALA A 1 331 ? 12.403 1.593 -23.112 1.00 97.50 331 ALA A N 1
ATOM 2617 C CA . ALA A 1 331 ? 12.650 3.016 -22.894 1.00 97.50 331 ALA A CA 1
ATOM 2618 C C . ALA A 1 331 ? 11.346 3.825 -22.931 1.00 97.50 331 ALA A C 1
ATOM 2620 O O . ALA A 1 331 ? 11.145 4.696 -22.086 1.00 97.50 331 ALA A O 1
ATOM 2621 N N . TYR A 1 332 ? 10.422 3.507 -23.847 1.00 98.44 332 TYR A N 1
ATOM 2622 C CA . TYR A 1 332 ? 9.083 4.112 -23.851 1.00 98.44 332 TYR A CA 1
ATOM 2623 C C . TYR A 1 332 ? 8.310 3.756 -22.578 1.00 98.44 332 TYR A C 1
ATOM 2625 O O . TYR A 1 332 ? 7.706 4.635 -21.963 1.00 98.44 332 TYR A O 1
ATOM 2633 N N . PHE A 1 333 ? 8.365 2.490 -22.154 1.00 98.25 333 PHE A N 1
ATOM 2634 C CA . PHE A 1 333 ? 7.673 2.017 -20.957 1.00 98.25 333 PHE A CA 1
ATOM 2635 C C . PHE A 1 333 ? 8.154 2.743 -19.694 1.00 98.25 333 PHE A C 1
ATOM 2637 O O . PHE A 1 333 ? 7.344 3.332 -18.975 1.00 98.25 333 PHE A O 1
ATOM 2644 N N . ASN A 1 334 ? 9.467 2.790 -19.464 1.00 97.94 334 ASN A N 1
ATOM 2645 C CA . ASN A 1 334 ? 10.031 3.462 -18.295 1.00 97.94 334 ASN A CA 1
ATOM 2646 C C . ASN A 1 334 ? 9.871 4.986 -18.358 1.00 97.94 334 ASN A C 1
ATOM 2648 O O . ASN A 1 334 ? 9.611 5.612 -17.328 1.00 97.94 334 ASN A O 1
ATOM 2652 N N . ARG A 1 335 ? 9.939 5.596 -19.551 1.00 98.38 335 ARG A N 1
ATOM 2653 C CA . ARG A 1 335 ? 9.667 7.032 -19.711 1.00 98.38 335 ARG A CA 1
ATOM 2654 C C . ARG A 1 335 ? 8.229 7.388 -19.358 1.00 98.38 335 ARG A C 1
ATOM 2656 O O . ARG A 1 335 ? 8.021 8.408 -18.703 1.00 98.38 335 ARG A O 1
ATOM 2663 N N . ALA A 1 336 ? 7.256 6.560 -19.739 1.00 98.19 336 ALA A N 1
ATOM 2664 C CA . ALA A 1 336 ? 5.858 6.767 -19.369 1.00 98.19 336 ALA A CA 1
ATOM 2665 C C . ALA A 1 336 ? 5.671 6.751 -17.844 1.00 98.19 336 ALA A C 1
ATOM 2667 O O . ALA A 1 336 ? 5.020 7.637 -17.293 1.00 98.19 336 ALA A O 1
ATOM 2668 N N . VAL A 1 337 ? 6.285 5.785 -17.152 1.00 97.44 337 VAL A N 1
ATOM 2669 C CA . VAL A 1 337 ? 6.216 5.688 -15.684 1.00 97.44 337 VAL A CA 1
ATOM 2670 C C . VAL A 1 337 ? 6.912 6.874 -15.011 1.00 97.44 337 VAL A C 1
ATOM 2672 O O . VAL A 1 337 ? 6.350 7.472 -14.095 1.00 97.44 337 VAL A O 1
ATOM 2675 N N . ALA A 1 338 ? 8.100 7.267 -15.480 1.00 97.25 338 ALA A N 1
ATOM 2676 C CA . ALA A 1 338 ? 8.825 8.416 -14.938 1.00 97.25 338 ALA A CA 1
ATOM 2677 C C . ALA A 1 338 ? 8.042 9.728 -15.123 1.00 97.25 338 ALA A C 1
ATOM 2679 O O . ALA A 1 338 ? 7.913 10.504 -14.178 1.00 97.25 338 ALA A O 1
ATOM 2680 N N . ARG A 1 339 ? 7.445 9.945 -16.305 1.00 96.31 339 ARG A N 1
ATOM 2681 C CA . ARG A 1 339 ? 6.562 11.094 -16.579 1.00 96.31 339 ARG A CA 1
ATOM 2682 C C . ARG A 1 339 ? 5.332 11.101 -15.682 1.00 96.31 339 ARG A C 1
ATOM 2684 O O . ARG A 1 339 ? 4.955 12.160 -15.192 1.00 96.31 339 ARG A O 1
ATOM 2691 N N . TYR A 1 340 ? 4.725 9.938 -15.453 1.00 95.00 340 TYR A N 1
ATOM 2692 C CA . TYR A 1 340 ? 3.599 9.821 -14.534 1.00 95.00 340 TYR A CA 1
ATOM 2693 C C . TYR A 1 340 ? 3.995 10.228 -13.114 1.00 95.00 340 TYR A C 1
ATOM 2695 O O . TYR A 1 340 ? 3.305 11.042 -12.510 1.00 95.00 340 TYR A O 1
ATOM 2703 N N . LYS A 1 341 ? 5.113 9.704 -12.596 1.00 93.81 341 LYS A N 1
ATOM 2704 C CA . LYS A 1 341 ? 5.598 10.048 -11.253 1.00 93.81 341 LYS A CA 1
ATOM 2705 C C . LYS A 1 341 ? 5.917 11.536 -11.127 1.00 93.81 341 LYS A C 1
ATOM 2707 O O . LYS A 1 341 ? 5.477 12.156 -10.166 1.00 93.81 341 LYS A O 1
ATOM 2712 N N . GLN A 1 342 ? 6.585 12.118 -12.123 1.00 91.56 342 GLN A N 1
ATOM 2713 C CA . GLN A 1 342 ? 6.851 13.557 -12.151 1.00 91.56 342 GLN A CA 1
ATOM 2714 C C . GLN A 1 342 ? 5.546 14.364 -12.121 1.00 91.56 342 GLN A C 1
ATOM 2716 O O . GLN A 1 342 ? 5.419 15.293 -11.338 1.00 91.56 342 GLN A O 1
ATOM 2721 N N . ALA A 1 343 ? 4.536 13.962 -12.899 1.00 90.44 343 ALA A N 1
ATOM 2722 C CA . ALA A 1 343 ? 3.236 14.632 -12.922 1.00 90.44 343 ALA A CA 1
ATOM 2723 C C . ALA A 1 343 ? 2.445 14.513 -11.604 1.00 90.44 343 ALA A C 1
ATOM 2725 O O . ALA A 1 343 ? 1.568 15.340 -11.348 1.00 90.44 343 ALA A O 1
ATOM 2726 N N . GLN A 1 344 ? 2.705 13.481 -10.794 1.00 87.38 344 GLN A N 1
ATOM 2727 C CA . GLN A 1 344 ? 2.144 13.373 -9.444 1.00 87.38 344 GLN A CA 1
ATOM 2728 C C . GLN A 1 344 ? 2.849 14.335 -8.484 1.00 87.38 344 GLN A C 1
ATOM 2730 O O . GLN A 1 344 ? 2.165 15.101 -7.814 1.00 87.38 344 GLN A O 1
ATOM 2735 N N . ILE A 1 345 ? 4.187 14.377 -8.500 1.00 86.06 345 ILE A N 1
ATOM 2736 C CA . ILE A 1 345 ? 4.986 15.307 -7.679 1.00 86.06 345 ILE A CA 1
ATOM 2737 C C . ILE A 1 345 ? 4.619 16.761 -7.998 1.00 86.06 345 ILE A C 1
ATOM 2739 O O . ILE A 1 345 ? 4.255 17.517 -7.101 1.00 86.06 345 ILE A O 1
ATOM 2743 N N . ASP A 1 346 ? 4.613 17.131 -9.282 1.00 80.69 346 ASP A N 1
ATOM 2744 C CA . ASP A 1 346 ? 4.245 18.480 -9.732 1.00 80.69 346 ASP A CA 1
ATOM 2745 C C . ASP A 1 346 ? 2.809 18.848 -9.305 1.00 80.69 346 ASP A C 1
ATOM 2747 O O . ASP A 1 346 ? 2.498 20.007 -9.022 1.00 80.69 346 ASP A O 1
ATOM 2751 N N . GLY A 1 347 ? 1.912 17.855 -9.277 1.00 75.25 347 GLY A N 1
ATOM 2752 C CA . GLY A 1 347 ? 0.528 18.013 -8.842 1.00 75.25 347 GLY A CA 1
ATOM 2753 C C . GLY A 1 347 ? 0.398 18.236 -7.334 1.00 75.25 347 GLY A C 1
ATOM 2754 O O . GLY A 1 347 ? -0.378 19.097 -6.918 1.00 75.25 347 GLY A O 1
ATOM 2755 N N . GLU A 1 348 ? 1.158 17.497 -6.526 1.00 74.38 348 GLU A N 1
ATOM 2756 C CA . GLU A 1 348 ? 1.208 17.638 -5.066 1.00 74.38 348 GLU A CA 1
ATOM 2757 C C . GLU A 1 348 ? 1.797 18.995 -4.656 1.00 74.38 348 GLU A C 1
ATOM 2759 O O . GLU A 1 348 ? 1.158 19.731 -3.898 1.00 74.38 348 GLU A O 1
ATOM 2764 N N . GLU A 1 349 ? 2.935 19.390 -5.239 1.00 70.62 349 GLU A N 1
ATOM 2765 C CA . GLU A 1 349 ? 3.568 20.697 -5.001 1.00 70.62 349 GLU A CA 1
ATOM 2766 C C . GLU A 1 349 ? 2.633 21.866 -5.362 1.00 70.62 349 GLU A C 1
ATOM 2768 O O . GLU A 1 349 ? 2.538 22.862 -4.637 1.00 70.62 349 GLU A O 1
ATOM 2773 N N . ALA A 1 350 ? 1.882 21.747 -6.462 1.00 60.06 350 ALA A N 1
ATOM 2774 C CA . ALA A 1 350 ? 0.914 22.763 -6.874 1.00 60.06 350 ALA A CA 1
ATOM 2775 C C . ALA A 1 350 ? -0.314 22.847 -5.948 1.00 60.06 350 ALA A C 1
ATOM 2777 O O . ALA A 1 350 ? -0.939 23.908 -5.851 1.00 60.06 350 ALA A O 1
ATOM 2778 N N . ASN A 1 351 ? -0.679 21.754 -5.273 1.00 62.66 351 ASN A N 1
ATOM 2779 C CA . ASN A 1 351 ? -1.826 21.713 -4.365 1.00 62.66 351 ASN A CA 1
ATOM 2780 C C . ASN A 1 351 ? -1.510 22.389 -3.016 1.00 62.66 351 ASN A C 1
ATOM 2782 O O . ASN A 1 351 ? -2.394 23.003 -2.414 1.00 62.66 351 ASN A O 1
ATOM 2786 N N . GLU A 1 352 ? -0.249 22.347 -2.572 1.00 61.56 352 GLU A N 1
ATOM 2787 C CA . GLU A 1 352 ? 0.224 23.057 -1.372 1.00 61.56 352 GLU A CA 1
ATOM 2788 C C . GLU A 1 352 ? 0.296 24.585 -1.559 1.00 61.56 352 GLU A C 1
ATOM 2790 O O . GLU A 1 352 ? 0.117 25.343 -0.603 1.00 61.56 352 GLU A O 1
ATOM 2795 N N . LEU A 1 353 ? 0.502 25.060 -2.792 1.00 59.47 353 LEU A N 1
ATOM 2796 C CA . LEU A 1 353 ? 0.742 26.476 -3.115 1.00 59.47 353 LEU A CA 1
ATOM 2797 C C . LEU A 1 353 ? -0.514 27.276 -3.531 1.00 59.47 353 LEU A C 1
ATOM 2799 O O . LEU A 1 353 ? -0.387 28.414 -3.981 1.00 59.47 353 LEU A O 1
ATOM 2803 N N . VAL A 1 354 ? -1.718 26.741 -3.273 1.00 52.50 354 VAL A N 1
ATOM 2804 C CA . VAL A 1 354 ? -3.048 27.247 -3.692 1.00 52.50 354 VAL A CA 1
ATOM 2805 C C . VAL A 1 354 ? -3.332 26.992 -5.181 1.00 52.50 354 VAL A C 1
ATOM 2807 O O . VAL A 1 354 ? -2.700 27.552 -6.071 1.00 52.50 354 VAL A O 1
ATOM 2810 N N . SER A 1 355 ? -4.345 26.154 -5.433 1.00 50.78 355 SER A N 1
ATOM 2811 C CA . SER A 1 355 ? -4.728 25.615 -6.744 1.00 50.78 355 SER A CA 1
ATOM 2812 C C . SER A 1 355 ? -5.122 26.692 -7.766 1.00 50.78 355 SER A C 1
ATOM 2814 O O . SER A 1 355 ? -6.180 27.318 -7.640 1.00 50.78 355 SER A O 1
ATOM 2816 N N . ASP A 1 356 ? -4.327 26.848 -8.822 1.00 53.28 356 ASP A N 1
ATOM 2817 C CA . ASP A 1 356 ? -4.702 27.604 -10.019 1.00 53.28 356 ASP A CA 1
ATOM 2818 C C . ASP A 1 356 ? -5.157 26.643 -11.133 1.00 53.28 356 ASP A C 1
ATOM 2820 O O . ASP A 1 356 ? -4.647 25.530 -11.254 1.00 53.28 356 ASP A O 1
ATOM 2824 N N . ALA A 1 357 ? -6.085 27.056 -12.000 1.00 55.03 357 ALA A N 1
ATOM 2825 C CA . ALA A 1 357 ? -6.600 26.217 -13.098 1.00 55.03 357 ALA A CA 1
ATOM 2826 C C . ALA A 1 357 ? -5.507 25.792 -14.110 1.00 55.03 357 ALA A C 1
ATOM 2828 O O . ALA A 1 357 ? -5.702 24.869 -14.904 1.00 55.03 357 ALA A O 1
ATOM 2829 N N . SER A 1 358 ? -4.349 26.457 -14.061 1.00 59.38 358 SER A N 1
ATOM 2830 C CA . SER A 1 358 ? -3.151 26.155 -14.846 1.00 59.38 358 SER A CA 1
ATOM 2831 C C . SER A 1 358 ? -2.487 24.818 -14.460 1.00 59.38 358 SER A C 1
ATOM 2833 O O . SER A 1 358 ? -1.967 24.116 -15.334 1.00 59.38 358 SER A O 1
ATOM 2835 N N . SER A 1 359 ? -2.537 24.407 -13.183 1.00 60.44 359 SER A N 1
ATOM 2836 C CA . SER A 1 359 ? -1.894 23.161 -12.719 1.00 60.44 359 SER A CA 1
ATOM 2837 C C . SER A 1 359 ? -2.608 21.911 -13.244 1.00 60.44 359 SER A C 1
ATOM 2839 O O . SER A 1 359 ? -1.966 20.985 -13.737 1.00 60.44 359 SER A O 1
ATOM 2841 N N . VAL A 1 360 ? -3.945 21.934 -13.265 1.00 61.84 360 VAL A N 1
ATOM 2842 C CA . VAL A 1 360 ? -4.784 20.845 -13.799 1.00 61.84 360 VAL A CA 1
ATOM 2843 C C . VAL A 1 360 ? -4.548 20.641 -15.301 1.00 61.84 360 VAL A C 1
ATOM 2845 O O . VAL A 1 360 ? -4.448 19.507 -15.772 1.00 61.84 360 VAL A O 1
ATOM 2848 N N . GLY A 1 361 ? -4.401 21.730 -16.064 1.00 68.75 361 GLY A N 1
ATOM 2849 C CA . GLY A 1 361 ? -4.072 21.659 -17.492 1.00 68.75 361 GLY A CA 1
ATOM 2850 C C . GLY A 1 361 ? -2.687 21.060 -17.765 1.00 68.75 361 GLY A C 1
ATOM 2851 O O . GLY A 1 361 ? -2.506 20.347 -18.753 1.00 68.75 361 GLY A O 1
ATOM 2852 N N . THR A 1 362 ? -1.732 21.302 -16.865 1.00 71.94 362 THR A N 1
ATOM 2853 C CA . THR A 1 362 ? -0.353 20.803 -16.971 1.00 71.94 362 THR A CA 1
ATOM 2854 C C . THR A 1 362 ? -0.284 19.305 -16.663 1.00 71.94 362 THR A C 1
ATOM 2856 O O . THR A 1 362 ? 0.306 18.549 -17.434 1.00 71.94 362 THR A O 1
ATOM 2859 N N . GLN A 1 363 ? -0.983 18.841 -15.622 1.00 79.69 363 GLN A N 1
ATOM 2860 C CA . GLN A 1 363 ? -1.059 17.415 -15.283 1.00 79.69 363 GLN A CA 1
ATOM 2861 C C . GLN A 1 363 ? -1.742 16.593 -16.391 1.00 79.69 363 GLN A C 1
ATOM 2863 O O . GLN A 1 363 ? -1.251 15.531 -16.781 1.00 79.69 363 GLN A O 1
ATOM 2868 N N . TYR A 1 364 ? -2.824 17.119 -16.975 1.00 83.88 364 TYR A N 1
ATOM 2869 C CA . TYR A 1 364 ? -3.501 16.484 -18.109 1.00 83.88 364 TYR A CA 1
ATOM 2870 C C . TYR A 1 364 ? -2.575 16.335 -19.328 1.00 83.88 364 TYR A C 1
ATOM 2872 O O . TYR A 1 364 ? -2.565 15.287 -19.975 1.00 83.88 364 TYR A O 1
ATOM 2880 N N . ALA A 1 365 ? -1.766 17.356 -19.635 1.00 87.50 365 ALA A N 1
ATOM 2881 C CA . ALA A 1 365 ? -0.792 17.294 -20.724 1.00 87.50 365 ALA A CA 1
ATOM 2882 C C . ALA A 1 365 ? 0.287 16.225 -20.473 1.00 87.50 365 ALA A C 1
ATOM 2884 O O . ALA A 1 365 ? 0.620 15.463 -21.385 1.00 87.50 365 ALA A O 1
ATOM 2885 N N . SER A 1 366 ? 0.779 16.108 -19.238 1.00 89.12 366 SER A N 1
ATOM 2886 C CA . SER A 1 366 ? 1.737 15.064 -18.858 1.00 89.12 366 SER A CA 1
ATOM 2887 C C . SER A 1 366 ? 1.146 13.657 -18.988 1.00 89.12 366 SER A C 1
ATOM 2889 O O . SER A 1 366 ? 1.810 12.763 -19.518 1.00 89.12 366 SER A O 1
ATOM 2891 N N . TYR A 1 367 ? -0.119 13.448 -18.607 1.00 93.44 367 TYR A N 1
ATOM 2892 C CA . TYR A 1 367 ? -0.790 12.159 -18.812 1.00 93.44 367 TYR A CA 1
ATOM 2893 C C . TYR A 1 367 ? -0.962 11.805 -20.292 1.00 93.44 367 TYR A C 1
ATOM 2895 O O . TYR A 1 367 ? -0.748 10.654 -20.666 1.00 93.44 367 TYR A O 1
ATOM 2903 N N . GLN A 1 368 ? -1.246 12.778 -21.161 1.00 94.62 368 GLN A N 1
ATOM 2904 C CA . GLN A 1 368 ? -1.300 12.545 -22.610 1.00 94.62 368 GLN A CA 1
ATOM 2905 C C . GLN A 1 368 ? 0.051 12.075 -23.176 1.00 94.62 368 GLN A C 1
ATOM 2907 O O . GLN A 1 368 ? 0.091 11.182 -24.024 1.00 94.62 368 GLN A O 1
ATOM 2912 N N . LEU A 1 369 ? 1.169 12.610 -22.672 1.00 95.38 369 LEU A N 1
ATOM 2913 C CA . LEU A 1 369 ? 2.506 12.126 -23.036 1.00 95.38 369 LEU A CA 1
ATOM 2914 C C . LEU A 1 369 ? 2.750 10.685 -22.560 1.00 95.38 369 LEU A C 1
ATOM 2916 O O . LEU A 1 369 ? 3.361 9.904 -23.289 1.00 95.38 369 LEU A O 1
ATOM 2920 N N . CYS A 1 370 ? 2.247 10.317 -21.377 1.00 96.88 370 CYS A N 1
ATOM 2921 C CA . CYS A 1 370 ? 2.309 8.940 -20.878 1.00 96.88 370 CYS A CA 1
ATOM 2922 C C . CYS A 1 370 ? 1.512 7.985 -21.781 1.00 96.88 370 CYS A C 1
ATOM 2924 O O . CYS A 1 370 ? 2.015 6.927 -22.153 1.00 96.88 370 CYS A O 1
ATOM 2926 N N . LEU A 1 371 ? 0.292 8.369 -22.176 1.00 97.81 371 LEU A N 1
ATOM 2927 C CA . LEU A 1 371 ? -0.551 7.582 -23.084 1.00 97.81 371 LEU A CA 1
ATOM 2928 C C . LEU A 1 371 ? 0.112 7.380 -24.453 1.00 97.81 371 LEU A C 1
ATOM 2930 O O . LEU A 1 371 ? 0.042 6.284 -25.006 1.00 97.81 371 LEU A O 1
ATOM 2934 N N . ALA A 1 372 ? 0.778 8.409 -24.986 1.00 97.75 372 ALA A N 1
ATOM 2935 C CA . ALA A 1 372 ? 1.504 8.317 -26.250 1.00 97.75 372 ALA A CA 1
ATOM 2936 C C . ALA A 1 372 ? 2.679 7.328 -26.173 1.00 97.75 372 ALA A C 1
ATOM 2938 O O . ALA A 1 372 ? 2.845 6.504 -27.075 1.00 97.75 372 ALA A O 1
ATOM 2939 N N . ASP A 1 373 ? 3.456 7.371 -25.087 1.00 98.25 373 ASP A N 1
ATOM 2940 C CA . ASP A 1 373 ? 4.557 6.431 -24.860 1.00 98.25 373 ASP A CA 1
ATOM 2941 C C . ASP A 1 373 ? 4.041 4.994 -24.705 1.00 98.25 373 ASP A C 1
ATOM 2943 O O . ASP A 1 373 ? 4.538 4.090 -25.371 1.00 98.25 373 ASP A O 1
ATOM 2947 N N . LEU A 1 374 ? 2.993 4.776 -23.906 1.00 98.31 374 LEU A N 1
ATOM 2948 C CA . LEU A 1 374 ? 2.390 3.449 -23.718 1.00 98.31 374 LEU A CA 1
ATOM 2949 C C . LEU A 1 374 ? 1.747 2.911 -25.002 1.00 98.31 374 LEU A C 1
ATOM 2951 O O . LEU A 1 374 ? 1.826 1.716 -25.270 1.00 98.31 374 LEU A O 1
ATOM 2955 N N . GLY A 1 375 ? 1.162 3.783 -25.828 1.00 98.12 375 GLY A N 1
ATOM 2956 C CA . GLY A 1 375 ? 0.704 3.425 -27.171 1.00 98.12 375 GLY A CA 1
ATOM 2957 C C . GLY A 1 375 ? 1.845 2.904 -28.046 1.00 98.12 375 GLY A C 1
ATOM 2958 O O . GLY A 1 375 ? 1.673 1.895 -28.723 1.00 98.12 375 GLY A O 1
ATOM 2959 N N . LYS A 1 376 ? 3.034 3.516 -27.965 1.00 98.19 376 LYS A N 1
ATOM 2960 C CA . LYS A 1 376 ? 4.228 3.016 -28.661 1.00 98.19 376 LYS A CA 1
ATOM 2961 C C . LYS A 1 376 ? 4.739 1.692 -28.124 1.00 98.19 376 LYS A C 1
ATOM 2963 O O . LYS A 1 376 ? 5.133 0.852 -28.925 1.00 98.19 376 LYS A O 1
ATOM 2968 N N . VAL A 1 377 ? 4.677 1.468 -26.814 1.00 97.75 377 VAL A N 1
ATOM 2969 C CA . VAL A 1 377 ? 4.996 0.147 -26.253 1.00 97.75 377 VAL A CA 1
ATOM 2970 C C . VAL A 1 377 ? 4.053 -0.913 -26.814 1.00 97.75 377 VAL A C 1
ATOM 2972 O O . VAL A 1 377 ? 4.512 -1.972 -27.206 1.00 97.75 377 VAL A O 1
ATOM 2975 N N . ILE A 1 378 ? 2.758 -0.616 -26.919 1.00 96.94 378 ILE A N 1
ATOM 2976 C CA . ILE A 1 378 ? 1.758 -1.550 -27.455 1.00 96.94 378 ILE A CA 1
ATOM 2977 C C . ILE A 1 378 ? 1.967 -1.819 -28.954 1.00 96.94 378 ILE A C 1
ATOM 2979 O O . ILE A 1 378 ? 1.780 -2.950 -29.395 1.00 96.94 378 ILE A O 1
ATOM 2983 N N . ASP A 1 379 ? 2.380 -0.812 -29.730 1.00 97.12 379 ASP A N 1
ATOM 2984 C CA . ASP A 1 379 ? 2.734 -0.991 -31.146 1.00 97.12 379 ASP A CA 1
ATOM 2985 C C . ASP A 1 379 ? 3.955 -1.921 -31.319 1.00 97.12 379 ASP A C 1
ATOM 2987 O O . ASP A 1 379 ? 4.006 -2.698 -32.273 1.00 97.12 379 ASP A O 1
ATOM 2991 N N . LEU A 1 380 ? 4.947 -1.818 -30.425 1.00 95.38 380 LEU A N 1
ATOM 2992 C CA . LEU A 1 380 ? 6.228 -2.536 -30.508 1.00 95.38 380 LEU A CA 1
ATOM 2993 C C . LEU A 1 380 ? 6.195 -3.923 -29.843 1.00 95.38 380 LEU A C 1
ATOM 2995 O O . LEU A 1 380 ? 6.788 -4.860 -30.368 1.00 95.38 380 LEU A O 1
ATOM 2999 N N . ALA A 1 381 ? 5.499 -4.051 -28.714 1.00 93.81 381 ALA A N 1
ATOM 3000 C CA . ALA A 1 381 ? 5.381 -5.248 -27.882 1.00 93.81 381 ALA A CA 1
ATOM 3001 C C . ALA A 1 381 ? 3.897 -5.479 -27.507 1.00 93.81 381 ALA A C 1
ATOM 3003 O O . ALA A 1 381 ? 3.476 -5.215 -26.376 1.00 93.81 381 ALA A O 1
ATOM 3004 N N . PRO A 1 382 ? 3.057 -5.934 -28.458 1.00 92.19 382 PRO A N 1
ATOM 3005 C CA . PRO A 1 382 ? 1.605 -6.012 -28.272 1.00 92.19 382 PRO A CA 1
ATOM 3006 C C . PRO A 1 382 ? 1.161 -7.027 -27.211 1.00 92.19 382 PRO A C 1
ATOM 3008 O O . PRO A 1 382 ? 0.073 -6.881 -26.653 1.00 92.19 382 PRO A O 1
ATOM 3011 N N . ASP A 1 383 ? 1.987 -8.034 -26.922 1.00 90.75 383 ASP A N 1
ATOM 3012 C CA . ASP A 1 383 ? 1.761 -9.058 -25.896 1.00 90.75 383 ASP A CA 1
ATOM 3013 C C . ASP A 1 383 ? 2.227 -8.628 -24.491 1.00 90.75 383 ASP A C 1
ATOM 3015 O O . ASP A 1 383 ? 2.016 -9.345 -23.507 1.00 90.75 383 ASP A O 1
ATOM 3019 N N . PHE A 1 384 ? 2.819 -7.436 -24.361 1.00 93.38 384 PHE A N 1
ATOM 3020 C CA . PHE A 1 384 ? 3.256 -6.884 -23.087 1.00 93.38 384 PHE A CA 1
ATOM 3021 C C . PHE A 1 384 ? 2.069 -6.295 -22.309 1.00 93.38 384 PHE A C 1
ATOM 3023 O O . PHE A 1 384 ? 1.799 -5.089 -22.309 1.00 93.38 384 PHE A O 1
ATOM 3030 N N . ALA A 1 385 ? 1.348 -7.170 -21.604 1.00 93.75 385 ALA A N 1
ATOM 3031 C CA . ALA A 1 385 ? 0.124 -6.838 -20.868 1.00 93.75 385 ALA A CA 1
ATOM 3032 C C . ALA A 1 385 ? 0.277 -5.666 -19.871 1.00 93.75 385 ALA A C 1
ATOM 3034 O O . ALA A 1 385 ? -0.685 -4.943 -19.609 1.00 93.75 385 ALA A O 1
ATOM 3035 N N . TYR A 1 386 ? 1.479 -5.428 -19.340 1.00 95.19 386 TYR A N 1
ATOM 3036 C CA . TYR A 1 386 ? 1.752 -4.339 -18.396 1.00 95.19 386 TYR A CA 1
ATOM 3037 C C . TYR A 1 386 ? 1.627 -2.945 -19.021 1.00 95.19 386 TYR A C 1
ATOM 3039 O O . TYR A 1 386 ? 1.242 -2.007 -18.323 1.00 95.19 386 TYR A O 1
ATOM 3047 N N . ALA A 1 387 ? 1.880 -2.788 -20.327 1.00 96.25 387 ALA A N 1
ATOM 3048 C CA . ALA A 1 387 ? 1.660 -1.511 -21.008 1.00 96.25 387 ALA A CA 1
ATOM 3049 C C . ALA A 1 387 ? 0.170 -1.172 -21.107 1.00 96.25 387 ALA A C 1
ATOM 3051 O O . ALA A 1 387 ? -0.222 -0.041 -20.821 1.00 96.25 387 ALA A O 1
ATOM 3052 N N . TRP A 1 388 ? -0.665 -2.161 -21.435 1.00 97.75 388 TRP A N 1
ATOM 3053 C CA . TRP A 1 388 ? -2.121 -2.017 -21.446 1.00 97.75 388 TRP A CA 1
ATOM 3054 C C . TRP A 1 388 ? -2.664 -1.697 -20.053 1.00 97.75 388 TRP A C 1
ATOM 3056 O O . TRP A 1 388 ? -3.452 -0.768 -19.901 1.00 97.75 388 TRP A O 1
ATOM 3066 N N . TYR A 1 389 ? -2.192 -2.405 -19.022 1.00 97.62 389 TYR A N 1
ATOM 3067 C CA . TYR A 1 389 ? -2.578 -2.138 -17.634 1.00 97.62 389 TYR A CA 1
ATOM 3068 C C . TYR A 1 389 ? -2.186 -0.722 -17.198 1.00 97.62 389 TYR A C 1
ATOM 3070 O O . TYR A 1 389 ? -3.009 0.016 -16.658 1.00 97.62 389 TYR A O 1
ATOM 3078 N N . ASN A 1 390 ? -0.954 -0.302 -17.491 1.00 97.88 390 ASN A N 1
ATOM 3079 C CA . ASN A 1 390 ? -0.511 1.047 -17.172 1.00 97.88 390 ASN A CA 1
ATOM 3080 C C . ASN A 1 390 ? -1.335 2.101 -17.918 1.00 97.88 390 ASN A C 1
ATOM 3082 O O . ASN A 1 390 ? -1.730 3.098 -17.317 1.00 97.88 390 ASN A O 1
ATOM 3086 N N . ARG A 1 391 ? -1.656 1.875 -19.197 1.00 98.12 391 ARG A N 1
ATOM 3087 C CA . ARG A 1 391 ? -2.468 2.807 -19.995 1.00 98.12 391 ARG A CA 1
ATOM 3088 C C . ARG A 1 391 ? -3.880 2.935 -19.429 1.00 98.12 391 ARG A C 1
ATOM 3090 O O . ARG A 1 391 ? -4.374 4.052 -19.271 1.00 98.12 391 ARG A O 1
ATOM 3097 N N . ALA A 1 392 ? -4.469 1.816 -19.015 1.00 97.75 392 ALA A N 1
ATOM 3098 C CA . ALA A 1 392 ? -5.753 1.781 -18.330 1.00 97.75 392 ALA A CA 1
ATOM 3099 C C . ALA A 1 392 ? -5.741 2.591 -17.024 1.00 97.75 392 ALA A C 1
ATOM 3101 O O . ALA A 1 392 ? -6.657 3.378 -16.776 1.00 97.75 392 ALA A O 1
ATOM 3102 N N . ASN A 1 393 ? -4.694 2.442 -16.205 1.00 96.62 393 ASN A N 1
ATOM 3103 C CA . ASN A 1 393 ? -4.530 3.213 -14.973 1.00 96.62 393 ASN A CA 1
ATOM 3104 C C . ASN A 1 393 ? -4.476 4.722 -15.261 1.00 96.62 393 ASN A C 1
ATOM 3106 O O . ASN A 1 393 ? -5.160 5.490 -14.588 1.00 96.62 393 ASN A O 1
ATOM 3110 N N . ILE A 1 394 ? -3.722 5.153 -16.280 1.00 95.94 394 ILE A N 1
ATOM 3111 C CA . ILE A 1 394 ? -3.652 6.570 -16.676 1.00 95.94 394 ILE A CA 1
ATOM 3112 C C . ILE A 1 394 ? -5.022 7.081 -17.141 1.00 95.94 394 ILE A C 1
ATOM 3114 O O . ILE A 1 394 ? -5.466 8.133 -16.682 1.00 95.94 394 ILE A O 1
ATOM 3118 N N . HIS A 1 395 ? -5.739 6.322 -17.975 1.00 96.50 395 HIS A N 1
ATOM 3119 C CA . HIS A 1 395 ? -7.109 6.669 -18.367 1.00 96.50 395 HIS A CA 1
ATOM 3120 C C . HIS A 1 395 ? -8.041 6.811 -17.157 1.00 96.50 395 HIS A C 1
ATOM 3122 O O . HIS A 1 395 ? -8.812 7.769 -17.083 1.00 96.50 395 HIS A O 1
ATOM 3128 N N . ALA A 1 396 ? -7.938 5.911 -16.176 1.00 93.88 396 ALA A N 1
ATOM 3129 C CA . ALA A 1 396 ? -8.737 5.972 -14.958 1.00 93.88 396 ALA A CA 1
ATOM 3130 C C . ALA A 1 396 ? -8.393 7.193 -14.082 1.00 93.88 396 ALA A C 1
ATOM 3132 O O . ALA A 1 396 ? -9.308 7.811 -13.539 1.00 93.88 396 ALA A O 1
ATOM 3133 N N . MET A 1 397 ? -7.117 7.591 -13.997 1.00 90.94 397 MET A N 1
ATOM 3134 C CA . MET A 1 397 ? -6.698 8.830 -13.317 1.00 90.94 397 MET A CA 1
ATOM 3135 C C . MET A 1 397 ? -7.248 10.082 -14.010 1.00 90.94 397 MET A C 1
ATOM 3137 O O . MET A 1 397 ? -7.643 11.041 -13.353 1.00 90.94 397 MET A O 1
ATOM 3141 N N . MET A 1 398 ? -7.361 10.048 -15.338 1.00 90.44 398 MET A N 1
ATOM 3142 C CA . MET A 1 398 ? -8.007 11.095 -16.139 1.00 90.44 398 MET A CA 1
ATOM 3143 C C . MET A 1 398 ? -9.546 11.040 -16.095 1.00 90.44 398 MET A C 1
ATOM 3145 O O . MET A 1 398 ? -10.198 11.822 -16.786 1.00 90.44 398 MET A O 1
ATOM 3149 N N . GLN A 1 399 ? -10.128 10.127 -15.305 1.00 91.69 399 GLN A N 1
ATOM 3150 C CA . GLN A 1 399 ? -11.568 9.849 -15.202 1.00 91.69 399 GLN A CA 1
ATOM 3151 C C . GLN A 1 399 ? -12.219 9.348 -16.506 1.00 91.69 399 GLN A C 1
ATOM 3153 O O . GLN A 1 399 ? -13.446 9.283 -16.611 1.00 91.69 399 GLN A O 1
ATOM 3158 N N . ASP A 1 400 ? -11.422 8.919 -17.488 1.00 94.06 400 ASP A N 1
ATOM 3159 C CA . ASP A 1 400 ? -11.909 8.207 -18.671 1.00 94.06 400 ASP A CA 1
ATOM 3160 C C . ASP A 1 400 ? -12.037 6.709 -18.366 1.00 94.06 400 ASP A C 1
ATOM 3162 O O . ASP A 1 400 ? -11.275 5.853 -18.824 1.00 94.06 400 ASP A O 1
ATOM 3166 N N . TYR A 1 401 ? -13.023 6.384 -17.533 1.00 95.44 401 TYR A N 1
ATOM 3167 C CA . TYR A 1 401 ? -13.242 5.016 -17.073 1.00 95.44 401 TYR A CA 1
ATOM 3168 C C . TYR A 1 401 ? -13.645 4.060 -18.203 1.00 95.44 401 TYR A C 1
ATOM 3170 O O . TYR A 1 401 ? -13.383 2.864 -18.103 1.00 95.44 401 TYR A O 1
ATOM 3178 N N . ASN A 1 402 ? -14.261 4.553 -19.284 1.00 96.69 402 ASN A N 1
ATOM 3179 C CA . ASN A 1 402 ? -14.627 3.704 -20.420 1.00 96.69 402 ASN A CA 1
ATOM 3180 C C . ASN A 1 402 ? -13.383 3.244 -21.186 1.00 96.69 402 ASN A C 1
ATOM 3182 O O . ASN A 1 402 ? -13.262 2.048 -21.464 1.00 96.69 402 ASN A O 1
ATOM 3186 N N . ALA A 1 403 ? -12.451 4.160 -21.475 1.00 96.44 403 ALA A N 1
ATOM 3187 C CA . ALA A 1 403 ? -11.165 3.804 -22.072 1.00 96.44 403 ALA A CA 1
ATOM 3188 C C . ALA A 1 403 ? -10.360 2.881 -21.146 1.00 96.44 403 ALA A C 1
ATOM 3190 O O . ALA A 1 403 ? -9.855 1.852 -21.592 1.00 96.44 403 ALA A O 1
ATOM 3191 N N . ALA A 1 404 ? -10.341 3.172 -19.840 1.00 97.69 404 ALA A N 1
ATOM 3192 C CA . ALA A 1 404 ? -9.662 2.323 -18.863 1.00 97.69 404 ALA A CA 1
ATOM 3193 C C . ALA A 1 404 ? -10.205 0.884 -18.865 1.00 97.69 404 ALA A C 1
ATOM 3195 O O . ALA A 1 404 ? -9.445 -0.079 -18.903 1.00 97.69 404 ALA A O 1
ATOM 3196 N N . ILE A 1 405 ? -11.533 0.714 -18.868 1.00 97.94 405 ILE A N 1
ATOM 3197 C CA . ILE A 1 405 ? -12.174 -0.608 -18.908 1.00 97.94 405 ILE A CA 1
ATOM 3198 C C . ILE A 1 405 ? -11.831 -1.363 -20.192 1.00 97.94 405 ILE A C 1
ATOM 3200 O O . ILE A 1 405 ? -11.642 -2.579 -20.125 1.00 97.94 405 ILE A O 1
ATOM 3204 N N . ALA A 1 406 ? -11.768 -0.680 -21.338 1.00 97.88 406 ALA A N 1
ATOM 3205 C CA . ALA A 1 406 ? -11.376 -1.302 -22.598 1.00 97.88 406 ALA A CA 1
ATOM 3206 C C . ALA A 1 406 ? -9.954 -1.872 -22.506 1.00 97.88 406 ALA A C 1
ATOM 3208 O O . ALA A 1 406 ? -9.762 -3.054 -22.780 1.00 97.88 406 ALA A O 1
ATOM 3209 N N . ASP A 1 407 ? -9.001 -1.090 -22.002 1.00 97.88 407 ASP A N 1
ATOM 3210 C CA . ASP A 1 407 ? -7.618 -1.539 -21.836 1.00 97.88 407 ASP A CA 1
ATOM 3211 C C . ASP A 1 407 ? -7.483 -2.666 -20.799 1.00 97.88 407 ASP A C 1
ATOM 3213 O O . ASP A 1 407 ? -6.804 -3.660 -21.055 1.00 97.88 407 ASP A O 1
ATOM 3217 N N . TYR A 1 408 ? -8.189 -2.603 -19.662 1.00 98.19 408 TYR A N 1
ATOM 3218 C CA . TYR A 1 408 ? -8.195 -3.719 -18.705 1.00 98.19 408 TYR A CA 1
ATOM 3219 C C . TYR A 1 408 ? -8.790 -5.006 -19.294 1.00 98.19 408 TYR A C 1
ATOM 3221 O O . TYR A 1 408 ? -8.406 -6.101 -18.877 1.00 98.19 408 TYR A O 1
ATOM 3229 N N . ASN A 1 409 ? -9.739 -4.913 -20.233 1.00 97.88 409 ASN A N 1
ATOM 3230 C CA . ASN A 1 409 ? -10.263 -6.102 -20.907 1.00 97.88 409 ASN A CA 1
ATOM 3231 C C . ASN A 1 409 ? -9.180 -6.784 -21.743 1.00 97.88 409 ASN A C 1
ATOM 3233 O O . ASN A 1 409 ? -9.111 -8.010 -21.709 1.00 97.88 409 ASN A O 1
ATOM 3237 N N . GLU A 1 410 ? -8.328 -6.016 -22.424 1.00 97.31 410 GLU A N 1
ATOM 3238 C CA . GLU A 1 410 ? -7.195 -6.557 -23.182 1.00 97.31 410 GLU A CA 1
ATOM 3239 C C . GLU A 1 410 ? -6.194 -7.251 -22.250 1.00 97.31 410 GLU A C 1
ATOM 3241 O O . GLU A 1 410 ? -5.815 -8.397 -22.495 1.00 97.31 410 GLU A O 1
ATOM 3246 N N . VAL A 1 411 ? -5.855 -6.633 -21.108 1.00 96.38 411 VAL A N 1
ATOM 3247 C CA . VAL A 1 411 ? -4.994 -7.251 -20.075 1.00 96.38 411 VAL A CA 1
ATOM 3248 C C . VAL A 1 411 ? -5.543 -8.604 -19.626 1.00 96.38 411 VAL A C 1
ATOM 3250 O O . VAL A 1 411 ? -4.813 -9.591 -19.562 1.00 96.38 411 VAL A O 1
ATOM 3253 N N . ILE A 1 412 ? -6.843 -8.663 -19.337 1.00 95.81 412 ILE A N 1
ATOM 3254 C CA . ILE A 1 412 ? -7.514 -9.875 -18.856 1.00 95.81 412 ILE A CA 1
ATOM 3255 C C . ILE A 1 412 ? -7.646 -10.930 -19.961 1.00 95.81 412 ILE A C 1
ATOM 3257 O O . ILE A 1 412 ? -7.605 -12.126 -19.669 1.00 95.81 412 ILE A O 1
ATOM 3261 N N . ALA A 1 413 ? -7.791 -10.513 -21.220 1.00 95.62 413 ALA A N 1
ATOM 3262 C CA . ALA A 1 413 ? -7.804 -11.419 -22.362 1.00 95.62 413 ALA A CA 1
ATOM 3263 C C . ALA A 1 413 ? -6.434 -12.084 -22.569 1.00 95.62 413 ALA A C 1
ATOM 3265 O O . ALA A 1 413 ? -6.379 -13.287 -22.827 1.00 95.62 413 ALA A O 1
ATOM 3266 N N . MET A 1 414 ? -5.342 -11.330 -22.400 1.00 92.19 414 MET A N 1
ATOM 3267 C CA . MET A 1 414 ? -3.971 -11.847 -22.466 1.00 92.19 414 MET A CA 1
ATOM 3268 C C . MET A 1 414 ? -3.622 -12.719 -21.256 1.00 92.19 414 MET A C 1
ATOM 3270 O O . MET A 1 414 ? -3.066 -13.806 -21.406 1.00 92.19 414 MET A O 1
ATOM 3274 N N . ASN A 1 415 ? -3.966 -12.262 -20.050 1.00 91.25 415 ASN A N 1
ATOM 3275 C CA . ASN A 1 415 ? -3.696 -12.968 -18.806 1.00 91.25 415 ASN A CA 1
ATOM 3276 C C . ASN A 1 415 ? -4.942 -12.997 -17.899 1.00 91.25 415 ASN A C 1
ATOM 3278 O O . ASN A 1 415 ? -5.139 -12.110 -17.063 1.00 91.25 415 ASN A O 1
ATOM 3282 N N . PRO A 1 416 ? -5.747 -14.075 -17.967 1.00 93.50 416 PRO A N 1
ATOM 3283 C CA . PRO A 1 416 ? -6.933 -14.235 -17.125 1.00 93.50 416 PRO A CA 1
ATOM 3284 C C . PRO A 1 416 ? -6.655 -14.334 -15.619 1.00 93.50 416 PRO A C 1
ATOM 3286 O O . PRO A 1 416 ? -7.607 -14.301 -14.836 1.00 93.50 416 PRO A O 1
ATOM 3289 N N . SER A 1 417 ? -5.390 -14.489 -15.211 1.00 91.44 417 SER A N 1
ATOM 3290 C CA . SER A 1 417 ? -4.954 -14.558 -13.810 1.00 91.44 417 SER A CA 1
ATOM 3291 C C . SER A 1 417 ? -4.381 -13.241 -13.269 1.00 91.44 417 SER A C 1
ATOM 3293 O O . SER A 1 417 ? -3.938 -13.202 -12.125 1.00 91.44 417 SER A O 1
ATOM 3295 N N . PHE A 1 418 ? -4.421 -12.158 -14.055 1.00 91.62 418 PHE A N 1
ATOM 3296 C CA . PHE A 1 418 ? -3.926 -10.836 -13.663 1.00 91.62 418 PHE A CA 1
ATOM 3297 C C . PHE A 1 418 ? -4.880 -10.169 -12.656 1.00 91.62 418 PHE A C 1
ATOM 3299 O O . PHE A 1 418 ? -5.835 -9.485 -13.031 1.00 91.62 418 PHE A O 1
ATOM 3306 N N . ALA A 1 419 ? -4.640 -10.386 -11.363 1.00 92.19 419 ALA A N 1
ATOM 3307 C CA . ALA A 1 419 ? -5.533 -9.974 -10.281 1.00 92.19 419 ALA A CA 1
ATOM 3308 C C . ALA A 1 419 ? -5.750 -8.451 -10.225 1.00 92.19 419 ALA A C 1
ATOM 3310 O O . ALA A 1 419 ? -6.879 -7.986 -10.053 1.00 92.19 419 ALA A O 1
ATOM 3311 N N . GLU A 1 420 ? -4.684 -7.677 -10.409 1.00 93.19 420 GLU A N 1
ATOM 3312 C CA . GLU A 1 420 ? -4.663 -6.217 -10.322 1.00 93.19 420 GLU A CA 1
ATOM 3313 C C . GLU A 1 420 ? -5.525 -5.581 -11.420 1.00 93.19 420 GLU A C 1
ATOM 3315 O O . GLU A 1 420 ? -6.220 -4.595 -11.171 1.00 93.19 420 GLU A O 1
ATOM 3320 N N . ALA A 1 421 ? -5.568 -6.188 -12.611 1.00 95.31 421 ALA A N 1
ATOM 3321 C CA . ALA A 1 421 ? -6.426 -5.740 -13.704 1.00 95.31 421 ALA A CA 1
ATOM 3322 C C . ALA A 1 421 ? -7.913 -5.895 -13.356 1.00 95.31 421 ALA A C 1
ATOM 3324 O O . ALA A 1 421 ? -8.700 -4.983 -13.606 1.00 95.31 421 ALA A O 1
ATOM 3325 N N . TYR A 1 422 ? -8.310 -7.007 -12.722 1.00 96.00 422 TYR A N 1
ATOM 3326 C CA . TYR A 1 422 ? -9.678 -7.151 -12.212 1.00 96.00 422 TYR A CA 1
ATOM 3327 C C . TYR A 1 422 ? -9.971 -6.140 -11.104 1.00 96.00 422 TYR A C 1
ATOM 3329 O O . TYR A 1 422 ? -11.050 -5.554 -11.089 1.00 96.00 422 TYR A O 1
ATOM 3337 N N . TYR A 1 423 ? -9.022 -5.898 -10.199 1.00 94.81 423 TYR A N 1
ATOM 3338 C CA . TYR A 1 423 ? -9.214 -4.942 -9.113 1.00 94.81 423 TYR A CA 1
ATOM 3339 C C . TYR A 1 423 ? -9.475 -3.529 -9.654 1.00 94.81 423 TYR A C 1
ATOM 3341 O O . TYR A 1 423 ? -10.526 -2.943 -9.381 1.00 94.81 423 TYR A O 1
ATOM 3349 N N . ASN A 1 424 ? -8.573 -3.011 -10.491 1.00 95.69 424 ASN A N 1
ATOM 3350 C CA . ASN A 1 424 ? -8.686 -1.657 -11.026 1.00 95.69 424 ASN A CA 1
ATOM 3351 C C . ASN A 1 424 ? -9.844 -1.511 -12.031 1.00 95.69 424 ASN A C 1
ATOM 3353 O O . ASN A 1 424 ? -10.530 -0.485 -12.019 1.00 95.69 424 ASN A O 1
ATOM 3357 N N . ARG A 1 425 ? -10.151 -2.538 -12.843 1.00 97.12 425 ARG A N 1
ATOM 3358 C CA . ARG A 1 425 ? -11.358 -2.540 -13.696 1.00 97.12 425 ARG A CA 1
ATOM 3359 C C . ARG A 1 425 ? -12.633 -2.522 -12.864 1.00 97.12 425 ARG A C 1
ATOM 3361 O O . ARG A 1 425 ? -13.579 -1.814 -13.211 1.00 97.12 425 ARG A O 1
ATOM 3368 N N . GLY A 1 426 ? -12.646 -3.268 -11.760 1.00 94.94 426 GLY A N 1
ATOM 3369 C CA . GLY A 1 426 ? -13.734 -3.271 -10.795 1.00 94.94 426 GLY A CA 1
ATOM 3370 C C . GLY A 1 426 ? -13.993 -1.873 -10.247 1.00 94.94 426 GLY A C 1
ATOM 3371 O O . GLY A 1 426 ? -15.128 -1.404 -10.296 1.00 94.94 426 GLY A O 1
ATOM 3372 N N . LEU A 1 427 ? -12.937 -1.167 -9.836 1.00 93.00 427 LEU A N 1
ATOM 3373 C CA . LEU A 1 427 ? -13.022 0.225 -9.388 1.00 93.00 427 LEU A CA 1
ATOM 3374 C C . LEU A 1 427 ? -13.527 1.176 -10.477 1.00 93.00 427 LEU A C 1
ATOM 3376 O O . LEU A 1 427 ? -14.463 1.932 -10.232 1.00 93.00 427 LEU A O 1
ATOM 3380 N N . ALA A 1 428 ? -12.981 1.101 -11.693 1.00 94.19 428 ALA A N 1
ATOM 3381 C CA . ALA A 1 428 ? -13.443 1.918 -12.818 1.00 94.19 428 ALA A CA 1
ATOM 3382 C C . ALA A 1 428 ? -14.944 1.712 -13.108 1.00 94.19 428 ALA A C 1
ATOM 3384 O O . ALA A 1 428 ? -15.680 2.671 -13.344 1.00 94.19 428 ALA A O 1
ATOM 3385 N N . ARG A 1 429 ? -15.433 0.467 -13.024 1.00 94.38 429 ARG A N 1
ATOM 3386 C CA . ARG A 1 429 ? -16.862 0.139 -13.166 1.00 94.38 429 ARG A CA 1
ATOM 3387 C C . ARG A 1 429 ? -17.709 0.704 -12.030 1.00 94.38 429 ARG A C 1
ATOM 3389 O O . ARG A 1 429 ? -18.799 1.205 -12.298 1.00 94.38 429 ARG A O 1
ATOM 3396 N N . LEU A 1 430 ? -17.219 0.661 -10.791 1.00 90.44 430 LEU A N 1
ATOM 3397 C CA . LEU A 1 430 ? -17.893 1.283 -9.647 1.00 90.44 430 LEU A CA 1
ATOM 3398 C C . LEU A 1 430 ? -18.011 2.802 -9.820 1.00 90.44 430 LEU A C 1
ATOM 3400 O O . LEU A 1 430 ? -19.086 3.351 -9.586 1.00 90.44 430 LEU A O 1
ATOM 3404 N N . PHE A 1 431 ? -16.963 3.475 -10.305 1.00 89.25 431 PHE A N 1
ATOM 3405 C CA . PHE A 1 431 ? -17.014 4.914 -10.588 1.00 89.25 431 PHE A CA 1
ATOM 3406 C C . PHE A 1 431 ? -17.994 5.276 -11.717 1.00 89.25 431 PHE A C 1
ATOM 3408 O O . PHE A 1 431 ? -18.586 6.352 -11.689 1.00 89.25 431 PHE A O 1
ATOM 3415 N N . LEU A 1 432 ? -18.249 4.363 -12.660 1.00 89.94 432 LEU A N 1
ATOM 3416 C CA . LEU A 1 432 ? -19.314 4.492 -13.667 1.00 89.94 432 LEU A CA 1
ATOM 3417 C C . LEU A 1 432 ? -20.718 4.109 -13.155 1.00 89.94 432 LEU A C 1
ATOM 3419 O O . LEU A 1 432 ? -21.678 4.152 -13.926 1.00 89.94 432 LEU A O 1
ATOM 3423 N N . GLY A 1 433 ? -20.859 3.697 -11.892 1.00 88.31 433 GLY A N 1
ATOM 3424 C CA . GLY A 1 433 ? -22.122 3.231 -11.308 1.00 88.31 433 GLY A CA 1
ATOM 3425 C C . GLY A 1 433 ? -22.528 1.808 -11.715 1.00 88.31 433 GLY A C 1
ATOM 3426 O O . GLY A 1 433 ? -23.657 1.387 -11.466 1.00 88.31 433 GLY A O 1
ATOM 3427 N N . GLN A 1 434 ? -21.633 1.038 -12.341 1.00 90.94 434 GLN A N 1
ATOM 3428 C CA . GLN A 1 434 ? -21.867 -0.353 -12.744 1.00 90.94 434 GLN A CA 1
ATOM 3429 C C . GLN A 1 434 ? -21.571 -1.320 -11.584 1.00 90.94 434 GLN A C 1
ATOM 3431 O O . GLN A 1 434 ? -20.690 -2.180 -11.677 1.00 90.94 434 GLN A O 1
ATOM 3436 N N . ASN A 1 435 ? -22.318 -1.186 -10.485 1.00 87.44 435 ASN A N 1
ATOM 3437 C CA . ASN A 1 435 ? -22.024 -1.852 -9.208 1.00 87.44 435 ASN A CA 1
ATOM 3438 C C . ASN A 1 435 ? -21.955 -3.384 -9.305 1.00 87.44 435 ASN A C 1
ATOM 3440 O O . ASN A 1 435 ? -21.020 -4.001 -8.793 1.00 87.44 435 ASN A O 1
ATOM 3444 N N . GLU A 1 436 ? -22.887 -4.017 -10.021 1.00 89.44 436 GLU A N 1
ATOM 3445 C CA . GLU A 1 436 ? -22.897 -5.479 -10.191 1.00 89.44 436 GLU A CA 1
ATOM 3446 C C . GLU A 1 436 ? -21.659 -5.999 -10.936 1.00 89.44 436 GLU A C 1
ATOM 3448 O O . GLU A 1 436 ? -21.093 -7.033 -10.582 1.00 89.44 436 GLU A O 1
ATOM 3453 N N . LEU A 1 437 ? -21.219 -5.290 -11.978 1.00 92.19 437 LEU A N 1
ATOM 3454 C CA . LEU A 1 437 ? -20.047 -5.688 -12.760 1.00 92.19 437 LEU A CA 1
ATOM 3455 C C . LEU A 1 437 ? -18.747 -5.380 -12.009 1.00 92.19 437 LEU A C 1
ATOM 3457 O O . LEU A 1 437 ? -17.811 -6.177 -12.065 1.00 92.19 437 LEU A O 1
ATOM 3461 N N . GLY A 1 438 ? -18.702 -4.258 -11.286 1.00 91.88 438 GLY A N 1
ATOM 3462 C CA . GLY A 1 438 ? -17.559 -3.874 -10.460 1.00 91.88 438 GLY A CA 1
ATOM 3463 C C . GLY A 1 438 ? -17.326 -4.837 -9.296 1.00 91.88 438 GLY A C 1
ATOM 3464 O O . GLY A 1 438 ? -16.208 -5.303 -9.087 1.00 91.88 438 GLY A O 1
ATOM 3465 N N . THR A 1 439 ? -18.386 -5.223 -8.582 1.00 90.00 439 THR A N 1
ATOM 3466 C CA . THR A 1 439 ? -18.297 -6.197 -7.477 1.00 90.00 439 THR A CA 1
ATOM 3467 C C . THR A 1 439 ? -17.894 -7.596 -7.944 1.00 90.00 439 THR A C 1
ATOM 3469 O O . THR A 1 439 ? -17.123 -8.265 -7.255 1.00 90.00 439 THR A O 1
ATOM 3472 N N . ARG A 1 440 ? -18.339 -8.034 -9.131 1.00 93.12 440 ARG A N 1
ATOM 3473 C CA . ARG A 1 440 ? -17.880 -9.292 -9.750 1.00 93.12 440 ARG A CA 1
ATOM 3474 C C . ARG A 1 440 ? -16.384 -9.286 -10.042 1.00 93.12 440 ARG A C 1
ATOM 3476 O O . ARG A 1 440 ? -15.706 -10.263 -9.737 1.00 93.12 440 ARG A O 1
ATOM 3483 N N . ASP A 1 441 ? -15.875 -8.193 -10.600 1.00 93.56 441 ASP A N 1
ATOM 3484 C CA . ASP A 1 441 ? -14.446 -8.046 -10.877 1.00 93.56 441 ASP A CA 1
ATOM 3485 C C . ASP A 1 441 ? -13.620 -8.032 -9.587 1.00 93.56 441 ASP A C 1
ATOM 3487 O O . ASP A 1 441 ? -12.648 -8.774 -9.471 1.00 93.56 441 ASP A O 1
ATOM 3491 N N . LEU A 1 442 ? -14.052 -7.278 -8.573 1.00 91.69 442 LEU A N 1
ATOM 3492 C CA . LEU A 1 442 ? -13.401 -7.276 -7.262 1.00 91.69 442 LEU A CA 1
ATOM 3493 C C . LEU A 1 442 ? -13.428 -8.664 -6.602 1.00 91.69 442 LEU A C 1
ATOM 3495 O O . LEU A 1 442 ? -12.445 -9.067 -5.984 1.00 91.69 442 LEU A O 1
ATOM 3499 N N . SER A 1 443 ? -14.513 -9.431 -6.764 1.00 91.50 443 SER A N 1
ATOM 3500 C CA . SER A 1 443 ? -14.573 -10.820 -6.282 1.00 91.50 443 SER A CA 1
ATOM 3501 C C . SER A 1 443 ? -13.507 -11.669 -6.963 1.00 91.50 443 SER A C 1
ATOM 3503 O O . SER A 1 443 ? -12.804 -12.427 -6.298 1.00 91.50 443 SER A O 1
ATOM 3505 N N . LYS A 1 444 ? -13.340 -11.503 -8.280 1.00 92.44 444 LYS A N 1
ATOM 3506 C CA . LYS A 1 444 ? -12.326 -12.235 -9.037 1.00 92.44 444 LYS A CA 1
ATOM 3507 C C . LYS A 1 444 ? -10.904 -11.846 -8.632 1.00 92.44 444 LYS A C 1
ATOM 3509 O O . LYS A 1 444 ? -10.060 -12.724 -8.486 1.00 92.44 444 LYS A O 1
ATOM 3514 N N . ALA A 1 445 ? -10.649 -10.562 -8.391 1.00 90.81 445 ALA A N 1
ATOM 3515 C CA . ALA A 1 445 ? -9.371 -10.087 -7.863 1.00 90.81 445 ALA A CA 1
ATOM 3516 C C . ALA A 1 445 ? -9.047 -10.727 -6.500 1.00 90.81 445 ALA A C 1
ATOM 3518 O O . ALA A 1 445 ? -7.930 -11.197 -6.280 1.00 90.81 445 ALA A O 1
ATOM 3519 N N . GLY A 1 446 ? -10.044 -10.816 -5.613 1.00 87.50 446 GLY A N 1
ATOM 3520 C CA . GLY A 1 446 ? -9.922 -11.490 -4.321 1.00 87.50 446 GLY A CA 1
ATOM 3521 C C . GLY A 1 446 ? -9.633 -12.990 -4.434 1.00 87.50 446 GLY A C 1
ATOM 3522 O O . GLY A 1 446 ? -8.805 -13.504 -3.686 1.00 87.50 446 GLY A O 1
ATOM 3523 N N . GLU A 1 447 ? -10.271 -13.697 -5.373 1.00 88.00 447 GLU A N 1
ATOM 3524 C CA . GLU A 1 447 ? -9.978 -15.113 -5.669 1.00 88.00 447 GLU A CA 1
ATOM 3525 C C . GLU A 1 447 ? -8.536 -15.330 -6.145 1.00 88.00 447 GLU A C 1
ATOM 3527 O O . GLU A 1 447 ? -7.940 -16.364 -5.852 1.00 88.00 447 GLU A O 1
ATOM 3532 N N . LEU A 1 448 ? -7.984 -14.366 -6.885 1.00 86.00 448 LEU A N 1
ATOM 3533 C CA . LEU A 1 448 ? -6.632 -14.418 -7.443 1.00 86.00 448 LEU A CA 1
ATOM 3534 C C . LEU A 1 448 ? -5.545 -13.951 -6.456 1.00 86.00 448 LEU A C 1
ATOM 3536 O O . LEU A 1 448 ? -4.373 -13.925 -6.817 1.00 86.00 448 LEU A O 1
ATOM 3540 N N . GLY A 1 449 ? -5.911 -13.622 -5.212 1.00 83.38 449 GLY A N 1
ATOM 3541 C CA . GLY A 1 449 ? -4.968 -13.331 -4.124 1.00 83.38 449 GLY A CA 1
ATOM 3542 C C . GLY A 1 449 ? -4.989 -11.893 -3.600 1.00 83.38 449 GLY A C 1
ATOM 3543 O O . GLY A 1 449 ? -4.340 -11.614 -2.592 1.00 83.38 449 GLY A O 1
ATOM 3544 N N . LEU A 1 450 ? -5.765 -10.983 -4.200 1.00 84.31 450 LEU A N 1
ATOM 3545 C CA . LEU A 1 450 ? -5.925 -9.610 -3.703 1.00 84.31 450 LEU A CA 1
ATOM 3546 C C . LEU A 1 450 ? -7.056 -9.522 -2.674 1.00 84.31 450 LEU A C 1
ATOM 3548 O O . LEU A 1 450 ? -8.106 -8.931 -2.922 1.00 84.31 450 LEU A O 1
ATOM 3552 N N . TYR A 1 451 ? -6.854 -10.102 -1.488 1.00 79.06 451 TYR A N 1
ATOM 3553 C CA . TYR A 1 451 ? -7.885 -10.187 -0.439 1.00 79.06 451 TYR A CA 1
ATOM 3554 C C . TYR A 1 451 ? -8.466 -8.828 -0.009 1.00 79.06 451 TYR A C 1
ATOM 3556 O O . TYR A 1 451 ? -9.622 -8.765 0.416 1.00 79.06 451 TYR A O 1
ATOM 3564 N N . GLY A 1 452 ? -7.710 -7.735 -0.179 1.00 76.88 452 GLY A N 1
ATOM 3565 C CA . GLY A 1 452 ? -8.198 -6.368 0.031 1.00 76.88 452 GLY A CA 1
ATOM 3566 C C . GLY A 1 452 ? -9.439 -6.019 -0.806 1.00 76.88 452 GLY A C 1
ATOM 3567 O O . GLY A 1 452 ? -10.272 -5.229 -0.363 1.00 76.88 452 GLY A O 1
ATOM 3568 N N . ALA A 1 453 ? -9.639 -6.676 -1.954 1.00 82.88 453 ALA A N 1
ATOM 3569 C CA . ALA A 1 453 ? -10.798 -6.478 -2.824 1.00 82.88 453 ALA A CA 1
ATOM 3570 C C . ALA A 1 453 ? -12.136 -6.811 -2.139 1.00 82.88 453 ALA A C 1
ATOM 3572 O O . ALA A 1 453 ? -13.139 -6.135 -2.375 1.00 82.88 453 ALA A O 1
ATOM 3573 N N . TYR A 1 454 ? -12.170 -7.802 -1.238 1.00 80.62 454 TYR A N 1
ATOM 3574 C CA . TYR A 1 454 ? -13.404 -8.197 -0.545 1.00 80.62 454 TYR A CA 1
ATOM 3575 C C . TYR A 1 454 ? -13.945 -7.099 0.376 1.00 80.62 454 TYR A C 1
ATOM 3577 O O . TYR A 1 454 ? -15.159 -7.001 0.574 1.00 80.62 454 TYR A O 1
ATOM 3585 N N . ASN A 1 455 ? -13.066 -6.250 0.912 1.00 78.81 455 ASN A N 1
ATOM 3586 C CA . ASN A 1 455 ? -13.475 -5.117 1.738 1.00 78.81 455 ASN A CA 1
ATOM 3587 C C . ASN A 1 455 ? -14.247 -4.079 0.915 1.00 78.81 455 ASN A C 1
ATOM 3589 O O . ASN A 1 455 ? -15.216 -3.503 1.406 1.00 78.81 455 ASN A O 1
ATOM 3593 N N . LEU A 1 456 ? -13.872 -3.890 -0.353 1.00 76.75 456 LEU A N 1
ATOM 3594 C CA . LEU A 1 456 ? -14.559 -2.978 -1.264 1.00 76.75 456 LEU A CA 1
ATOM 3595 C C . LEU A 1 456 ? -15.930 -3.513 -1.688 1.00 76.75 456 LEU A C 1
ATOM 3597 O O . LEU A 1 456 ? -16.902 -2.760 -1.693 1.00 76.75 456 LEU A O 1
ATOM 3601 N N . ILE A 1 457 ? -16.051 -4.817 -1.960 1.00 79.56 457 ILE A N 1
ATOM 3602 C CA . ILE A 1 457 ? -17.339 -5.445 -2.321 1.00 79.56 457 ILE A CA 1
ATOM 3603 C C . ILE A 1 457 ? -18.389 -5.207 -1.235 1.00 79.56 457 ILE A C 1
ATOM 3605 O O . ILE A 1 457 ? -19.530 -4.881 -1.541 1.00 79.56 457 ILE A O 1
ATOM 3609 N N . LYS A 1 458 ? -18.004 -5.314 0.040 1.00 73.12 458 LYS A N 1
ATOM 3610 C CA . LYS A 1 458 ? -18.914 -5.086 1.174 1.00 73.12 458 LYS A CA 1
ATOM 3611 C C . LYS A 1 458 ? -19.448 -3.659 1.260 1.00 73.12 458 LYS A C 1
ATOM 3613 O O . LYS A 1 458 ? -20.472 -3.449 1.896 1.00 73.12 458 LYS A O 1
ATOM 3618 N N . ARG A 1 459 ? -18.748 -2.699 0.657 1.00 69.06 459 ARG A N 1
ATOM 3619 C CA . ARG A 1 459 ? -19.085 -1.276 0.701 1.00 69.06 459 ARG A CA 1
ATOM 3620 C C . ARG A 1 459 ? -19.951 -0.839 -0.481 1.00 69.06 459 ARG A C 1
ATOM 3622 O O . ARG A 1 459 ? -20.779 0.045 -0.314 1.00 69.06 459 ARG A O 1
ATOM 3629 N N . PHE A 1 460 ? -19.755 -1.452 -1.649 1.00 67.44 460 PHE A N 1
ATOM 3630 C CA . PHE A 1 460 ? -20.438 -1.094 -2.903 1.00 67.44 460 PHE A CA 1
ATOM 3631 C C . PHE A 1 460 ? -21.450 -2.147 -3.397 1.00 67.44 460 PHE A C 1
ATOM 3633 O O . PHE A 1 460 ? -22.044 -1.974 -4.458 1.00 67.44 460 PHE A O 1
ATOM 3640 N N . GLY A 1 461 ? -21.600 -3.262 -2.675 1.00 56.66 461 GLY A N 1
ATOM 3641 C CA . GLY A 1 461 ? -22.482 -4.383 -3.019 1.00 56.66 461 GLY A CA 1
ATOM 3642 C C . GLY A 1 461 ? -23.891 -4.328 -2.414 1.00 56.66 461 GLY A C 1
ATOM 3643 O O . GLY A 1 461 ? -24.629 -5.301 -2.564 1.00 56.66 461 GLY A O 1
ATOM 3644 N N . GLU A 1 462 ? -24.249 -3.238 -1.731 1.00 49.62 462 GLU A N 1
ATOM 3645 C CA . GLU A 1 462 ? -25.626 -2.895 -1.324 1.00 49.62 462 GLU A CA 1
ATOM 3646 C C . GLU A 1 462 ? -26.176 -1.797 -2.240 1.00 49.62 462 GLU A C 1
ATOM 3648 O O . GLU A 1 462 ? -27.397 -1.836 -2.521 1.00 49.62 462 GLU A O 1
#

Sequence (462 aa):
AIHLMPASNDYINRALARYHQQNLRGAMSDYDIAIDMDANSFLGHYNRGLLRAQVGDNNRAIEDFDFVISCEPDNTIAVFNRALLRVQTGDYKGAEEDFTAVLNEYPKFLYGYECRADVRDKLGKRKLAEEDRLVLLKAQLASWGGGDSRQEDEEDAKDSDVRRKSDHNVKKYKRLVIADDDLALEGNEYASEYRGRVQNRNIHVELLPLYVATCYEQTSELARNVAYHHDLDELNHSGQLPRPLIVTSAESPLTEDQISFHFADINEQTRLVAQSAGDETDDGETGGNAASQSAIHWFARGLDFYLVQDLISAIADYSSAIAADGSLWVAYFNRAVARYKQAQIDGEEANELVSDASSVGTQYASYQLCLADLGKVIDLAPDFAYAWYNRANIHAMMQDYNAAIADYNEVIAMNPSFAEAYYNRGLARLFLGQNELGTRDLSKAGELGLYGAYNLIKRFGE

pLDDT: mean 83.98, std 17.8, range [33.47, 98.44]

Radius of gyration: 33.17 Å; chains: 1; bounding box: 64×48×106 Å